Protein AF-A0A7U6LXH3-F1 (afdb_monomer_lite)

pLDDT: mean 88.22, std 18.59, range [21.09, 98.88]

Organism: Pseudomonas putida (NCBI:txid303)

Secondary structure (DSSP, 8-state):
-EEEEEEESS-SS--HHHHHHHHTTSEEEEEEE-HHHHHTHHHHHHHH--GGG-SEEEEES-HHHHGGGHHHHTT-SSEEEEESSGGGGSSSSTTTTHHHHHHTT-TTSEEEES-HHHHHHHHHTT-EEEE----B-TTT---------EEEEEES----GGGHHHHHHHHHHHHHS-EEEE---TTHHHHHHHHHEEEEEE--TT-SS--HHHHHHHHTT-EEEEE---HHHHHHHT--BTTTBEEESSHHHHHHHHHHHHH-HHHHHHHHHHHHHHHHHH-BHHHHHHHHHHHHSSPPPPPPPGGG-PPP--------B-----------PPP---PPPP-B-TT--EEEEEEESS-HHHHHHHHHHHHHH--S-B--EEEEE-S--GGGGGTS-GGGGGGEEEEE-SS---HHHHHHHHHTT--SSEEEEEETT----SS-HHHHHHHHHHH-TT--------S-------

Structure (mmCIF, N/CA/C/O backbone):
data_AF-A0A7U6LXH3-F1
#
_entry.id   AF-A0A7U6LXH3-F1
#
loop_
_atom_site.group_PDB
_atom_site.id
_atom_site.type_symbol
_atom_site.label_atom_id
_atom_site.label_alt_id
_atom_site.label_comp_id
_atom_site.label_asym_id
_atom_site.label_entity_id
_atom_site.label_seq_id
_atom_site.pdbx_PDB_ins_code
_atom_site.Cartn_x
_atom_site.Cartn_y
_atom_site.Cartn_z
_atom_site.occupancy
_atom_site.B_iso_or_equiv
_atom_site.auth_seq_id
_atom_site.auth_comp_id
_atom_site.auth_asym_id
_atom_site.auth_atom_id
_atom_site.pdbx_PDB_model_num
ATOM 1 N N . MET A 1 1 ? -8.106 -15.837 -16.890 1.00 95.50 1 MET A N 1
ATOM 2 C CA . MET A 1 1 ? -7.017 -14.873 -16.661 1.00 95.50 1 MET A CA 1
ATOM 3 C C . MET A 1 1 ? -5.991 -15.556 -15.788 1.00 95.50 1 MET A C 1
ATOM 5 O O . MET A 1 1 ? -6.320 -15.888 -14.651 1.00 95.50 1 MET A O 1
ATOM 9 N N . LYS A 1 2 ? -4.810 -15.808 -16.342 1.00 98.19 2 LYS A N 1
ATOM 10 C CA . LYS A 1 2 ? -3.683 -16.446 -15.677 1.00 98.19 2 LYS A CA 1
ATOM 11 C C . LYS A 1 2 ? -2.791 -15.397 -15.031 1.00 98.19 2 LYS A C 1
ATOM 13 O O . LYS A 1 2 ? -2.335 -14.470 -15.699 1.00 98.19 2 LYS A O 1
ATOM 18 N N . VAL A 1 3 ? -2.572 -15.524 -13.729 1.00 98.69 3 VAL A N 1
ATOM 19 C CA . VAL A 1 3 ? -1.927 -14.508 -12.897 1.00 98.69 3 VAL A CA 1
ATOM 20 C C . VAL A 1 3 ? -0.705 -15.104 -12.218 1.00 98.69 3 VAL A C 1
ATOM 22 O O . VAL A 1 3 ? -0.826 -16.100 -11.516 1.00 98.69 3 VAL A O 1
ATOM 25 N N . LEU A 1 4 ? 0.458 -14.476 -12.387 1.00 98.81 4 LEU A N 1
ATOM 26 C CA . LEU A 1 4 ? 1.605 -14.711 -11.512 1.00 98.81 4 LEU A CA 1
ATOM 27 C C . LEU A 1 4 ? 1.492 -13.765 -10.323 1.00 98.81 4 LEU A C 1
ATOM 29 O O . LEU A 1 4 ? 1.625 -12.556 -10.507 1.00 98.81 4 LEU A O 1
ATOM 33 N N . PHE A 1 5 ? 1.265 -14.289 -9.121 1.00 98.69 5 PHE A N 1
ATOM 34 C CA . PHE A 1 5 ? 1.126 -13.471 -7.921 1.00 98.69 5 PHE A CA 1
ATOM 35 C C . PHE A 1 5 ? 2.343 -13.632 -7.012 1.00 98.69 5 PHE A C 1
ATOM 37 O O . PHE A 1 5 ? 2.523 -14.662 -6.366 1.00 98.69 5 PHE A O 1
ATOM 44 N N . LEU A 1 6 ? 3.202 -12.611 -6.976 1.00 98.44 6 LEU A N 1
ATOM 45 C CA . LEU A 1 6 ? 4.420 -12.614 -6.172 1.00 98.44 6 LEU A CA 1
ATOM 46 C C . LEU A 1 6 ? 4.174 -11.917 -4.834 1.00 98.44 6 LEU A C 1
ATOM 48 O O . LEU A 1 6 ? 3.950 -10.706 -4.791 1.00 98.44 6 LEU A O 1
ATOM 52 N N . VAL A 1 7 ? 4.273 -12.679 -3.747 1.00 97.44 7 VAL A N 1
ATOM 53 C CA . VAL A 1 7 ? 4.057 -12.204 -2.374 1.00 97.44 7 VAL A CA 1
ATOM 54 C C . VAL A 1 7 ? 5.309 -12.376 -1.518 1.00 97.44 7 VAL A C 1
ATOM 56 O O . VAL A 1 7 ? 6.230 -13.129 -1.843 1.00 97.44 7 VAL A O 1
ATOM 59 N N . GLN A 1 8 ? 5.366 -11.669 -0.394 1.00 94.44 8 GLN A N 1
ATOM 60 C CA . GLN A 1 8 ? 6.501 -11.728 0.528 1.00 94.44 8 GLN A CA 1
ATOM 61 C C . GLN A 1 8 ? 6.459 -13.002 1.380 1.00 94.44 8 GLN A C 1
ATOM 63 O O . GLN A 1 8 ? 5.484 -13.228 2.091 1.00 94.44 8 GLN A O 1
ATOM 68 N N . LYS A 1 9 ? 7.551 -13.780 1.395 1.00 91.62 9 LYS A N 1
ATOM 69 C CA . LYS A 1 9 ? 7.714 -14.910 2.327 1.00 91.62 9 LYS A CA 1
ATOM 70 C C . LYS A 1 9 ? 7.742 -14.457 3.782 1.00 91.62 9 LYS A C 1
ATOM 72 O O . LYS A 1 9 ? 7.055 -15.027 4.621 1.00 91.62 9 LYS A O 1
ATOM 77 N N . GLU A 1 10 ? 8.512 -13.416 4.090 1.00 86.00 10 GLU A N 1
ATOM 78 C CA . GLU A 1 10 ? 8.553 -12.851 5.437 1.00 86.00 10 GLU A CA 1
ATOM 79 C C . GLU A 1 10 ? 7.512 -11.732 5.576 1.00 86.00 10 GLU A C 1
ATOM 81 O O . GLU A 1 10 ? 7.781 -10.560 5.273 1.00 86.00 10 GLU A O 1
ATOM 86 N N . GLN A 1 11 ? 6.320 -12.100 6.038 1.00 77.06 11 GLN A N 1
ATOM 87 C CA . GLN A 1 11 ? 5.203 -11.180 6.219 1.00 77.06 11 GLN A CA 1
ATOM 88 C C . GLN A 1 11 ? 5.280 -10.388 7.535 1.00 77.06 11 GLN A C 1
ATOM 90 O O . GLN A 1 11 ? 5.844 -10.839 8.531 1.00 77.06 11 GLN A O 1
ATOM 95 N N . ARG A 1 12 ? 4.688 -9.186 7.540 1.00 70.38 12 ARG A N 1
ATOM 96 C CA . ARG A 1 12 ? 4.473 -8.373 8.757 1.00 70.38 12 ARG A CA 1
ATOM 97 C C . ARG A 1 12 ? 3.062 -8.507 9.332 1.00 70.38 12 ARG A C 1
ATOM 99 O O . ARG A 1 12 ? 2.887 -8.303 10.528 1.00 70.38 12 ARG A O 1
ATOM 106 N N . ALA A 1 13 ? 2.090 -8.803 8.479 1.00 76.50 13 ALA A N 1
ATOM 107 C CA . ALA A 1 13 ? 0.700 -9.085 8.808 1.00 76.50 13 ALA A CA 1
ATOM 108 C C . ALA A 1 13 ? 0.309 -10.364 8.067 1.00 76.50 13 ALA A C 1
ATOM 110 O O . ALA A 1 13 ? 0.808 -10.568 6.963 1.00 76.50 13 ALA A O 1
ATOM 111 N N . ILE A 1 14 ? -0.538 -11.193 8.676 1.00 82.69 14 ILE A N 1
ATOM 112 C CA . ILE A 1 14 ? -0.994 -12.454 8.083 1.00 82.69 14 ILE A CA 1
ATOM 113 C C . ILE A 1 14 ? -2.014 -12.110 6.998 1.00 82.69 14 ILE A C 1
ATOM 115 O O . ILE A 1 14 ? -3.086 -11.598 7.309 1.00 82.69 14 ILE A O 1
ATOM 119 N N . LEU A 1 15 ? -1.654 -12.337 5.736 1.00 91.56 15 LEU A N 1
ATOM 120 C CA . LEU A 1 15 ? -2.490 -12.006 4.571 1.00 91.56 15 LEU A CA 1
ATOM 121 C C . LEU A 1 15 ? -2.789 -13.229 3.695 1.00 91.56 15 LEU A C 1
ATOM 123 O O . LEU A 1 15 ? -3.322 -13.096 2.600 1.00 91.56 15 LEU A O 1
ATOM 127 N N . ASP A 1 16 ? -2.473 -14.427 4.176 1.00 91.56 16 ASP A N 1
ATOM 128 C CA . ASP A 1 16 ? -2.590 -15.686 3.437 1.00 91.56 16 ASP A CA 1
ATOM 129 C C . ASP A 1 16 ? -4.006 -15.881 2.880 1.00 91.56 16 ASP A C 1
ATOM 131 O O . ASP A 1 16 ? -4.179 -16.195 1.705 1.00 91.56 16 ASP A O 1
ATOM 135 N N . ARG A 1 17 ? -5.029 -15.570 3.682 1.00 93.75 17 ARG A N 1
ATOM 136 C CA . ARG A 1 17 ? -6.436 -15.652 3.266 1.00 93.75 17 ARG A CA 1
ATOM 137 C C . ARG A 1 17 ? -6.845 -14.601 2.239 1.00 93.75 17 ARG A C 1
ATOM 139 O O . ARG A 1 17 ? -7.713 -14.872 1.413 1.00 93.75 17 ARG A O 1
ATOM 146 N N . LEU A 1 18 ? -6.191 -13.439 2.215 1.00 96.62 18 LEU A N 1
ATOM 147 C CA . LEU A 1 18 ? -6.354 -12.493 1.109 1.00 96.62 18 LEU A CA 1
ATOM 148 C C . LEU A 1 18 ? -5.816 -13.098 -0.191 1.00 96.62 18 LEU A C 1
ATOM 150 O O . LEU A 1 18 ? -6.438 -12.949 -1.243 1.00 96.62 18 LEU A O 1
ATOM 154 N N . TYR A 1 19 ? -4.689 -13.809 -0.127 1.00 97.00 19 TYR A N 1
ATOM 155 C CA . TYR A 1 19 ? -4.117 -14.468 -1.301 1.00 97.00 19 TYR A CA 1
ATOM 156 C C . TYR A 1 19 ? -4.992 -15.620 -1.783 1.00 97.00 19 TYR A C 1
ATOM 158 O O . TYR A 1 19 ? -5.195 -15.742 -2.989 1.00 97.00 19 TYR A O 1
ATOM 166 N N . ASP A 1 20 ? -5.573 -16.393 -0.862 1.00 96.31 20 ASP A N 1
ATOM 167 C CA . ASP A 1 20 ? -6.586 -17.404 -1.182 1.00 96.31 20 ASP A CA 1
ATOM 168 C C . ASP A 1 20 ? -7.801 -16.765 -1.869 1.00 96.31 20 ASP A C 1
ATOM 170 O O . ASP A 1 20 ? -8.277 -17.271 -2.884 1.00 96.31 20 ASP A O 1
ATOM 174 N N . GLY A 1 21 ? -8.269 -15.613 -1.372 1.00 97.19 21 GLY A N 1
ATOM 175 C CA . GLY A 1 21 ? -9.354 -14.847 -1.986 1.00 97.19 21 GLY A CA 1
ATOM 176 C C . GLY A 1 21 ? -9.042 -14.417 -3.423 1.00 97.19 21 GLY A C 1
ATOM 177 O O . GLY A 1 21 ? -9.900 -14.521 -4.300 1.00 97.19 21 GLY A O 1
ATOM 178 N N . VAL A 1 22 ? -7.808 -13.984 -3.701 1.00 98.19 22 VAL A N 1
ATOM 179 C CA . VAL A 1 22 ? -7.352 -13.698 -5.074 1.00 98.19 22 VAL A CA 1
ATOM 180 C C . VAL A 1 22 ? -7.309 -14.986 -5.904 1.00 98.19 22 VAL A C 1
ATOM 182 O O . VAL A 1 22 ? -7.873 -15.030 -6.998 1.00 98.19 22 VAL A O 1
ATOM 185 N N . ALA A 1 23 ? -6.695 -16.049 -5.378 1.00 97.88 23 ALA A N 1
ATOM 186 C CA . ALA A 1 23 ? -6.521 -17.323 -6.072 1.00 97.88 23 ALA A CA 1
ATOM 187 C C . ALA A 1 23 ? -7.846 -18.031 -6.394 1.00 97.88 23 ALA A C 1
ATOM 189 O O . ALA A 1 23 ? -7.949 -18.697 -7.417 1.00 97.88 23 ALA A O 1
ATOM 190 N N . ALA A 1 24 ? -8.883 -17.838 -5.580 1.00 97.81 24 ALA A N 1
ATOM 191 C CA . ALA A 1 24 ? -10.216 -18.377 -5.831 1.00 97.81 24 ALA A CA 1
ATOM 192 C C . ALA A 1 24 ? -10.926 -17.727 -7.036 1.00 97.81 24 ALA A C 1
ATOM 194 O O . ALA A 1 24 ? -11.912 -18.268 -7.532 1.00 97.81 24 ALA A O 1
ATOM 195 N N . ASN A 1 25 ? -10.450 -16.570 -7.513 1.00 98.31 25 ASN A N 1
ATOM 196 C CA . ASN A 1 25 ? -11.124 -15.772 -8.541 1.00 98.31 25 ASN A CA 1
ATOM 197 C C . ASN A 1 25 ? -10.349 -15.686 -9.875 1.00 98.31 25 ASN A C 1
ATOM 199 O O . ASN A 1 25 ? -10.849 -15.097 -10.841 1.00 98.31 25 ASN A O 1
ATOM 203 N N . CYS A 1 26 ? -9.157 -16.286 -9.972 1.00 98.19 26 CYS A N 1
ATOM 204 C CA . CYS A 1 26 ? -8.358 -16.367 -11.200 1.00 98.19 26 CYS A CA 1
ATOM 205 C C . CYS A 1 26 ? -7.508 -17.652 -11.258 1.00 98.19 26 CYS A C 1
ATOM 207 O O . CYS A 1 26 ? -7.387 -18.372 -10.276 1.00 98.19 26 CYS A O 1
ATOM 209 N N . GLU A 1 27 ? -6.894 -17.954 -12.408 1.00 98.25 27 GLU A N 1
ATOM 210 C CA . GLU A 1 27 ? -5.882 -19.020 -12.469 1.00 98.25 27 GLU A CA 1
ATOM 211 C C . GLU A 1 27 ? -4.574 -18.462 -11.889 1.00 98.25 27 GLU A C 1
ATOM 213 O O . GLU A 1 27 ? -3.819 -17.783 -12.587 1.00 98.25 27 GLU A O 1
ATOM 218 N N . CYS A 1 28 ? -4.351 -18.680 -10.594 1.00 98.44 28 CYS A N 1
ATOM 219 C CA . CYS A 1 28 ? -3.289 -18.028 -9.833 1.00 98.44 28 CYS A CA 1
ATOM 220 C C . CYS A 1 28 ? -2.077 -18.944 -9.614 1.00 98.44 28 CYS A C 1
ATOM 222 O O . CYS A 1 28 ? -2.168 -19.969 -8.940 1.00 98.44 28 CYS A O 1
ATOM 224 N N . ASP A 1 29 ? -0.923 -18.537 -10.138 1.00 98.38 29 ASP A N 1
ATOM 225 C CA . ASP A 1 29 ? 0.392 -19.038 -9.743 1.00 98.38 29 ASP A CA 1
ATOM 226 C C . ASP A 1 29 ? 0.917 -18.157 -8.596 1.00 98.38 29 ASP A C 1
ATOM 228 O O . ASP A 1 29 ? 1.566 -17.129 -8.817 1.00 98.38 29 ASP A O 1
ATOM 232 N N . LEU A 1 30 ? 0.555 -18.521 -7.362 1.00 98.25 30 LEU A N 1
ATOM 233 C CA . LEU A 1 30 ? 0.976 -17.825 -6.146 1.00 98.25 30 LEU A CA 1
ATOM 234 C C . LEU A 1 30 ? 2.389 -18.257 -5.744 1.00 98.25 30 LEU A C 1
ATOM 236 O O . LEU A 1 30 ? 2.633 -19.426 -5.439 1.00 98.25 30 LEU A O 1
ATOM 240 N N . ARG A 1 31 ? 3.314 -17.297 -5.657 1.00 97.88 31 ARG A N 1
ATOM 241 C CA . ARG A 1 31 ? 4.711 -17.558 -5.298 1.00 97.88 31 ARG A CA 1
ATOM 242 C C . ARG A 1 31 ? 5.197 -16.664 -4.174 1.00 97.88 31 ARG A C 1
ATOM 244 O O . ARG A 1 31 ? 5.072 -15.443 -4.203 1.00 97.88 31 ARG A O 1
ATOM 251 N N . TRP A 1 32 ? 5.846 -17.304 -3.213 1.00 97.19 32 TRP A N 1
ATOM 252 C CA . TRP A 1 32 ? 6.369 -16.675 -2.011 1.00 97.19 32 TRP A CA 1
ATOM 253 C C . TRP A 1 32 ? 7.854 -16.377 -2.172 1.00 97.19 32 TRP A C 1
ATOM 255 O O . TRP A 1 32 ? 8.685 -17.286 -2.184 1.00 97.19 32 TRP A O 1
ATOM 265 N N . LEU A 1 33 ? 8.202 -15.099 -2.285 1.00 97.12 33 LEU A N 1
ATOM 266 C CA . LEU A 1 33 ? 9.579 -14.670 -2.494 1.00 97.12 33 LEU A CA 1
ATOM 267 C C . LEU A 1 33 ? 10.261 -14.379 -1.162 1.00 97.12 33 LEU A C 1
ATOM 269 O O . LEU A 1 33 ? 9.824 -13.515 -0.390 1.00 97.12 33 LEU A O 1
ATOM 273 N N . SER A 1 34 ? 11.383 -15.061 -0.939 1.00 96.00 34 SER A N 1
ATOM 274 C CA . SER A 1 34 ? 12.299 -14.746 0.154 1.00 96.00 34 SER A CA 1
ATOM 275 C C . SER A 1 34 ? 12.836 -13.319 0.030 1.00 96.00 34 SER A C 1
ATOM 277 O O . SER A 1 34 ? 12.862 -12.727 -1.055 1.00 96.00 34 SER A O 1
ATOM 279 N N . SER A 1 35 ? 13.348 -12.772 1.130 1.00 93.38 35 SER A N 1
AT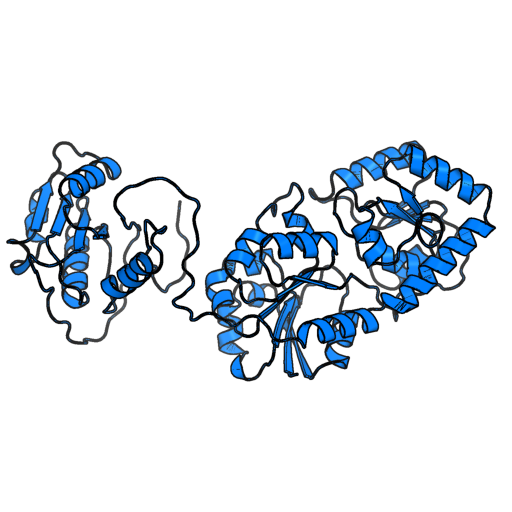OM 280 C CA . SER A 1 35 ? 14.086 -11.503 1.097 1.00 93.38 35 SER A CA 1
ATOM 281 C C . SER A 1 35 ? 15.230 -11.513 0.067 1.00 93.38 35 SER A C 1
ATOM 283 O O . SER A 1 35 ? 15.589 -10.459 -0.459 1.00 93.38 35 SER A O 1
ATOM 285 N N . ASP A 1 36 ? 15.823 -12.673 -0.219 1.00 93.94 36 ASP A N 1
ATOM 286 C CA . ASP A 1 36 ? 16.934 -12.832 -1.163 1.00 93.94 36 ASP A CA 1
ATOM 287 C C . ASP A 1 36 ? 16.460 -12.782 -2.614 1.00 93.94 36 ASP A C 1
ATOM 289 O O . ASP A 1 36 ? 17.054 -12.066 -3.421 1.00 93.94 36 ASP A O 1
ATOM 293 N N . ASP A 1 37 ? 15.357 -13.463 -2.929 1.00 96.44 37 ASP A N 1
ATOM 294 C CA . ASP A 1 37 ? 14.738 -13.385 -4.254 1.00 96.44 37 ASP A CA 1
ATOM 295 C C . ASP A 1 37 ? 14.217 -11.966 -4.529 1.00 96.44 37 ASP A C 1
ATOM 297 O O . ASP A 1 37 ? 14.439 -11.428 -5.612 1.00 96.44 37 ASP A O 1
ATOM 301 N N . GLN A 1 38 ? 13.626 -11.301 -3.528 1.00 96.31 38 GLN A N 1
ATOM 302 C CA . GLN A 1 38 ? 13.177 -9.910 -3.664 1.00 96.31 38 GLN A CA 1
ATOM 303 C C . GLN A 1 38 ? 14.330 -8.930 -3.905 1.00 96.31 38 GLN A C 1
ATOM 305 O O . GLN A 1 38 ? 14.129 -7.928 -4.584 1.00 96.31 38 GLN A O 1
ATOM 310 N N . ARG A 1 39 ? 15.535 -9.180 -3.367 1.00 94.44 39 ARG A N 1
ATOM 311 C CA . ARG A 1 39 ? 16.714 -8.320 -3.605 1.00 94.44 39 ARG A CA 1
ATOM 312 C C . ARG A 1 39 ? 17.248 -8.412 -5.034 1.00 94.44 39 ARG A C 1
ATOM 314 O O . ARG A 1 39 ? 18.018 -7.540 -5.429 1.00 94.44 39 ARG A O 1
ATOM 321 N N . ASN A 1 40 ? 16.888 -9.458 -5.778 1.00 95.31 40 ASN A N 1
ATOM 322 C CA . ASN A 1 40 ? 17.316 -9.646 -7.158 1.00 95.31 40 ASN A CA 1
ATOM 323 C C . ASN A 1 40 ? 16.211 -10.313 -7.991 1.00 95.31 40 ASN A C 1
ATOM 325 O O . ASN A 1 40 ? 16.313 -11.478 -8.391 1.00 95.31 40 ASN A O 1
ATOM 329 N N . LEU A 1 41 ? 15.167 -9.536 -8.282 1.00 96.31 41 LEU A N 1
ATOM 330 C CA . LEU A 1 41 ? 14.030 -9.958 -9.092 1.00 96.31 41 LEU A CA 1
ATOM 331 C C . LEU A 1 41 ? 14.470 -10.384 -10.491 1.00 96.31 41 LEU A C 1
ATOM 333 O O . LEU A 1 41 ? 13.973 -11.383 -10.993 1.00 96.31 41 LEU A O 1
ATOM 337 N N . ARG A 1 42 ? 15.471 -9.723 -11.090 1.00 94.75 42 ARG A N 1
ATOM 338 C CA . ARG A 1 42 ? 16.020 -10.139 -12.392 1.00 94.75 42 ARG A CA 1
ATOM 339 C C . ARG A 1 42 ? 16.516 -11.586 -12.356 1.00 94.75 42 ARG A C 1
ATOM 341 O O . ARG A 1 42 ? 16.205 -12.363 -13.257 1.00 94.75 42 ARG A O 1
ATOM 348 N N . ARG A 1 43 ? 17.287 -11.959 -11.326 1.00 95.06 43 ARG A N 1
ATOM 349 C CA . ARG A 1 43 ? 17.785 -13.333 -11.153 1.00 95.06 43 ARG A CA 1
ATOM 350 C C . ARG A 1 43 ? 16.635 -14.311 -10.941 1.00 95.06 43 ARG A C 1
ATOM 352 O O . ARG A 1 43 ? 16.656 -15.382 -11.539 1.00 95.06 43 ARG A O 1
ATOM 359 N N . TYR A 1 44 ? 15.661 -13.946 -10.108 1.00 97.19 44 TYR A N 1
ATOM 360 C CA . TYR A 1 44 ? 14.482 -14.773 -9.860 1.00 97.19 44 TYR A CA 1
ATOM 361 C C . TYR A 1 44 ? 13.695 -15.023 -11.153 1.00 97.19 44 TYR A C 1
ATOM 363 O O . TYR A 1 44 ? 13.456 -16.171 -11.511 1.00 97.19 44 TYR A O 1
ATOM 371 N N . PHE A 1 45 ? 13.380 -13.967 -11.904 1.00 97.50 45 PHE A N 1
ATOM 372 C CA . PHE A 1 45 ? 12.630 -14.060 -13.154 1.00 97.50 45 PHE A CA 1
ATOM 373 C C . PHE A 1 45 ? 13.356 -14.896 -14.202 1.00 97.50 45 PHE A C 1
ATOM 375 O O . PHE A 1 45 ? 12.750 -15.788 -14.781 1.00 97.50 45 PHE A O 1
ATOM 382 N N . LYS A 1 46 ? 14.667 -14.688 -14.383 1.00 94.56 46 LYS A N 1
ATOM 383 C CA . LYS A 1 46 ? 15.474 -15.489 -15.318 1.00 94.56 46 LYS A CA 1
ATOM 384 C C . LYS A 1 46 ? 15.425 -16.991 -15.006 1.00 94.56 46 LYS A C 1
ATOM 386 O O . LYS A 1 46 ? 15.516 -17.801 -15.921 1.00 94.56 46 LYS A O 1
ATOM 391 N N . ARG A 1 47 ? 15.349 -17.356 -13.724 1.00 95.94 47 ARG A N 1
ATOM 392 C CA . ARG A 1 47 ? 15.362 -18.751 -13.266 1.00 95.94 47 ARG A CA 1
ATOM 393 C C . ARG A 1 47 ? 13.971 -19.385 -13.295 1.00 95.94 47 ARG A C 1
ATOM 395 O O . ARG A 1 47 ? 13.852 -20.537 -13.684 1.00 95.94 47 ARG A O 1
ATOM 402 N N . GLU A 1 48 ? 12.951 -18.642 -12.874 1.00 97.12 48 GLU A N 1
ATOM 403 C CA . GLU A 1 48 ? 11.660 -19.216 -12.477 1.00 97.12 48 GLU A CA 1
ATOM 404 C C . GLU A 1 48 ? 10.474 -18.771 -13.343 1.00 97.12 48 GLU A C 1
ATOM 406 O O . GLU A 1 48 ? 9.397 -19.366 -13.251 1.00 97.12 48 GLU A O 1
ATOM 411 N N . VAL A 1 49 ? 10.602 -17.699 -14.134 1.00 96.38 49 VAL A N 1
ATOM 412 C CA . VAL A 1 49 ? 9.447 -17.020 -14.743 1.00 96.38 49 VAL A CA 1
ATOM 413 C C . VAL A 1 49 ? 9.570 -16.953 -16.263 1.00 96.38 49 VAL A C 1
ATOM 415 O O . VAL A 1 49 ? 10.494 -16.354 -16.801 1.00 96.38 49 VAL A O 1
ATOM 418 N N . GLN A 1 50 ? 8.572 -17.507 -16.953 1.00 95.25 50 GLN A N 1
ATOM 419 C CA . GLN A 1 50 ? 8.315 -17.262 -18.377 1.00 95.25 50 GLN A CA 1
ATOM 420 C C . GLN A 1 50 ? 7.160 -16.264 -18.474 1.00 95.25 50 GLN A C 1
ATOM 422 O O . GLN A 1 50 ? 6.012 -16.626 -18.208 1.00 95.25 50 GLN A O 1
ATOM 427 N N . VAL A 1 51 ? 7.474 -14.996 -18.747 1.00 94.38 51 VAL A N 1
ATOM 428 C CA . VAL A 1 51 ? 6.531 -13.871 -18.611 1.00 94.38 51 VAL A CA 1
ATOM 429 C C . VAL A 1 51 ? 5.357 -13.962 -19.586 1.00 94.38 51 VAL A C 1
ATOM 431 O O . VAL A 1 51 ? 4.250 -13.556 -19.251 1.00 94.38 51 VAL A O 1
ATOM 434 N N . GLU A 1 52 ? 5.573 -14.573 -20.749 1.00 94.25 52 GLU A N 1
ATOM 435 C CA . GLU A 1 52 ? 4.609 -14.716 -21.844 1.00 94.25 52 GLU A CA 1
ATOM 436 C C . GLU A 1 52 ? 3.428 -15.626 -21.478 1.00 94.25 52 GLU A C 1
ATOM 438 O O . GLU A 1 52 ? 2.405 -15.623 -22.157 1.00 94.25 52 GLU A O 1
ATOM 443 N N . ARG A 1 53 ? 3.552 -16.413 -20.401 1.00 96.62 53 ARG A N 1
ATOM 444 C CA . ARG A 1 53 ? 2.493 -17.313 -19.924 1.00 96.62 53 ARG A CA 1
ATOM 445 C C . ARG A 1 53 ? 1.423 -16.612 -19.094 1.00 96.62 53 ARG A C 1
ATOM 447 O O . ARG A 1 53 ? 0.431 -17.257 -18.765 1.00 96.62 53 ARG A O 1
ATOM 454 N N . TYR A 1 54 ? 1.634 -15.361 -18.690 1.00 98.12 54 TYR A N 1
ATOM 455 C CA . TYR A 1 54 ? 0.762 -14.685 -17.734 1.00 98.12 54 TYR A CA 1
ATOM 456 C C . TYR A 1 54 ? 0.046 -13.496 -18.363 1.00 98.12 54 TYR A C 1
ATOM 458 O O . TYR A 1 54 ? 0.665 -12.581 -18.910 1.00 98.12 54 TYR A O 1
ATOM 466 N N . ASP A 1 55 ? -1.274 -13.469 -18.186 1.00 97.94 55 ASP A N 1
ATOM 467 C CA . ASP A 1 55 ? -2.098 -12.315 -18.535 1.00 97.94 55 ASP A CA 1
ATOM 468 C C . ASP A 1 55 ? -1.803 -11.134 -17.606 1.00 97.94 55 ASP A C 1
ATOM 470 O O . ASP A 1 55 ? -1.947 -9.983 -18.012 1.00 97.94 55 ASP A O 1
ATOM 474 N N . ARG A 1 56 ? -1.430 -11.409 -16.347 1.00 98.44 56 ARG A N 1
ATOM 475 C CA . ARG A 1 56 ? -1.047 -10.414 -15.335 1.00 98.44 56 ARG A CA 1
ATOM 476 C C . ARG A 1 56 ? 0.115 -10.916 -14.488 1.00 98.44 56 ARG A C 1
ATOM 478 O O . ARG A 1 56 ? 0.135 -12.077 -14.079 1.00 98.44 56 ARG A O 1
ATOM 485 N N . ILE A 1 57 ? 1.036 -10.016 -14.168 1.00 98.69 57 ILE A N 1
ATOM 486 C CA . ILE A 1 57 ? 2.099 -10.239 -13.186 1.00 98.69 57 ILE A CA 1
ATOM 487 C C . ILE A 1 57 ? 1.860 -9.261 -12.041 1.00 98.69 57 ILE A C 1
ATOM 489 O O . ILE A 1 57 ? 1.887 -8.052 -12.250 1.00 98.69 57 ILE A O 1
ATOM 493 N N . VAL A 1 58 ? 1.589 -9.784 -10.848 1.00 98.75 58 VAL A N 1
ATOM 494 C CA . VAL A 1 58 ? 1.195 -8.997 -9.678 1.00 98.75 58 VAL A CA 1
ATOM 495 C C . VAL A 1 58 ? 2.334 -8.968 -8.678 1.00 98.75 58 VAL A C 1
ATOM 497 O O . VAL A 1 58 ? 2.766 -10.014 -8.187 1.00 98.75 58 VAL A O 1
ATOM 500 N N . PHE A 1 59 ? 2.806 -7.768 -8.357 1.00 98.62 59 PHE A N 1
ATOM 501 C CA . PHE A 1 59 ? 3.751 -7.548 -7.270 1.00 98.62 59 PHE A CA 1
ATOM 502 C C . PHE A 1 59 ? 2.992 -7.123 -6.028 1.00 98.62 59 PHE A C 1
ATOM 504 O O . PHE A 1 59 ? 2.334 -6.088 -6.023 1.00 98.62 59 PHE A O 1
ATOM 511 N N . PHE A 1 60 ? 3.130 -7.914 -4.970 1.00 97.56 60 PHE A N 1
ATOM 512 C CA . PHE A 1 60 ? 2.862 -7.475 -3.611 1.00 97.56 60 PHE A CA 1
ATOM 513 C C . PHE A 1 60 ? 4.112 -7.711 -2.766 1.00 97.56 60 PHE A C 1
ATOM 515 O O . PHE A 1 60 ? 4.182 -8.581 -1.891 1.00 97.56 60 PHE A O 1
ATOM 522 N N . LEU A 1 61 ? 5.163 -6.978 -3.123 1.00 96.06 61 LEU A N 1
ATOM 523 C CA . LEU A 1 61 ? 6.508 -7.146 -2.597 1.00 96.06 61 LEU A CA 1
ATOM 524 C C . LEU A 1 61 ? 6.878 -5.952 -1.708 1.00 96.06 61 LEU A C 1
ATOM 526 O O . LEU A 1 61 ? 6.049 -5.126 -1.335 1.00 96.06 61 LEU A O 1
ATOM 530 N N . ARG A 1 62 ? 8.124 -5.922 -1.229 1.00 94.25 62 ARG A N 1
ATOM 531 C CA . ARG A 1 62 ? 8.598 -4.802 -0.417 1.00 94.25 62 ARG A CA 1
ATOM 532 C C . ARG A 1 62 ? 9.015 -3.663 -1.329 1.00 94.25 62 ARG A C 1
ATOM 534 O O . ARG A 1 62 ? 10.096 -3.743 -1.918 1.00 94.25 62 ARG A O 1
ATOM 541 N N . PHE A 1 63 ? 8.317 -2.533 -1.239 1.00 95.44 63 PHE A N 1
ATOM 542 C CA . PHE A 1 63 ? 8.673 -1.317 -1.972 1.00 95.44 63 PHE A CA 1
ATOM 543 C C . PHE A 1 63 ? 10.163 -0.930 -1.860 1.00 95.44 63 PHE A C 1
ATOM 545 O O . PHE A 1 63 ? 10.809 -0.564 -2.838 1.00 95.44 63 PHE A O 1
ATOM 552 N N . LYS A 1 64 ? 10.783 -1.097 -0.677 1.00 94.19 64 LYS A N 1
ATOM 553 C CA . LYS A 1 64 ? 12.225 -0.818 -0.476 1.00 94.19 64 LYS A CA 1
ATOM 554 C C . LYS A 1 64 ? 13.171 -1.657 -1.350 1.00 94.19 64 LYS A C 1
ATOM 556 O O . LYS A 1 64 ? 14.317 -1.251 -1.532 1.00 94.19 64 LYS A O 1
ATOM 561 N N . GLN A 1 65 ? 12.736 -2.838 -1.787 1.00 94.44 65 GLN A N 1
ATOM 562 C CA . GLN A 1 65 ? 13.483 -3.708 -2.695 1.00 94.44 65 GLN A CA 1
ATOM 563 C C . GLN A 1 65 ? 13.119 -3.407 -4.147 1.00 94.44 65 GLN A C 1
ATOM 565 O O . GLN A 1 65 ? 14.012 -3.344 -4.990 1.00 94.44 65 GLN A O 1
ATOM 570 N N . GLU A 1 66 ? 11.837 -3.173 -4.427 1.00 93.00 66 GLU A N 1
ATOM 571 C CA . GLU A 1 66 ? 11.338 -2.853 -5.768 1.00 93.00 66 GLU A CA 1
ATOM 572 C C . GLU A 1 66 ? 11.939 -1.557 -6.315 1.00 93.00 66 GLU A C 1
ATOM 574 O O . GLU A 1 66 ? 12.490 -1.546 -7.416 1.00 93.00 66 GLU A O 1
ATOM 579 N N . ILE A 1 67 ? 11.954 -0.488 -5.509 1.00 94.06 67 ILE A N 1
ATOM 580 C CA . ILE A 1 67 ? 12.432 0.837 -5.931 1.00 94.06 67 ILE A CA 1
ATOM 581 C C . ILE A 1 67 ? 13.886 0.823 -6.434 1.00 94.06 67 ILE A C 1
ATOM 583 O O . ILE A 1 67 ? 14.269 1.638 -7.267 1.00 94.06 67 ILE A O 1
ATOM 587 N N . ARG A 1 68 ? 14.702 -0.132 -5.967 1.00 92.69 68 ARG A N 1
ATOM 588 C CA . ARG A 1 68 ? 16.121 -0.288 -6.340 1.00 92.69 68 ARG A CA 1
ATOM 589 C C . ARG A 1 68 ? 16.329 -1.033 -7.657 1.00 92.69 68 ARG A C 1
ATOM 591 O O . ARG A 1 68 ? 17.454 -1.136 -8.128 1.00 92.69 68 ARG A O 1
ATOM 598 N N . GLN A 1 69 ? 15.268 -1.605 -8.215 1.00 95.25 69 GLN A N 1
ATOM 599 C CA . GLN A 1 69 ? 15.326 -2.534 -9.341 1.00 95.25 69 GLN A CA 1
ATOM 600 C C . GLN A 1 69 ? 14.458 -2.072 -10.512 1.00 95.25 69 GLN A C 1
ATOM 602 O O . GLN A 1 69 ? 14.154 -2.868 -11.399 1.00 95.25 69 GLN A O 1
ATOM 607 N N . VAL A 1 70 ? 14.095 -0.785 -10.553 1.00 93.50 70 VAL A N 1
ATOM 608 C CA . VAL A 1 70 ? 13.216 -0.212 -11.583 1.00 93.50 70 VAL A CA 1
ATOM 609 C C . VAL A 1 70 ? 13.700 -0.504 -13.006 1.00 93.50 70 VAL A C 1
ATOM 611 O O . VAL A 1 70 ? 12.888 -0.821 -13.864 1.00 93.50 70 VAL A O 1
ATOM 614 N N . ALA A 1 71 ? 15.015 -0.530 -13.251 1.00 87.31 71 ALA A N 1
ATOM 615 C CA . ALA A 1 71 ? 15.580 -0.879 -14.556 1.00 87.31 71 ALA A CA 1
ATOM 616 C C . ALA A 1 71 ? 15.187 -2.291 -15.034 1.00 87.31 71 ALA A C 1
ATOM 618 O O . ALA A 1 71 ? 14.992 -2.508 -16.225 1.00 87.31 71 ALA A O 1
ATOM 619 N N . PHE A 1 72 ? 15.059 -3.253 -14.115 1.00 94.12 72 PHE A N 1
ATOM 620 C CA . PHE A 1 72 ? 14.532 -4.578 -14.431 1.00 94.12 72 PHE A CA 1
ATOM 621 C C . PHE A 1 72 ? 13.003 -4.587 -14.455 1.00 94.12 72 PHE A C 1
ATOM 623 O O . PHE A 1 72 ? 12.425 -5.125 -15.387 1.00 94.12 72 PHE A O 1
ATOM 630 N N . ILE A 1 73 ? 12.343 -3.980 -13.465 1.00 96.06 73 ILE A N 1
ATOM 631 C CA . ILE A 1 73 ? 10.872 -3.975 -13.382 1.00 96.06 73 ILE A CA 1
ATOM 632 C C . ILE A 1 73 ? 10.264 -3.358 -14.646 1.00 96.06 73 ILE A C 1
ATOM 634 O O . ILE A 1 73 ? 9.230 -3.811 -15.129 1.00 96.06 73 ILE A O 1
ATOM 638 N N . ARG A 1 74 ? 10.968 -2.403 -15.261 1.00 93.81 74 ARG A N 1
ATOM 639 C CA . ARG A 1 74 ? 10.571 -1.812 -16.532 1.00 93.81 74 ARG A CA 1
ATOM 640 C C . ARG A 1 74 ? 10.444 -2.802 -17.690 1.00 93.81 74 ARG A C 1
ATOM 642 O O . ARG A 1 74 ? 9.738 -2.516 -18.647 1.00 93.81 74 ARG A O 1
ATOM 649 N N . THR A 1 75 ? 11.093 -3.960 -17.613 1.00 92.56 75 THR A N 1
ATOM 650 C CA . THR A 1 75 ? 10.994 -5.021 -18.622 1.00 92.56 75 THR A CA 1
ATOM 651 C C . THR A 1 75 ? 9.864 -6.006 -18.358 1.00 92.56 75 THR A C 1
ATOM 653 O O . THR A 1 75 ? 9.721 -6.959 -19.115 1.00 92.56 75 THR A O 1
ATOM 656 N N . VAL A 1 76 ? 9.093 -5.829 -17.283 1.00 95.50 76 VAL A N 1
ATOM 657 C CA . VAL A 1 76 ? 8.008 -6.738 -16.912 1.00 95.50 76 VAL A CA 1
ATOM 658 C C . VAL A 1 76 ? 6.710 -6.276 -17.594 1.00 95.50 76 VAL A C 1
ATOM 660 O O . VAL A 1 76 ? 6.199 -5.198 -17.264 1.00 95.50 76 VAL A O 1
ATOM 663 N N . PRO A 1 77 ? 6.163 -7.055 -18.548 1.00 94.00 77 PRO A N 1
ATOM 664 C CA . PRO A 1 77 ? 4.890 -6.737 -19.183 1.00 94.00 77 PRO A CA 1
ATOM 665 C C . PRO A 1 77 ? 3.727 -7.028 -18.230 1.00 94.00 77 PRO A C 1
ATOM 667 O O . PRO A 1 77 ? 3.887 -7.717 -17.223 1.00 94.00 77 PRO A O 1
ATOM 670 N N . ASN A 1 78 ? 2.534 -6.540 -18.574 1.00 95.75 78 ASN A N 1
ATOM 671 C CA . ASN A 1 78 ? 1.291 -6.888 -17.881 1.00 95.75 78 ASN A CA 1
ATOM 672 C C . ASN A 1 78 ? 1.319 -6.661 -16.350 1.00 95.75 78 ASN A C 1
ATOM 674 O O . ASN A 1 78 ? 0.706 -7.415 -15.587 1.00 95.75 78 ASN A O 1
ATOM 678 N N . LEU A 1 79 ? 2.071 -5.649 -15.906 1.00 98.50 79 LEU A N 1
ATOM 679 C CA . LEU A 1 79 ? 2.406 -5.434 -14.502 1.00 98.50 79 LEU A CA 1
ATOM 680 C C . LEU A 1 79 ? 1.258 -4.775 -13.727 1.00 98.50 79 LEU A C 1
ATOM 682 O O . LEU A 1 79 ? 0.755 -3.714 -14.103 1.00 98.50 79 LEU A O 1
ATOM 686 N N . VAL A 1 80 ? 0.915 -5.383 -12.597 1.00 98.81 80 VAL A N 1
ATOM 687 C CA . VAL A 1 80 ? 0.038 -4.829 -11.566 1.00 98.81 80 VAL A CA 1
ATOM 688 C C . VAL A 1 80 ? 0.821 -4.763 -10.256 1.00 98.81 80 VAL A C 1
ATOM 690 O O . VAL A 1 80 ? 1.475 -5.730 -9.871 1.00 98.81 80 VAL A O 1
ATOM 693 N N . ILE A 1 81 ? 0.759 -3.635 -9.561 1.00 98.62 81 ILE A N 1
ATOM 694 C CA . ILE A 1 81 ? 1.396 -3.430 -8.258 1.00 98.62 81 ILE A CA 1
ATOM 695 C C . ILE A 1 81 ? 0.283 -3.282 -7.227 1.00 98.62 81 ILE A C 1
ATOM 697 O O . ILE A 1 81 ? -0.478 -2.320 -7.278 1.00 98.62 81 ILE A O 1
ATOM 701 N N . LEU A 1 82 ? 0.171 -4.239 -6.311 1.00 98.38 82 LEU A N 1
ATOM 702 C CA . LEU A 1 82 ? -0.708 -4.140 -5.150 1.00 98.38 82 LEU A CA 1
ATOM 703 C C . LEU A 1 82 ? 0.077 -3.474 -4.019 1.00 98.38 82 LEU A C 1
ATOM 705 O O . LEU A 1 82 ? 1.066 -4.033 -3.553 1.00 98.38 82 LEU A O 1
ATOM 709 N N . GLU A 1 83 ? -0.348 -2.287 -3.585 1.00 96.31 83 GLU A N 1
ATOM 710 C CA . GLU A 1 83 ? 0.409 -1.478 -2.631 1.00 96.31 83 GLU A CA 1
ATOM 711 C C . GLU A 1 83 ? -0.470 -0.925 -1.500 1.00 96.31 83 GLU A C 1
ATOM 713 O O . GLU A 1 83 ? -1.345 -0.079 -1.699 1.00 96.31 83 GLU A O 1
ATOM 718 N N . HIS A 1 84 ? -0.185 -1.387 -0.282 1.00 95.31 84 HIS A N 1
ATOM 719 C CA . HIS A 1 84 ? -0.883 -1.002 0.948 1.00 95.31 84 HIS A CA 1
ATOM 720 C C . HIS A 1 84 ? -0.202 0.147 1.707 1.00 95.31 84 HIS A C 1
ATOM 722 O O . HIS A 1 84 ? -0.784 0.669 2.652 1.00 95.31 84 HIS A O 1
ATOM 728 N N . ASP A 1 85 ? 1.023 0.520 1.326 1.00 93.69 85 ASP A N 1
ATOM 729 C CA . ASP A 1 85 ? 1.840 1.554 1.966 1.00 93.69 85 ASP A CA 1
ATOM 730 C C . ASP A 1 85 ? 1.986 2.825 1.095 1.00 93.69 85 ASP A C 1
ATOM 732 O O . ASP A 1 85 ? 2.713 3.748 1.469 1.00 93.69 85 ASP A O 1
ATOM 736 N N . ALA A 1 86 ? 1.289 2.920 -0.048 1.00 95.69 86 ALA A N 1
ATOM 737 C CA . ALA A 1 86 ? 1.418 4.039 -0.997 1.00 95.69 86 ALA A CA 1
ATOM 738 C C . ALA A 1 86 ? 1.056 5.404 -0.387 1.00 95.69 86 ALA A C 1
ATOM 740 O O . ALA A 1 86 ? 1.568 6.429 -0.836 1.00 95.69 86 ALA A O 1
ATOM 741 N N . TYR A 1 87 ? 0.239 5.438 0.671 1.00 94.69 87 TYR A N 1
ATOM 742 C CA . TYR A 1 87 ? -0.076 6.664 1.411 1.00 94.69 87 TYR A CA 1
ATOM 743 C C . TYR A 1 87 ? 1.183 7.372 1.948 1.00 94.69 87 TYR A C 1
ATOM 745 O O . TYR A 1 87 ? 1.229 8.601 2.023 1.00 94.69 87 TYR A O 1
ATOM 753 N N . GLN A 1 88 ? 2.253 6.613 2.234 1.00 94.38 88 GLN A N 1
ATOM 754 C CA . GLN A 1 88 ? 3.547 7.132 2.694 1.00 94.38 88 GLN A CA 1
ATOM 755 C C . GLN A 1 88 ? 4.193 8.091 1.683 1.00 94.38 88 GLN A C 1
ATOM 757 O O . GLN A 1 88 ? 5.059 8.886 2.050 1.00 94.38 88 GLN A O 1
ATOM 762 N N . ASN A 1 89 ? 3.756 8.057 0.422 1.00 96.25 89 ASN A N 1
ATOM 763 C CA . ASN A 1 89 ? 4.142 9.021 -0.599 1.00 96.25 89 ASN A CA 1
ATOM 764 C C . ASN A 1 89 ? 3.749 10.460 -0.246 1.00 96.25 89 ASN A C 1
ATOM 766 O O . ASN A 1 89 ? 4.485 11.389 -0.575 1.00 96.25 89 ASN A O 1
ATOM 770 N N . TYR A 1 90 ? 2.607 10.632 0.422 1.00 94.25 90 TYR A N 1
ATOM 771 C CA . TYR A 1 90 ? 1.952 11.924 0.622 1.00 94.25 90 TYR A CA 1
ATOM 772 C C . TYR A 1 90 ? 2.071 12.476 2.041 1.00 94.25 90 TYR A C 1
ATOM 774 O O . TYR A 1 90 ? 1.536 13.546 2.324 1.00 94.25 90 TYR A O 1
ATOM 782 N N . ILE A 1 91 ? 2.769 11.767 2.925 1.00 90.19 91 ILE A N 1
ATOM 783 C CA . ILE A 1 91 ? 3.018 12.208 4.297 1.00 90.19 91 ILE A CA 1
ATOM 784 C C . ILE A 1 91 ? 4.519 12.416 4.528 1.00 90.19 91 ILE A C 1
ATOM 786 O O . ILE A 1 91 ? 5.333 11.786 3.841 1.00 90.19 91 ILE A O 1
ATOM 790 N N . PRO A 1 92 ? 4.927 13.261 5.493 1.00 88.44 92 PRO A N 1
ATOM 791 C CA . PRO A 1 92 ? 6.334 13.431 5.851 1.00 88.44 92 PRO A CA 1
ATOM 792 C C . PRO A 1 92 ? 6.939 12.137 6.419 1.00 88.44 92 PRO A C 1
ATOM 794 O O . PRO A 1 92 ? 6.666 11.737 7.550 1.00 88.44 92 PRO A O 1
ATOM 797 N N . CYS A 1 93 ? 7.768 11.453 5.633 1.00 87.81 93 CYS A N 1
ATOM 798 C CA . CYS A 1 93 ? 8.487 10.252 6.041 1.00 87.81 93 CYS A CA 1
ATOM 799 C C . CYS A 1 93 ? 9.644 9.946 5.071 1.00 87.81 93 CYS A C 1
ATOM 801 O O . CYS A 1 93 ? 9.921 10.666 4.117 1.00 87.81 93 CYS A O 1
ATOM 803 N N . LYS A 1 94 ? 10.328 8.814 5.259 1.00 90.81 94 LYS A N 1
ATOM 804 C CA . LYS A 1 94 ? 11.426 8.397 4.367 1.00 90.81 94 LYS A CA 1
ATOM 805 C C . LYS A 1 94 ? 11.002 8.039 2.930 1.00 90.81 94 LYS A C 1
ATOM 807 O O . LYS A 1 94 ? 11.890 7.801 2.107 1.00 90.81 94 LYS A O 1
ATOM 812 N N . TYR A 1 95 ? 9.701 7.924 2.649 1.00 94.62 95 TYR A N 1
ATOM 813 C CA . TYR A 1 95 ? 9.141 7.608 1.328 1.00 94.62 95 TYR A CA 1
ATOM 814 C C . TYR A 1 95 ? 8.336 8.748 0.701 1.00 94.62 95 TYR A C 1
ATOM 816 O O . TYR A 1 95 ? 7.757 8.537 -0.363 1.00 94.62 95 TYR A O 1
ATOM 824 N N . THR A 1 96 ? 8.351 9.946 1.292 1.00 94.56 96 THR A N 1
ATOM 825 C CA . THR A 1 96 ? 7.718 11.132 0.702 1.00 94.56 96 THR A CA 1
ATOM 826 C C . THR A 1 96 ? 8.149 11.301 -0.760 1.00 94.56 96 THR A C 1
ATOM 828 O O . THR A 1 96 ? 9.346 11.318 -1.057 1.00 94.56 96 THR A O 1
ATOM 831 N N . GLY A 1 97 ? 7.177 11.336 -1.678 1.00 97.06 97 GLY A N 1
ATOM 832 C CA . GLY A 1 97 ? 7.370 11.448 -3.131 1.00 97.06 97 GLY A CA 1
ATOM 833 C C . GLY A 1 97 ? 8.022 10.246 -3.838 1.00 97.06 97 GLY A C 1
ATOM 834 O O . GLY A 1 97 ? 8.160 10.261 -5.066 1.00 97.06 97 GLY A O 1
ATOM 835 N N . LYS A 1 98 ? 8.451 9.203 -3.111 1.00 97.94 98 LYS A N 1
ATOM 836 C CA . LYS A 1 98 ? 9.219 8.086 -3.688 1.00 97.94 98 LYS A CA 1
ATOM 837 C C . LYS A 1 98 ? 8.361 7.111 -4.484 1.00 97.94 98 LYS A C 1
ATOM 839 O O . LYS A 1 98 ? 8.862 6.570 -5.467 1.00 97.94 98 LYS A O 1
ATOM 844 N N . PHE A 1 99 ? 7.105 6.894 -4.094 1.00 98.00 99 PHE A N 1
ATOM 845 C CA . PHE A 1 99 ? 6.189 6.045 -4.863 1.00 98.00 99 PHE A CA 1
ATOM 846 C C . PHE A 1 99 ? 5.869 6.696 -6.203 1.00 98.00 99 PHE A C 1
ATOM 848 O O . PHE A 1 99 ? 6.080 6.071 -7.236 1.00 98.00 99 PHE A O 1
ATOM 855 N N . SER A 1 100 ? 5.504 7.981 -6.210 1.00 98.00 100 SER A N 1
ATOM 856 C CA . SER A 1 100 ? 5.285 8.731 -7.450 1.00 98.00 100 SER A CA 1
ATOM 857 C C . SER A 1 100 ? 6.513 8.712 -8.361 1.00 98.00 100 SER A C 1
ATOM 859 O O . SER A 1 100 ? 6.401 8.449 -9.556 1.00 98.00 100 SER A O 1
ATOM 861 N N . ALA A 1 101 ? 7.713 8.936 -7.813 1.00 96.94 101 ALA A N 1
ATOM 862 C CA . ALA A 1 101 ? 8.954 8.872 -8.590 1.00 96.94 101 ALA A CA 1
ATOM 863 C C . ALA A 1 101 ? 9.232 7.478 -9.181 1.00 96.94 101 ALA A C 1
ATOM 865 O O . ALA A 1 101 ? 9.804 7.369 -10.269 1.00 96.94 101 ALA A O 1
ATOM 866 N N . HIS A 1 102 ? 8.828 6.416 -8.484 1.00 97.00 102 HIS A N 1
ATOM 867 C CA . HIS A 1 102 ? 8.923 5.050 -8.984 1.00 97.00 102 HIS A CA 1
ATOM 868 C C . HIS A 1 102 ? 7.896 4.785 -10.095 1.00 97.00 102 HIS A C 1
ATOM 870 O O . HIS A 1 102 ? 8.267 4.333 -11.175 1.00 97.00 102 HIS A O 1
ATOM 876 N N . TYR A 1 103 ? 6.628 5.137 -9.877 1.00 97.38 103 TYR A N 1
ATOM 877 C CA . TYR A 1 103 ? 5.543 4.885 -10.827 1.00 97.38 103 TYR A CA 1
ATOM 878 C C . TYR A 1 103 ? 5.647 5.713 -12.112 1.00 97.38 103 TYR A C 1
ATOM 880 O O . TYR A 1 103 ? 5.272 5.222 -13.173 1.00 97.38 103 TYR A O 1
ATOM 888 N N . ARG A 1 104 ? 6.267 6.903 -12.083 1.00 95.75 104 ARG A N 1
ATOM 889 C CA . ARG A 1 104 ? 6.611 7.659 -13.311 1.00 95.75 104 ARG A CA 1
ATOM 890 C C . ARG A 1 104 ? 7.495 6.876 -14.274 1.00 95.75 104 ARG A C 1
ATOM 892 O O . ARG A 1 104 ? 7.456 7.119 -15.473 1.00 95.75 104 ARG A O 1
ATOM 899 N N . GLN A 1 105 ? 8.292 5.944 -13.761 1.00 94.31 105 GLN A N 1
ATOM 900 C CA . GLN A 1 105 ? 9.145 5.081 -14.575 1.00 94.31 105 GLN A CA 1
ATOM 901 C C . GLN A 1 105 ? 8.422 3.806 -15.029 1.00 94.31 105 GLN A C 1
ATOM 903 O O . GLN A 1 105 ? 8.987 3.043 -15.807 1.00 94.31 105 GLN A O 1
ATOM 908 N N . LEU A 1 106 ? 7.190 3.585 -14.555 1.00 95.88 106 LEU A N 1
ATOM 909 C CA . LEU A 1 106 ? 6.326 2.442 -14.843 1.00 95.88 106 LEU A CA 1
ATOM 910 C C . LEU A 1 106 ? 4.923 2.885 -15.334 1.00 95.88 106 LEU A C 1
ATOM 912 O O . LEU A 1 106 ? 3.926 2.364 -14.843 1.00 95.88 106 LEU A O 1
ATOM 916 N N . PRO A 1 107 ? 4.783 3.831 -16.288 1.00 91.88 107 PRO A N 1
ATOM 917 C CA . PRO A 1 107 ? 3.499 4.462 -16.635 1.00 91.88 107 PRO A CA 1
ATOM 918 C C . PRO A 1 107 ? 2.429 3.519 -17.212 1.00 91.88 107 PRO A C 1
ATOM 920 O O . PRO A 1 107 ? 1.269 3.925 -17.337 1.00 91.88 107 PRO A O 1
ATOM 923 N N . TRP A 1 108 ? 2.801 2.287 -17.579 1.00 94.81 108 TRP A N 1
ATOM 924 C CA . TRP A 1 108 ? 1.876 1.245 -18.035 1.00 94.81 108 TRP A CA 1
ATOM 925 C C . TRP A 1 108 ? 1.323 0.384 -16.899 1.00 94.81 108 TRP A C 1
ATOM 927 O O . TRP A 1 108 ? 0.318 -0.301 -17.087 1.00 94.81 108 TRP A O 1
ATOM 937 N N . ALA A 1 109 ? 2.010 0.358 -15.754 1.00 97.88 109 ALA A N 1
ATOM 938 C CA . ALA A 1 109 ? 1.648 -0.501 -14.644 1.00 97.88 109 ALA A CA 1
ATOM 939 C C . ALA A 1 109 ? 0.374 0.021 -13.979 1.00 97.88 109 ALA A C 1
ATOM 941 O O . ALA A 1 109 ? 0.230 1.227 -13.762 1.00 97.88 109 ALA A O 1
ATOM 942 N N . ARG A 1 110 ? -0.525 -0.898 -13.617 1.00 98.75 110 ARG A N 1
ATOM 943 C CA . ARG A 1 110 ? -1.672 -0.565 -12.770 1.00 98.75 110 ARG A CA 1
ATOM 944 C C . ARG A 1 110 ? -1.280 -0.669 -11.305 1.00 98.75 110 ARG A C 1
ATOM 946 O O . ARG A 1 110 ? -0.780 -1.705 -10.879 1.00 98.75 110 ARG A O 1
ATOM 953 N N . VAL A 1 111 ? -1.558 0.368 -10.529 1.00 98.69 111 VAL A N 1
ATOM 954 C CA . VAL A 1 111 ? -1.372 0.394 -9.077 1.00 98.69 111 VAL A CA 1
ATOM 955 C C . VAL A 1 111 ? -2.722 0.160 -8.408 1.00 98.69 111 VAL A C 1
ATOM 957 O O . VAL A 1 111 ? -3.635 0.966 -8.545 1.00 98.69 111 VAL A O 1
ATOM 960 N N . ILE A 1 112 ? -2.864 -0.940 -7.677 1.00 98.69 112 ILE A N 1
ATOM 961 C CA . ILE A 1 112 ? -4.007 -1.185 -6.796 1.00 98.69 112 ILE A CA 1
ATOM 962 C C . ILE A 1 112 ? -3.619 -0.669 -5.413 1.00 98.69 112 ILE A C 1
ATOM 964 O O . ILE A 1 112 ? -2.739 -1.243 -4.773 1.00 98.69 112 ILE A O 1
ATOM 968 N N . SER A 1 113 ? -4.242 0.422 -4.967 1.00 97.94 113 SER A N 1
ATOM 969 C CA . SER A 1 113 ? -3.952 1.046 -3.675 1.00 97.94 113 SER A CA 1
ATOM 970 C C . SER A 1 113 ? -5.122 0.932 -2.704 1.00 97.94 113 SER A C 1
ATOM 972 O O . SER A 1 113 ? -6.288 0.898 -3.099 1.00 97.94 113 SER A O 1
ATOM 974 N N . SER A 1 114 ? -4.792 0.879 -1.415 1.00 96.88 114 SER A N 1
ATOM 975 C CA . SER A 1 114 ? -5.749 0.677 -0.331 1.00 96.88 114 SER A CA 1
ATOM 976 C C . SER A 1 114 ? -6.476 1.912 0.179 1.00 96.88 114 SER A C 1
ATOM 978 O O . SER A 1 114 ? -7.423 1.744 0.943 1.00 96.88 114 SER A O 1
ATOM 980 N N . GLY A 1 115 ? -6.037 3.108 -0.209 1.00 97.00 115 GLY A N 1
ATOM 981 C CA . GLY A 1 115 ? -6.680 4.372 0.141 1.00 97.00 115 GLY A CA 1
ATOM 982 C C . GLY A 1 115 ? -7.397 4.945 -1.071 1.00 97.00 115 GLY A C 1
ATOM 983 O O . GLY A 1 115 ? -6.818 4.988 -2.166 1.00 97.00 115 GLY A O 1
ATOM 984 N N . TYR A 1 116 ? -8.640 5.390 -0.905 1.00 98.12 116 TYR A N 1
ATOM 985 C CA . TYR A 1 116 ? -9.397 5.984 -2.006 1.00 98.12 116 TYR A CA 1
ATOM 986 C C . TYR A 1 116 ? -8.746 7.301 -2.432 1.00 98.12 116 TYR A C 1
ATOM 988 O O . TYR A 1 116 ? -8.354 7.443 -3.589 1.00 98.12 116 TYR A O 1
ATOM 996 N N . MET A 1 117 ? -8.484 8.204 -1.487 1.00 97.19 117 MET A N 1
ATOM 997 C CA . MET A 1 117 ? -7.827 9.485 -1.753 1.00 97.19 117 MET A CA 1
ATOM 998 C C . MET A 1 117 ? -6.384 9.325 -2.227 1.00 97.19 117 MET A C 1
ATOM 1000 O O . MET A 1 117 ? -5.905 10.113 -3.043 1.00 97.19 117 MET A O 1
ATOM 1004 N N . VAL A 1 118 ? -5.687 8.283 -1.770 1.00 96.94 118 VAL A N 1
ATOM 1005 C CA . VAL A 1 118 ? -4.360 7.918 -2.291 1.00 96.94 118 VAL A CA 1
ATOM 1006 C C . VAL A 1 118 ? -4.466 7.541 -3.771 1.00 96.94 118 VAL A C 1
ATOM 1008 O O . VAL A 1 118 ? -3.680 8.019 -4.587 1.00 96.94 118 VAL A O 1
ATOM 1011 N N . SER A 1 119 ? -5.471 6.742 -4.134 1.00 98.25 119 SER A N 1
ATOM 1012 C CA . SER A 1 119 ? -5.737 6.353 -5.522 1.00 98.25 119 SER A CA 1
ATOM 1013 C C . SER A 1 119 ? -6.144 7.547 -6.393 1.00 98.25 119 SER A C 1
ATOM 1015 O O . SER A 1 119 ? -5.675 7.647 -7.526 1.00 98.25 119 SER A O 1
ATOM 1017 N N . GLU A 1 120 ? -6.966 8.470 -5.876 1.00 98.12 120 GLU A N 1
ATOM 1018 C CA . GLU A 1 120 ? -7.321 9.721 -6.565 1.00 98.12 120 GLU A CA 1
ATOM 1019 C C . GLU A 1 120 ? -6.077 10.560 -6.870 1.00 98.12 120 GLU A C 1
ATOM 1021 O O . GLU A 1 120 ? -5.874 10.969 -8.012 1.00 98.12 120 GLU A O 1
ATOM 1026 N N . ARG A 1 121 ? -5.200 10.770 -5.880 1.00 97.44 121 ARG A N 1
ATOM 1027 C CA . ARG A 1 121 ? -3.960 11.542 -6.066 1.00 97.44 121 ARG A CA 1
ATOM 1028 C C . ARG A 1 121 ? -3.037 10.893 -7.091 1.00 97.44 121 ARG A C 1
ATOM 1030 O O . ARG A 1 121 ? -2.531 11.577 -7.975 1.00 97.44 121 ARG A O 1
ATOM 1037 N N . LEU A 1 122 ? -2.880 9.570 -7.042 1.00 98.12 122 LEU A N 1
ATOM 1038 C CA . LEU A 1 122 ? -2.103 8.840 -8.046 1.00 98.12 122 LEU A CA 1
ATOM 1039 C C . LEU A 1 122 ? -2.694 9.005 -9.459 1.00 98.12 122 LEU A C 1
ATOM 1041 O O . LEU A 1 122 ? -1.943 9.163 -10.422 1.00 98.12 122 LEU A O 1
ATOM 1045 N N . ARG A 1 123 ? -4.027 9.019 -9.600 1.00 98.25 123 ARG A N 1
ATOM 1046 C CA . ARG A 1 123 ? -4.690 9.291 -10.887 1.00 98.25 123 ARG A CA 1
ATOM 1047 C C . ARG A 1 123 ? -4.499 10.731 -11.354 1.00 98.25 123 ARG A C 1
ATOM 1049 O O . ARG A 1 123 ? -4.239 10.936 -12.537 1.00 98.25 123 ARG A O 1
ATOM 1056 N N . GLN A 1 124 ? -4.562 11.708 -10.450 1.00 98.00 124 GLN A N 1
ATOM 1057 C CA . GLN A 1 124 ? -4.276 13.119 -10.749 1.00 98.00 124 GLN A CA 1
ATOM 1058 C C . GLN A 1 124 ? -2.826 13.326 -11.210 1.00 98.00 124 GLN A C 1
ATOM 1060 O O . GLN A 1 124 ? -2.567 14.158 -12.074 1.00 98.00 124 GLN A O 1
ATOM 1065 N N . GLU A 1 125 ? -1.888 12.527 -10.698 1.00 97.69 125 GLU A N 1
ATOM 1066 C CA . GLU A 1 125 ? -0.496 12.483 -11.166 1.00 97.69 125 GLU A CA 1
ATOM 1067 C C . GLU A 1 125 ? -0.309 11.729 -12.498 1.00 97.69 125 GLU A C 1
ATOM 1069 O O . GLU A 1 125 ? 0.798 11.683 -13.037 1.00 97.69 125 GLU A O 1
ATOM 1074 N N . GLY A 1 126 ? -1.377 11.145 -13.049 1.00 97.25 126 GLY A N 1
ATOM 1075 C CA . GLY A 1 126 ? -1.389 10.486 -14.354 1.00 97.25 126 GLY A CA 1
ATOM 1076 C C . GLY A 1 126 ? -1.165 8.972 -14.328 1.00 97.25 126 GLY A C 1
ATOM 1077 O O . GLY A 1 126 ? -1.088 8.357 -15.397 1.00 97.25 126 GLY A O 1
ATOM 1078 N N . PHE A 1 127 ? -1.085 8.326 -13.163 1.00 97.69 127 PHE A N 1
ATOM 1079 C CA . PHE A 1 127 ? -0.897 6.871 -13.067 1.00 97.69 127 PHE A CA 1
ATOM 1080 C C . PHE A 1 127 ? -2.205 6.095 -13.313 1.00 97.69 127 PHE A C 1
ATOM 1082 O O . PHE A 1 127 ? -3.301 6.609 -13.088 1.00 97.69 127 PHE A O 1
ATOM 1089 N N . ASP A 1 128 ? -2.110 4.844 -13.780 1.00 98.25 128 ASP A N 1
ATOM 1090 C CA . ASP A 1 128 ? -3.248 3.909 -13.775 1.00 98.25 128 ASP A CA 1
ATOM 1091 C C . ASP A 1 128 ? -3.410 3.381 -12.346 1.00 98.25 128 ASP A C 1
ATOM 1093 O O . ASP A 1 128 ? -2.790 2.388 -11.978 1.00 98.25 128 ASP A O 1
ATOM 1097 N N . ALA A 1 129 ? -4.158 4.096 -11.505 1.00 98.44 129 ALA A N 1
ATOM 1098 C CA . ALA A 1 129 ? -4.375 3.709 -10.116 1.00 98.44 129 ALA A CA 1
ATOM 1099 C C . ALA A 1 129 ? -5.844 3.379 -9.841 1.00 98.44 129 ALA A C 1
ATOM 1101 O O . ALA A 1 129 ? -6.750 4.104 -10.251 1.00 98.44 129 ALA A O 1
ATOM 1102 N N . VAL A 1 130 ? -6.084 2.297 -9.109 1.00 98.44 130 VAL A N 1
ATOM 1103 C CA . VAL A 1 130 ? -7.419 1.827 -8.725 1.00 98.44 130 VAL A CA 1
ATOM 1104 C C . VAL A 1 130 ? -7.479 1.590 -7.223 1.00 98.44 130 VAL A C 1
ATOM 1106 O O . VAL A 1 130 ? -6.497 1.174 -6.610 1.00 98.44 130 VAL A O 1
ATOM 1109 N N . PHE A 1 131 ? -8.644 1.855 -6.642 1.00 98.56 131 PHE A N 1
ATOM 1110 C CA . PHE A 1 131 ? -8.877 1.703 -5.213 1.00 98.56 131 PHE A CA 1
ATOM 1111 C C . PHE A 1 131 ? -9.442 0.318 -4.904 1.00 98.56 131 PHE A C 1
ATOM 1113 O O . PHE A 1 131 ? -10.493 -0.055 -5.427 1.00 98.56 131 PHE A O 1
ATOM 1120 N N . VAL A 1 132 ? -8.776 -0.417 -4.015 1.00 98.56 132 VAL A N 1
ATOM 1121 C CA . VAL A 1 132 ? -9.328 -1.613 -3.373 1.00 98.56 132 VAL A CA 1
ATOM 1122 C C . VAL A 1 132 ? -8.968 -1.560 -1.890 1.00 98.56 132 VAL A C 1
ATOM 1124 O O . VAL A 1 132 ? -7.781 -1.598 -1.574 1.00 98.56 132 VAL A O 1
ATOM 1127 N N . PRO A 1 133 ? -9.946 -1.469 -0.974 1.00 97.75 133 PRO A N 1
ATOM 1128 C CA . PRO A 1 133 ? -9.668 -1.249 0.439 1.00 97.75 133 PRO A CA 1
ATOM 1129 C C . PRO A 1 133 ? -8.955 -2.440 1.080 1.00 97.75 133 PRO A C 1
ATOM 1131 O O . PRO A 1 133 ? -9.008 -3.568 0.584 1.00 97.75 133 PRO A O 1
ATOM 1134 N N . LYS A 1 134 ? -8.341 -2.200 2.243 1.00 97.31 134 LYS A N 1
ATOM 1135 C CA . LYS A 1 134 ? -7.922 -3.298 3.123 1.00 97.31 134 LYS A CA 1
ATOM 1136 C C . LYS A 1 134 ? -9.163 -4.060 3.613 1.00 97.31 134 LYS A C 1
ATOM 1138 O O . LYS A 1 134 ? -10.279 -3.545 3.593 1.00 97.31 134 LYS A O 1
ATOM 1143 N N . GLY A 1 135 ? -8.948 -5.294 4.050 1.00 96.69 135 GLY A N 1
ATOM 1144 C CA . GLY A 1 135 ? -9.994 -6.155 4.595 1.00 96.69 135 GLY A CA 1
ATOM 1145 C C . GLY A 1 135 ? -9.600 -6.767 5.928 1.00 96.69 135 GLY A C 1
ATOM 1146 O O . GLY A 1 135 ? -8.657 -6.306 6.560 1.00 96.69 135 GLY A O 1
ATOM 1147 N N . TYR A 1 136 ? -10.286 -7.824 6.329 1.00 97.00 136 TYR A N 1
ATOM 1148 C CA . TYR A 1 136 ? -9.952 -8.623 7.502 1.00 97.00 136 TYR A CA 1
ATOM 1149 C C . TYR A 1 136 ? -10.082 -10.118 7.185 1.00 97.00 136 TYR A C 1
ATOM 1151 O O . TYR A 1 136 ? -10.776 -10.493 6.241 1.00 97.00 136 TYR A O 1
ATOM 1159 N N . ASP A 1 137 ? -9.427 -10.962 7.984 1.00 96.62 137 ASP A N 1
ATOM 1160 C CA . ASP A 1 137 ? -9.538 -12.419 7.873 1.00 96.62 137 ASP A CA 1
ATOM 1161 C C . ASP A 1 137 ? -10.827 -12.911 8.542 1.00 96.62 137 ASP A C 1
ATOM 1163 O O . ASP A 1 137 ? -10.903 -13.037 9.765 1.00 96.62 137 ASP A O 1
ATOM 1167 N N . GLU A 1 138 ? -11.842 -13.203 7.733 1.00 95.62 138 GLU A N 1
ATOM 1168 C CA . GLU A 1 138 ? -13.157 -13.651 8.184 1.00 95.62 138 GLU A CA 1
ATOM 1169 C C . GLU A 1 138 ? -13.183 -15.047 8.812 1.00 95.62 138 GLU A C 1
ATOM 1171 O O . GLU A 1 138 ? -14.158 -15.389 9.479 1.00 95.62 138 GLU A O 1
ATOM 1176 N N . GLN A 1 139 ? -12.140 -15.859 8.619 1.00 93.31 139 GLN A N 1
ATOM 1177 C CA . GLN A 1 139 ? -12.046 -17.178 9.250 1.00 93.31 139 GLN A CA 1
ATOM 1178 C C . GLN A 1 139 ? -11.442 -17.087 10.651 1.00 93.31 139 GLN A C 1
ATOM 1180 O O . GLN A 1 139 ? -11.736 -17.920 11.508 1.00 93.31 139 GLN A O 1
ATOM 1185 N N . LEU A 1 140 ? -10.587 -16.089 10.879 1.00 93.75 140 LEU A N 1
ATOM 1186 C CA . LEU A 1 140 ? -9.885 -15.894 12.143 1.00 93.75 140 LEU A CA 1
ATOM 1187 C C . LEU A 1 140 ? -10.600 -14.910 13.076 1.00 93.75 140 LEU A C 1
ATOM 1189 O O . LEU A 1 140 ? -10.573 -15.078 14.298 1.00 93.75 140 LEU A O 1
ATOM 1193 N N . LEU A 1 141 ? -11.194 -13.859 12.512 1.00 96.00 141 LEU A N 1
ATOM 1194 C CA . LEU A 1 141 ? -11.726 -12.722 13.251 1.00 96.00 141 LEU A CA 1
ATOM 1195 C C . LEU A 1 141 ? -13.238 -12.644 13.073 1.00 96.00 141 LEU A C 1
ATOM 1197 O O . LEU A 1 141 ? -13.753 -12.354 11.996 1.00 96.00 141 LEU A O 1
ATOM 1201 N N . ALA A 1 142 ? -13.949 -12.877 14.167 1.00 96.25 142 ALA A N 1
ATOM 1202 C CA . ALA A 1 142 ? -15.391 -12.739 14.239 1.00 96.25 142 ALA A CA 1
ATOM 1203 C C . ALA A 1 142 ? -15.794 -12.262 15.633 1.00 96.25 142 ALA A C 1
ATOM 1205 O O . ALA A 1 142 ? -15.055 -12.445 16.607 1.00 96.25 142 ALA A O 1
ATOM 1206 N N . ASP A 1 143 ? -16.969 -11.649 15.715 1.00 97.44 143 ASP A N 1
ATOM 1207 C CA . ASP A 1 143 ? -17.642 -11.393 16.982 1.00 97.44 143 ASP A CA 1
ATOM 1208 C C . ASP A 1 143 ? -18.076 -12.722 17.615 1.00 97.44 143 ASP A C 1
ATOM 1210 O O . ASP A 1 143 ? -18.763 -13.536 16.996 1.00 97.44 143 ASP A O 1
ATOM 1214 N N . GLN A 1 144 ? -17.644 -12.940 18.850 1.00 97.00 144 GLN A N 1
ATOM 1215 C CA . GLN A 1 144 ? -17.886 -14.147 19.633 1.00 97.00 144 GLN A CA 1
ATOM 1216 C C . GLN A 1 144 ? -19.002 -13.947 20.668 1.00 97.00 144 GLN A C 1
ATOM 1218 O O . GLN A 1 144 ? -19.244 -14.850 21.468 1.00 97.00 144 GLN A O 1
ATOM 1223 N N . GLY A 1 145 ? -19.653 -12.774 20.696 1.00 94.38 145 GLY A N 1
ATOM 1224 C CA . GLY A 1 145 ? -20.734 -12.472 21.640 1.00 94.38 145 GLY A CA 1
ATOM 1225 C C . GLY A 1 145 ? -20.292 -12.503 23.106 1.00 94.38 145 GLY A C 1
ATOM 1226 O O . GLY A 1 145 ? -21.093 -12.799 23.990 1.00 94.38 145 GLY A O 1
ATOM 1227 N N . ARG A 1 146 ? -19.001 -12.262 23.362 1.00 92.38 146 ARG A N 1
ATOM 1228 C CA . ARG A 1 146 ? -18.410 -12.274 24.705 1.00 92.38 146 ARG A CA 1
ATOM 1229 C C . ARG A 1 146 ? -18.678 -10.964 25.440 1.00 92.38 146 ARG A C 1
ATOM 1231 O O . ARG A 1 146 ? -18.979 -9.936 24.835 1.00 92.38 146 ARG A O 1
ATOM 1238 N N . GLU A 1 147 ? -18.524 -11.007 26.759 1.00 94.94 147 GLU A N 1
ATOM 1239 C CA . GLU A 1 147 ? -18.471 -9.795 27.570 1.00 94.94 147 GLU A CA 1
ATOM 1240 C C . GLU A 1 147 ? -17.296 -8.908 27.128 1.00 94.94 147 GLU A C 1
ATOM 1242 O O . GLU A 1 147 ? -16.178 -9.386 26.922 1.00 94.94 147 GLU A O 1
ATOM 1247 N N . ARG A 1 148 ? -17.566 -7.606 26.988 1.00 97.62 148 ARG A N 1
ATOM 1248 C CA . ARG A 1 148 ? -16.577 -6.589 26.614 1.00 97.62 148 ARG A CA 1
ATOM 1249 C C . ARG A 1 148 ? -16.111 -5.840 27.860 1.00 97.62 148 ARG A C 1
ATOM 1251 O O . ARG A 1 148 ? -16.625 -4.767 28.169 1.00 97.62 148 ARG A O 1
ATOM 1258 N N . ASP A 1 149 ? -15.168 -6.438 28.581 1.00 97.69 149 ASP A N 1
ATOM 1259 C CA . ASP A 1 149 ? -14.639 -5.949 29.860 1.00 97.69 149 ASP A CA 1
ATOM 1260 C C . ASP A 1 149 ? -13.560 -4.857 29.719 1.00 97.69 149 ASP A C 1
ATOM 1262 O O . ASP A 1 149 ? -13.188 -4.212 30.700 1.00 97.69 149 ASP A O 1
ATOM 1266 N N . ILE A 1 150 ? -13.070 -4.603 28.503 1.00 98.38 150 ILE A N 1
ATOM 1267 C CA . ILE A 1 150 ? -12.148 -3.508 28.195 1.00 98.38 150 ILE A CA 1
ATOM 1268 C C . ILE A 1 150 ? -12.948 -2.368 27.563 1.00 98.38 150 ILE A C 1
ATOM 1270 O O . ILE A 1 150 ? -13.375 -2.460 26.413 1.00 98.38 150 ILE A O 1
ATOM 1274 N N . GLU A 1 151 ? -13.138 -1.266 28.292 1.00 98.25 151 GLU A N 1
ATOM 1275 C CA . GLU A 1 151 ? -13.947 -0.147 27.796 1.00 98.25 151 GLU A CA 1
ATOM 1276 C C . GLU A 1 151 ? -13.327 0.508 26.550 1.00 98.25 151 GLU A C 1
ATOM 1278 O O . GLU A 1 151 ? -13.974 0.565 25.508 1.00 98.25 151 GLU A O 1
ATOM 1283 N N . LEU A 1 152 ? -12.090 0.999 26.648 1.00 98.69 152 LEU A N 1
ATOM 1284 C CA . LEU A 1 152 ? -11.443 1.811 25.618 1.00 98.69 152 LEU A CA 1
ATOM 1285 C C . LEU A 1 152 ? -10.029 1.293 25.360 1.00 98.69 152 LEU A C 1
ATOM 1287 O O . LEU A 1 152 ? -9.217 1.224 26.284 1.00 98.69 152 LEU A O 1
ATOM 1291 N N . ALA A 1 153 ? -9.709 0.936 24.114 1.00 98.44 153 ALA A N 1
ATOM 1292 C CA . ALA A 1 153 ? -8.395 0.379 23.807 1.00 98.44 153 ALA A CA 1
ATOM 1293 C C . ALA A 1 153 ? -7.873 0.686 22.405 1.00 98.44 153 ALA A C 1
ATOM 1295 O O . ALA A 1 153 ? -8.621 0.755 21.433 1.00 98.44 153 ALA A O 1
ATOM 1296 N N . PHE A 1 154 ? -6.547 0.752 22.306 1.00 97.06 154 PHE A N 1
ATOM 1297 C CA . PHE A 1 154 ? -5.787 0.662 21.066 1.00 97.06 154 PHE A CA 1
ATOM 1298 C C . PHE A 1 154 ? -4.909 -0.593 21.107 1.00 97.06 154 PHE A C 1
ATOM 1300 O O . PHE A 1 154 ? -4.138 -0.801 22.048 1.00 97.06 154 PHE A O 1
ATOM 1307 N N . VAL A 1 155 ? -4.959 -1.405 20.047 1.00 95.19 155 VAL A N 1
ATOM 1308 C CA . VAL A 1 155 ? -4.095 -2.587 19.917 1.00 95.19 155 VAL A CA 1
ATOM 1309 C C . VAL A 1 155 ? -3.077 -2.383 18.797 1.00 95.19 155 VAL A C 1
ATOM 1311 O O . VAL A 1 155 ? -3.407 -2.379 17.607 1.00 95.19 155 VAL A O 1
ATOM 1314 N N . GLY A 1 156 ? -1.795 -2.242 19.146 1.00 89.00 156 GLY A N 1
ATOM 1315 C CA . GLY A 1 156 ? -0.711 -2.241 18.170 1.00 89.00 156 GLY A CA 1
ATOM 1316 C C . GLY A 1 156 ? 0.589 -1.539 18.532 1.00 89.00 156 GLY A C 1
ATOM 1317 O O . GLY A 1 156 ? 0.872 -1.180 19.669 1.00 89.00 156 GLY A O 1
ATOM 1318 N N . SER A 1 157 ? 1.427 -1.360 17.507 1.00 82.31 157 SER A N 1
ATOM 1319 C CA . SER A 1 157 ? 2.724 -0.698 17.645 1.00 82.31 157 SER A CA 1
ATOM 1320 C C . SER A 1 157 ? 2.619 0.826 17.576 1.00 82.31 157 SER A C 1
ATOM 1322 O O . SER A 1 157 ? 1.935 1.376 16.711 1.00 82.31 157 SER A O 1
ATOM 1324 N N . VAL A 1 158 ? 3.395 1.473 18.448 1.00 77.50 158 VAL A N 1
ATOM 1325 C CA . VAL A 1 158 ? 3.607 2.928 18.530 1.00 77.50 158 VAL A CA 1
ATOM 1326 C C . VAL A 1 158 ? 5.040 3.337 18.131 1.00 77.50 158 VAL A C 1
ATOM 1328 O O . VAL A 1 158 ? 5.374 4.514 18.127 1.00 77.50 158 VAL A O 1
ATOM 1331 N N . ASN A 1 159 ? 5.901 2.378 17.754 1.00 59.78 159 ASN A N 1
ATOM 1332 C CA . ASN A 1 159 ? 7.359 2.571 17.639 1.00 59.78 159 ASN A CA 1
ATOM 1333 C C . ASN A 1 159 ? 7.863 2.892 16.212 1.00 59.78 159 ASN A C 1
ATOM 1335 O O . ASN A 1 159 ? 8.930 2.415 15.828 1.00 59.78 159 ASN A O 1
ATOM 1339 N N . SER A 1 160 ? 7.136 3.643 15.378 1.00 62.06 160 SER A N 1
ATOM 1340 C CA . SER A 1 160 ? 7.666 4.038 14.054 1.00 62.06 160 SER A CA 1
ATOM 1341 C C . SER A 1 160 ? 7.499 5.526 13.764 1.00 62.06 160 SER A C 1
ATOM 1343 O O . SER A 1 160 ? 6.509 6.132 14.149 1.00 62.06 160 SER A O 1
ATOM 1345 N N . VAL A 1 161 ? 8.478 6.099 13.058 1.00 52.59 161 VAL A N 1
ATOM 1346 C CA . VAL A 1 161 ? 8.567 7.535 12.730 1.00 52.59 161 VAL A CA 1
ATOM 1347 C C . VAL A 1 161 ? 7.374 8.019 11.897 1.00 52.59 161 VAL A C 1
ATOM 1349 O O . VAL A 1 161 ? 6.924 9.141 12.084 1.00 52.59 161 VAL A O 1
ATOM 1352 N N . ALA A 1 162 ? 6.793 7.157 11.053 1.00 55.47 162 ALA A N 1
ATOM 1353 C CA . ALA A 1 162 ? 5.561 7.458 10.312 1.00 55.47 162 ALA A CA 1
ATOM 1354 C C . ALA A 1 162 ? 4.304 7.560 11.212 1.00 55.47 162 ALA A C 1
ATOM 1356 O O . ALA A 1 162 ? 3.210 7.786 10.712 1.00 55.47 162 ALA A O 1
ATOM 1357 N N . TYR A 1 163 ? 4.450 7.360 12.528 1.00 61.22 163 TYR A N 1
ATOM 1358 C CA . TYR A 1 163 ? 3.377 7.339 13.525 1.00 61.22 163 TYR A CA 1
ATOM 1359 C C . TYR A 1 163 ? 3.552 8.409 14.612 1.00 61.22 163 TYR A C 1
ATOM 1361 O O . TYR A 1 163 ? 3.023 8.241 15.712 1.00 61.22 163 TYR A O 1
ATOM 1369 N N . SER A 1 164 ? 4.285 9.495 14.350 1.00 68.31 164 SER A N 1
ATOM 1370 C CA . SER A 1 164 ? 4.451 10.576 15.335 1.00 68.31 164 SER A CA 1
ATOM 1371 C C . SER A 1 164 ? 3.098 11.115 15.823 1.00 68.31 164 SER A C 1
ATOM 1373 O O . SER A 1 164 ? 2.891 11.215 17.031 1.00 68.31 164 SER A O 1
ATOM 1375 N N . GLY A 1 165 ? 2.143 11.328 14.908 1.00 81.69 165 GLY A N 1
ATOM 1376 C CA . GLY A 1 165 ? 0.774 11.741 15.241 1.00 81.69 165 GLY A CA 1
ATOM 1377 C C . GLY A 1 165 ? -0.002 10.709 16.068 1.00 81.69 165 GLY A C 1
ATOM 1378 O O . GLY A 1 165 ? -0.689 11.070 17.016 1.00 81.69 165 GLY A O 1
ATOM 1379 N N . ARG A 1 166 ? 0.164 9.411 15.781 1.00 88.56 166 ARG A N 1
ATOM 1380 C CA . ARG A 1 166 ? -0.467 8.321 16.547 1.00 88.56 166 ARG A CA 1
ATOM 1381 C C . ARG A 1 166 ? 0.004 8.300 17.996 1.00 88.56 166 ARG A C 1
ATOM 1383 O O . ARG A 1 166 ? -0.821 8.177 18.890 1.00 88.56 166 ARG A O 1
ATOM 1390 N N . LYS A 1 167 ? 1.321 8.356 18.227 1.00 88.69 167 LYS A N 1
ATOM 1391 C CA . LYS A 1 167 ? 1.864 8.304 19.590 1.00 88.69 167 LYS A CA 1
ATOM 1392 C C . LYS A 1 167 ? 1.391 9.514 20.394 1.00 88.69 167 LYS A C 1
ATOM 1394 O O . LYS A 1 167 ? 0.901 9.323 21.495 1.00 88.69 167 LYS A O 1
ATOM 1399 N N . ALA A 1 168 ? 1.483 10.713 19.817 1.00 89.38 168 ALA A N 1
ATOM 1400 C CA . ALA A 1 168 ? 1.011 11.935 20.465 1.00 89.38 168 ALA A CA 1
ATOM 1401 C C . ALA A 1 168 ? -0.475 11.840 20.847 1.00 89.38 168 ALA A C 1
ATOM 1403 O O . ALA A 1 168 ? -0.816 12.056 22.003 1.00 89.38 168 ALA A O 1
ATOM 1404 N N . LEU A 1 169 ? -1.329 11.416 19.909 1.00 92.31 169 LEU A N 1
ATOM 1405 C CA . LEU A 1 169 ? -2.758 11.234 20.155 1.00 92.31 169 LEU A CA 1
ATOM 1406 C C . LEU A 1 169 ? -3.036 10.218 21.276 1.00 92.31 169 LEU A C 1
ATOM 1408 O O . LEU A 1 169 ? -3.868 10.477 22.137 1.00 92.31 169 LEU A O 1
ATOM 1412 N N . LEU A 1 170 ? -2.381 9.052 21.257 1.00 94.06 170 LEU A N 1
ATOM 1413 C CA . LEU A 1 170 ? -2.605 8.008 22.264 1.00 94.06 170 LEU A CA 1
ATOM 1414 C C . LEU A 1 170 ? -2.084 8.421 23.647 1.00 94.06 170 LEU A C 1
ATOM 1416 O O . LEU A 1 170 ? -2.730 8.107 24.643 1.00 94.06 170 LEU A O 1
ATOM 1420 N N . ASP A 1 171 ? -0.949 9.123 23.707 1.00 93.31 171 ASP A N 1
ATOM 1421 C CA . ASP A 1 171 ? -0.390 9.645 24.956 1.00 93.31 171 ASP A CA 1
ATOM 1422 C C . ASP A 1 171 ? -1.323 10.704 25.567 1.00 93.31 171 ASP A C 1
ATOM 1424 O O . ASP A 1 171 ? -1.612 10.646 26.758 1.00 93.31 171 ASP A O 1
ATOM 1428 N N . GLU A 1 172 ? -1.825 11.645 24.761 1.00 94.50 172 GLU A N 1
ATOM 1429 C CA . GLU A 1 172 ? -2.742 12.699 25.214 1.00 94.50 172 GLU A CA 1
ATOM 1430 C C . GLU A 1 172 ? -4.106 12.118 25.616 1.00 94.50 172 GLU A C 1
ATOM 1432 O O . GLU A 1 172 ? -4.614 12.421 26.694 1.00 94.50 172 GLU A O 1
ATOM 1437 N N . LEU A 1 173 ? -4.668 11.202 24.818 1.00 96.19 173 LEU A N 1
ATOM 1438 C CA . LEU A 1 173 ? -5.920 10.523 25.158 1.00 96.19 173 LEU A CA 1
ATOM 1439 C C . LEU A 1 173 ? -5.784 9.701 26.448 1.00 96.19 173 LEU A C 1
ATOM 1441 O O . LEU A 1 173 ? -6.691 9.713 27.274 1.00 96.19 173 LEU A O 1
ATOM 1445 N N . GLY A 1 174 ? -4.646 9.033 26.656 1.00 96.25 174 GLY A N 1
ATOM 1446 C CA . GLY A 1 174 ? -4.367 8.271 27.876 1.00 96.25 174 GLY A CA 1
ATOM 1447 C C . GLY A 1 174 ? -4.200 9.121 29.142 1.00 96.25 174 GLY A C 1
ATOM 1448 O O . GLY A 1 174 ? -4.245 8.574 30.240 1.00 96.25 174 GLY A O 1
ATOM 1449 N N . GLN A 1 175 ? -4.024 10.443 29.022 1.00 96.75 175 GLN A N 1
ATOM 1450 C CA . GLN A 1 175 ? -4.017 11.358 30.173 1.00 96.75 175 GLN A CA 1
ATOM 1451 C C . GLN A 1 175 ? -5.426 11.734 30.638 1.00 96.75 175 GLN A C 1
ATOM 1453 O O . GLN A 1 175 ? -5.602 12.109 31.797 1.00 96.75 175 GLN A O 1
ATOM 1458 N N . VAL A 1 176 ? -6.415 11.663 29.744 1.00 97.06 176 VAL A N 1
ATOM 1459 C CA . VAL A 1 176 ? -7.782 12.147 29.999 1.00 97.06 176 VAL A CA 1
ATOM 1460 C C . VAL A 1 176 ? -8.839 11.041 29.982 1.00 97.06 176 VAL A C 1
ATOM 1462 O O . VAL A 1 176 ? -9.949 11.255 30.459 1.00 97.06 176 VAL A O 1
ATOM 1465 N N . GLU A 1 177 ? -8.503 9.855 29.477 1.00 97.56 177 GLU A N 1
ATOM 1466 C CA . GLU A 1 177 ? -9.353 8.666 29.450 1.00 97.56 177 GLU A CA 1
ATOM 1467 C C . GLU A 1 177 ? -8.568 7.430 29.909 1.00 97.56 177 GLU A C 1
ATOM 1469 O O . GLU A 1 177 ? -7.358 7.329 29.708 1.00 97.56 177 GLU A O 1
ATOM 1474 N N . ASN A 1 178 ? -9.266 6.440 30.474 1.00 96.38 178 ASN A N 1
ATOM 1475 C CA . ASN A 1 178 ? -8.674 5.154 30.858 1.00 96.38 178 ASN A CA 1
ATOM 1476 C C . ASN A 1 178 ? -8.429 4.260 29.623 1.00 96.38 178 ASN A C 1
ATOM 1478 O O . ASN A 1 178 ? -9.115 3.261 29.403 1.00 96.38 178 ASN A O 1
ATOM 1482 N N . LEU A 1 179 ? -7.482 4.668 28.777 1.00 98.00 179 LEU A N 1
ATOM 1483 C CA . LEU A 1 179 ? -7.138 4.009 27.522 1.00 98.00 179 LEU A CA 1
ATOM 1484 C C . LEU A 1 179 ? -6.149 2.857 27.744 1.00 98.00 179 LEU A C 1
ATOM 1486 O O . LEU A 1 179 ? -5.003 3.069 28.141 1.00 98.00 179 LEU A O 1
ATOM 1490 N N . LEU A 1 180 ? -6.534 1.640 27.354 1.00 97.62 180 LEU A N 1
ATOM 1491 C CA . LEU A 1 180 ? -5.595 0.526 27.250 1.00 97.62 180 LEU A CA 1
ATOM 1492 C C . LEU A 1 180 ? -4.824 0.587 25.923 1.00 97.62 180 LEU A C 1
ATOM 1494 O O . LEU A 1 180 ? -5.374 0.309 24.859 1.00 97.62 180 LEU A O 1
ATOM 1498 N N . VAL A 1 181 ? -3.522 0.864 25.978 1.00 96.06 181 VAL A N 1
ATOM 1499 C CA . VAL A 1 181 ? -2.612 0.733 24.827 1.00 96.06 181 VAL A CA 1
ATOM 1500 C C . VAL A 1 181 ? -1.824 -0.567 24.966 1.00 96.06 181 VAL A C 1
ATOM 1502 O O . VAL A 1 181 ? -0.976 -0.692 25.847 1.00 96.06 181 VAL A O 1
ATOM 1505 N N . THR A 1 182 ? -2.082 -1.549 24.100 1.00 94.50 182 THR A N 1
ATOM 1506 C CA . THR A 1 182 ? -1.470 -2.884 24.221 1.00 94.50 182 THR A CA 1
ATOM 1507 C C . THR A 1 182 ? -1.001 -3.470 22.888 1.00 94.50 182 THR A C 1
ATOM 1509 O O . THR A 1 182 ? -1.239 -2.923 21.810 1.00 94.50 182 THR A O 1
ATOM 1512 N N . ARG A 1 183 ? -0.297 -4.603 22.954 1.00 92.00 183 ARG A N 1
ATOM 1513 C CA . ARG A 1 183 ? 0.100 -5.439 21.816 1.00 92.00 183 ARG A CA 1
ATOM 1514 C C . ARG A 1 183 ? -0.272 -6.882 22.111 1.00 92.00 183 ARG A C 1
ATOM 1516 O O . ARG A 1 183 ? -0.145 -7.337 23.241 1.00 92.00 183 ARG A O 1
ATOM 1523 N N . THR A 1 184 ? -0.649 -7.610 21.073 1.00 90.44 184 THR A N 1
ATOM 1524 C CA . THR A 1 184 ? -0.972 -9.035 21.155 1.00 90.44 184 THR A CA 1
ATOM 1525 C C . THR A 1 184 ? -0.112 -9.806 20.164 1.00 90.44 184 THR A C 1
ATOM 1527 O O . THR A 1 184 ? 0.462 -9.228 19.233 1.00 90.44 184 THR A O 1
ATOM 1530 N N . LYS A 1 185 ? -0.039 -11.126 20.339 1.00 87.50 185 LYS A N 1
ATOM 1531 C CA . LYS A 1 185 ? 0.353 -12.003 19.236 1.00 87.50 185 LYS A CA 1
ATOM 1532 C C . LYS A 1 185 ? -0.775 -12.016 18.203 1.00 87.50 185 LYS A C 1
ATOM 1534 O O . LYS A 1 185 ? -1.938 -11.823 18.556 1.00 87.50 185 LYS A O 1
ATOM 1539 N N . SER A 1 186 ? -0.427 -12.213 16.935 1.00 85.50 186 SER A N 1
ATOM 1540 C CA . SER A 1 186 ? -1.410 -12.444 15.872 1.00 85.50 186 SER A CA 1
ATOM 1541 C C . SER A 1 186 ? -2.165 -13.756 16.110 1.00 85.50 186 SER A C 1
ATOM 1543 O O . SER A 1 186 ? -1.691 -14.616 16.852 1.00 85.50 186 SER A O 1
ATOM 1545 N N . GLY A 1 187 ? -3.306 -13.938 15.444 1.00 87.88 187 GLY A N 1
ATOM 1546 C CA . GLY A 1 187 ? -4.109 -15.149 15.596 1.00 87.88 187 GLY A CA 1
ATOM 1547 C C . GLY A 1 187 ? -5.135 -15.026 16.721 1.00 87.88 187 GLY A C 1
ATOM 1548 O O . GLY A 1 187 ? -5.779 -13.988 16.885 1.00 87.88 187 GLY A O 1
ATOM 1549 N N . GLU A 1 188 ? -5.267 -16.095 17.501 1.00 91.19 188 GLU A N 1
ATOM 1550 C CA . GLU A 1 188 ? -6.287 -16.236 18.540 1.00 91.19 188 GLU A CA 1
ATOM 1551 C C . GLU A 1 188 ? -6.171 -15.176 19.648 1.00 91.19 188 GLU A C 1
ATOM 1553 O O . GLU A 1 188 ? -7.177 -14.575 20.018 1.00 91.19 188 GLU A O 1
ATOM 1558 N N . ASP A 1 189 ? -4.957 -14.862 20.119 1.00 92.75 189 ASP A N 1
ATOM 1559 C CA . ASP A 1 189 ? -4.726 -13.826 21.142 1.00 92.75 189 ASP A CA 1
ATOM 1560 C C . ASP A 1 189 ? -5.267 -12.455 20.706 1.00 92.75 189 ASP A C 1
ATOM 1562 O O . ASP A 1 189 ? -5.853 -11.713 21.503 1.00 92.75 189 ASP A O 1
ATOM 1566 N N . TYR A 1 190 ? -5.082 -12.115 19.427 1.00 95.19 190 TYR A N 1
ATOM 1567 C CA . TYR A 1 190 ? -5.577 -10.867 18.860 1.00 95.19 190 TYR A CA 1
ATOM 1568 C C . TYR A 1 190 ? -7.103 -10.866 18.762 1.00 95.19 190 TYR A C 1
ATOM 1570 O O . TYR A 1 190 ? -7.738 -9.928 19.243 1.00 95.19 190 TYR A O 1
ATOM 1578 N N . CYS A 1 191 ? -7.689 -11.945 18.232 1.00 95.94 191 CYS A N 1
ATOM 1579 C CA . CYS A 1 191 ? -9.139 -12.128 18.146 1.00 95.94 191 CYS A CA 1
ATOM 1580 C C . CYS A 1 191 ? -9.808 -12.033 19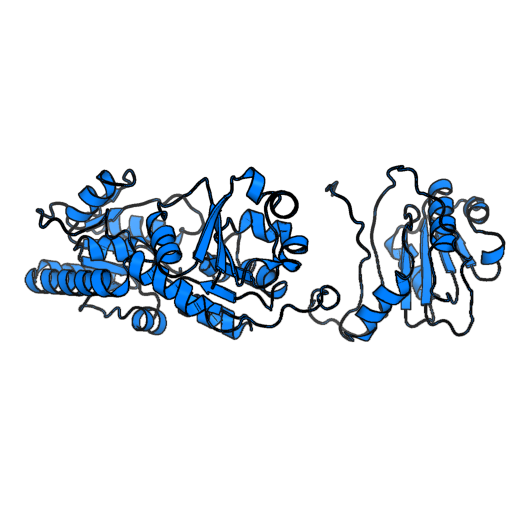.527 1.00 95.94 191 CYS A C 1
ATOM 1582 O O . CYS A 1 191 ? -10.770 -11.286 19.713 1.00 95.94 191 CYS A O 1
ATOM 1584 N N . ASN A 1 192 ? -9.249 -12.727 20.523 1.00 96.50 192 ASN A N 1
ATOM 1585 C CA . ASN A 1 192 ? -9.721 -12.708 21.905 1.00 96.50 192 ASN A CA 1
ATOM 1586 C C . ASN A 1 192 ? -9.655 -11.301 22.509 1.00 96.50 192 ASN A C 1
ATOM 1588 O O . ASN A 1 192 ? -10.579 -10.886 23.203 1.00 96.50 192 ASN A O 1
ATOM 1592 N N . THR A 1 193 ? -8.582 -10.555 22.234 1.00 97.62 193 THR A N 1
ATOM 1593 C CA . THR A 1 193 ? -8.433 -9.181 22.727 1.00 97.62 193 THR A CA 1
ATOM 1594 C C . THR A 1 193 ? -9.453 -8.245 22.086 1.00 97.62 193 THR A C 1
ATOM 1596 O O . THR A 1 193 ? -10.095 -7.486 22.803 1.00 97.62 193 THR A O 1
ATOM 1599 N N . LEU A 1 194 ? -9.662 -8.317 20.766 1.00 98.19 194 LEU A N 1
ATOM 1600 C CA . LEU A 1 194 ? -10.684 -7.509 20.089 1.00 98.19 194 LEU A CA 1
ATOM 1601 C C . LEU A 1 194 ? -12.093 -7.799 20.626 1.00 98.19 194 LEU A C 1
ATOM 1603 O O . LEU A 1 194 ? -12.854 -6.870 20.877 1.00 98.19 194 LEU A O 1
ATOM 1607 N N . ASN A 1 195 ? -12.415 -9.066 20.889 1.00 98.44 195 ASN A N 1
ATOM 1608 C CA . ASN A 1 195 ? -13.711 -9.469 21.445 1.00 98.44 195 ASN A CA 1
ATOM 1609 C C . ASN A 1 195 ? -13.968 -8.984 22.883 1.00 98.44 195 ASN A C 1
ATOM 1611 O O . ASN A 1 195 ? -15.111 -8.997 23.326 1.00 98.44 195 ASN A O 1
ATOM 1615 N N . ARG A 1 196 ? -12.932 -8.535 23.601 1.00 98.38 196 ARG A N 1
ATOM 1616 C CA . ARG A 1 196 ? -13.044 -7.932 24.938 1.00 98.38 196 ARG A CA 1
ATOM 1617 C C . ARG A 1 196 ? -13.207 -6.412 24.908 1.00 98.38 196 ARG A C 1
ATOM 1619 O O . ARG A 1 196 ? -13.556 -5.818 25.922 1.00 98.38 196 ARG A O 1
ATOM 1626 N N . ILE A 1 197 ? -12.943 -5.768 23.772 1.00 98.75 197 ILE A N 1
ATOM 1627 C CA . ILE A 1 197 ? -12.926 -4.306 23.649 1.00 98.75 197 ILE A CA 1
ATOM 1628 C C . ILE A 1 197 ? -14.317 -3.786 23.283 1.00 98.75 197 ILE A C 1
ATOM 1630 O O . ILE A 1 197 ? -14.926 -4.254 22.323 1.00 98.75 197 ILE A O 1
ATOM 1634 N N . ARG A 1 198 ? -14.812 -2.778 24.007 1.00 98.62 198 ARG A N 1
ATOM 1635 C CA . ARG A 1 198 ? -16.057 -2.067 23.678 1.00 98.62 198 ARG A CA 1
ATOM 1636 C C . ARG A 1 198 ? -15.824 -0.972 22.640 1.00 98.62 198 ARG A C 1
ATOM 1638 O O . ARG A 1 198 ? -16.436 -1.010 21.575 1.00 98.62 198 ARG A O 1
ATOM 1645 N N . PHE A 1 199 ? -14.929 -0.034 22.931 1.00 98.81 199 PHE A N 1
ATOM 1646 C CA . PHE A 1 199 ? -14.556 1.072 22.053 1.00 98.81 199 PHE A CA 1
ATOM 1647 C C . PHE A 1 199 ? -13.113 0.884 21.577 1.00 98.81 199 PHE A C 1
ATOM 1649 O O . PHE A 1 199 ? -12.158 1.015 22.348 1.00 98.81 199 PHE A O 1
ATOM 1656 N N . PHE A 1 200 ? -12.943 0.562 20.296 1.00 98.75 200 PHE A N 1
ATOM 1657 C CA . PHE A 1 200 ? -11.621 0.450 19.688 1.00 98.75 200 PHE A CA 1
ATOM 1658 C C . PHE A 1 200 ? -11.207 1.807 19.124 1.00 98.75 200 PHE A C 1
ATOM 1660 O O . PHE A 1 200 ? -11.881 2.341 18.245 1.00 98.75 200 PHE A O 1
ATOM 1667 N N . VAL A 1 201 ? -10.091 2.350 19.603 1.00 98.44 201 VAL A N 1
ATOM 1668 C CA . VAL A 1 201 ? -9.527 3.608 19.108 1.00 98.44 201 VAL A CA 1
ATOM 1669 C C . VAL A 1 201 ? -8.610 3.317 17.933 1.00 98.44 201 VAL A C 1
ATOM 1671 O O . VAL A 1 201 ? -7.628 2.587 18.060 1.00 98.44 201 VAL A O 1
ATOM 1674 N N . SER A 1 202 ? -8.894 3.930 16.793 1.00 95.44 202 SER A N 1
ATOM 1675 C CA . SER A 1 202 ? -8.031 3.934 15.624 1.00 95.44 202 SER A CA 1
ATOM 1676 C C . SER A 1 202 ? -7.290 5.255 15.499 1.00 95.44 202 SER A C 1
ATOM 1678 O O . SER A 1 202 ? -7.838 6.291 15.133 1.00 95.44 202 SER A O 1
ATOM 1680 N N . ALA A 1 203 ? -5.994 5.188 15.783 1.00 93.12 203 ALA A N 1
ATOM 1681 C CA . ALA A 1 203 ? -5.085 6.322 15.769 1.00 93.12 203 ALA A CA 1
ATOM 1682 C C . ALA A 1 203 ? -4.299 6.400 14.446 1.00 93.12 203 ALA A C 1
ATOM 1684 O O . ALA A 1 203 ? -3.064 6.412 14.435 1.00 93.12 203 ALA A O 1
ATOM 1685 N N . ASP A 1 204 ? -5.014 6.420 13.322 1.00 91.12 204 ASP A N 1
ATOM 1686 C CA . ASP A 1 204 ? -4.462 6.521 11.961 1.00 91.12 204 ASP A CA 1
ATOM 1687 C C . ASP A 1 204 ? -4.281 7.992 11.527 1.00 91.12 20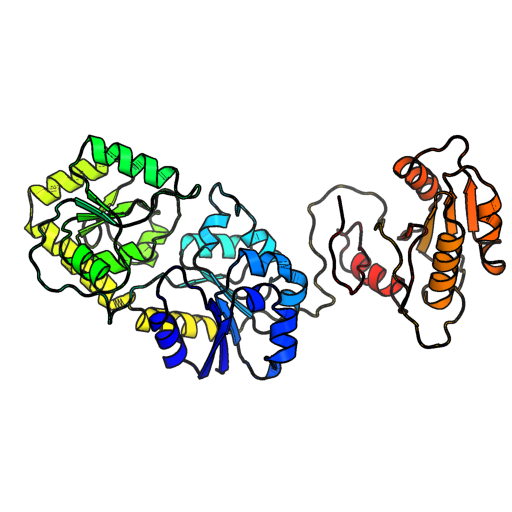4 ASP A C 1
ATOM 1689 O O . ASP A 1 204 ? -4.639 8.402 10.426 1.00 91.12 204 ASP A O 1
ATOM 1693 N N . VAL A 1 205 ? -3.732 8.816 12.426 1.00 89.12 205 VAL A N 1
ATOM 1694 C CA . VAL A 1 205 ? -3.650 10.278 12.265 1.00 89.12 205 VAL A CA 1
ATOM 1695 C C . VAL A 1 205 ? -2.851 10.660 11.019 1.00 89.12 205 VAL A C 1
ATOM 1697 O O . VAL A 1 205 ? -1.671 10.321 10.904 1.00 89.12 205 VAL A O 1
ATOM 1700 N N . GLY A 1 206 ? -3.494 11.406 10.118 1.00 82.00 206 GLY A N 1
ATOM 1701 C CA . GLY A 1 206 ? -2.859 11.990 8.936 1.00 82.00 206 GLY A CA 1
ATOM 1702 C C . GLY A 1 206 ? -2.446 10.984 7.861 1.00 82.00 206 GLY A C 1
ATOM 1703 O O . GLY A 1 206 ? -1.605 11.323 7.035 1.00 82.00 206 GLY A O 1
ATOM 1704 N N . MET A 1 207 ? -2.985 9.759 7.867 1.00 87.31 207 MET A N 1
ATOM 1705 C CA . MET A 1 207 ? -2.621 8.732 6.880 1.00 87.31 207 MET A CA 1
ATOM 1706 C C . MET A 1 207 ? -3.369 8.882 5.553 1.00 87.31 207 MET A C 1
ATOM 1708 O O . MET A 1 207 ? -2.834 8.488 4.522 1.00 87.31 207 MET A O 1
ATOM 1712 N N . GLY A 1 208 ? -4.562 9.480 5.553 1.00 88.31 208 GLY A N 1
ATOM 1713 C CA . GLY A 1 208 ? -5.406 9.612 4.362 1.00 88.31 208 GLY A CA 1
ATOM 1714 C C . GLY A 1 208 ? -6.007 8.287 3.886 1.00 88.31 208 GLY A C 1
ATOM 1715 O O . GLY A 1 208 ? -6.404 8.189 2.731 1.00 88.31 208 GLY A O 1
ATOM 1716 N N . GLU A 1 209 ? -6.015 7.265 4.746 1.00 93.69 209 GLU A N 1
ATOM 1717 C CA . GLU A 1 209 ? -6.644 5.963 4.524 1.00 93.69 209 GLU A CA 1
ATOM 1718 C C . GLU A 1 209 ? -6.878 5.243 5.862 1.00 93.69 209 GLU A C 1
ATOM 1720 O O . GLU A 1 209 ? -6.293 5.601 6.889 1.00 93.69 209 GLU A O 1
ATOM 1725 N N . TYR A 1 210 ? -7.694 4.188 5.841 1.00 95.75 210 TYR A N 1
ATOM 1726 C CA . TYR A 1 210 ? -7.952 3.341 7.006 1.00 95.75 210 TYR A CA 1
ATOM 1727 C C . TYR A 1 210 ? -7.078 2.083 7.004 1.00 95.75 210 TYR A C 1
ATOM 1729 O O . TYR A 1 210 ? -6.981 1.345 6.018 1.00 95.75 210 TYR A O 1
ATOM 1737 N N . MET A 1 211 ? -6.448 1.796 8.145 1.00 93.88 211 MET A N 1
ATOM 1738 C CA . MET A 1 211 ? -5.630 0.597 8.321 1.00 93.88 211 MET A CA 1
ATOM 1739 C C . MET A 1 211 ? -6.470 -0.658 8.579 1.00 93.88 211 MET A C 1
ATOM 1741 O O . MET A 1 211 ? -7.611 -0.582 9.028 1.00 93.88 211 MET A O 1
ATOM 1745 N N . ILE A 1 212 ? -5.857 -1.825 8.352 1.00 94.81 212 ILE A N 1
ATOM 1746 C CA . ILE A 1 212 ? -6.473 -3.160 8.476 1.00 94.81 212 ILE A CA 1
ATOM 1747 C C . ILE A 1 212 ? -7.284 -3.340 9.776 1.00 94.81 212 ILE A C 1
ATOM 1749 O O . ILE A 1 212 ? -8.409 -3.829 9.758 1.00 94.81 212 ILE A O 1
ATOM 1753 N N . LYS A 1 213 ? -6.765 -2.800 10.883 1.00 95.12 213 LYS A N 1
ATOM 1754 C CA . LYS A 1 213 ? -7.335 -2.915 12.232 1.00 95.12 213 LYS A CA 1
ATOM 1755 C C . LYS A 1 213 ? -8.715 -2.315 12.399 1.00 95.12 213 LYS A C 1
ATOM 1757 O O . LYS A 1 213 ? -9.449 -2.743 13.280 1.00 95.12 213 LYS A O 1
ATOM 1762 N N . ASN A 1 214 ? -9.055 -1.321 11.583 1.00 97.88 214 ASN A N 1
ATOM 1763 C CA . ASN A 1 214 ? -10.388 -0.734 11.588 1.00 97.88 214 ASN A CA 1
ATOM 1764 C C . ASN A 1 214 ? -11.422 -1.804 11.223 1.00 97.88 214 ASN A C 1
ATOM 1766 O O . ASN A 1 214 ? -12.385 -2.019 11.953 1.00 97.88 214 ASN A O 1
ATOM 1770 N N . PHE A 1 215 ? -11.158 -2.537 10.141 1.00 98.19 215 PHE A N 1
ATOM 1771 C CA . PHE A 1 215 ? -12.023 -3.601 9.642 1.00 98.19 215 PHE A CA 1
ATOM 1772 C C . PHE A 1 215 ? -12.036 -4.806 10.585 1.00 98.19 215 PHE A C 1
ATOM 1774 O O . PHE A 1 215 ? -13.102 -5.348 10.860 1.00 98.19 215 PHE A O 1
ATOM 1781 N N . GLU A 1 216 ? -10.877 -5.170 11.142 1.00 98.00 216 GLU A N 1
ATOM 1782 C CA . GLU A 1 216 ? -10.743 -6.240 12.141 1.00 98.00 216 GLU A CA 1
ATOM 1783 C C . GLU A 1 216 ? -11.564 -5.937 13.408 1.00 98.00 216 GLU A C 1
ATOM 1785 O O . GLU A 1 216 ? -12.341 -6.775 13.864 1.00 98.00 216 GLU A O 1
ATOM 1790 N N . ALA A 1 217 ? -11.455 -4.719 13.952 1.00 98.50 217 ALA A N 1
ATOM 1791 C CA . ALA A 1 217 ? -12.204 -4.299 15.135 1.00 98.50 217 ALA A CA 1
ATOM 1792 C C . ALA A 1 217 ? -13.718 -4.252 14.876 1.00 98.50 217 ALA A C 1
ATOM 1794 O O . ALA A 1 217 ? -14.493 -4.742 15.697 1.00 98.50 217 ALA A O 1
ATOM 1795 N N . MET A 1 218 ? -14.142 -3.712 13.728 1.00 98.75 218 MET A N 1
ATOM 1796 C CA . MET A 1 218 ? -15.553 -3.705 13.327 1.00 98.75 218 MET A CA 1
ATOM 1797 C C . MET A 1 218 ? -16.099 -5.131 13.180 1.00 98.75 218 MET A C 1
ATOM 1799 O O . MET A 1 218 ? -17.164 -5.436 13.711 1.00 98.75 218 MET A O 1
ATOM 1803 N N . ALA A 1 219 ? -15.367 -6.031 12.515 1.00 98.50 219 ALA A N 1
ATOM 1804 C CA . ALA A 1 219 ? -15.775 -7.424 12.329 1.00 98.50 219 ALA A CA 1
ATOM 1805 C C . ALA A 1 219 ? -15.890 -8.200 13.654 1.00 98.50 219 ALA A C 1
ATOM 1807 O O . ALA A 1 219 ? -16.801 -9.013 13.818 1.00 98.50 219 ALA A O 1
ATOM 1808 N N . CYS A 1 220 ? -15.014 -7.902 14.617 1.00 98.56 220 CYS A N 1
ATOM 1809 C CA . CYS A 1 220 ? -15.079 -8.419 15.984 1.00 98.56 220 CYS A CA 1
ATOM 1810 C C . CYS A 1 220 ? -16.110 -7.702 16.874 1.00 98.56 220 CYS A C 1
ATOM 1812 O O . CYS A 1 220 ? -16.162 -7.985 18.068 1.00 98.56 220 CYS A O 1
ATOM 1814 N N . GLY A 1 221 ? -16.924 -6.787 16.333 1.00 98.38 221 GLY A N 1
ATOM 1815 C CA . GLY A 1 221 ? -18.050 -6.151 17.025 1.00 98.38 221 GLY A CA 1
ATOM 1816 C C . GLY A 1 221 ? -17.685 -4.991 17.958 1.00 98.38 221 GLY A C 1
ATOM 1817 O O . GLY A 1 221 ? -18.493 -4.617 18.807 1.00 98.38 221 GLY A O 1
ATOM 1818 N N . CYS A 1 222 ? -16.490 -4.412 17.837 1.00 98.81 222 CYS A N 1
ATOM 1819 C CA . CYS A 1 222 ? -16.158 -3.178 18.548 1.00 98.81 222 CYS A CA 1
ATOM 1820 C C . CYS A 1 222 ? -16.941 -1.993 17.966 1.00 98.81 222 CYS A C 1
ATOM 1822 O O . CYS A 1 222 ? -17.136 -1.896 16.752 1.00 98.81 222 CYS A O 1
ATOM 1824 N N . VAL A 1 223 ? -17.270 -1.008 18.803 1.00 98.88 223 VAL A N 1
ATOM 1825 C CA . VAL A 1 223 ? -17.531 0.345 18.302 1.00 98.88 223 VAL A CA 1
ATOM 1826 C C . VAL A 1 223 ? -16.191 0.936 17.880 1.00 98.88 223 VAL A C 1
ATOM 1828 O O . VAL A 1 223 ? -15.302 1.140 18.711 1.00 98.88 223 VAL A O 1
ATOM 1831 N N . LEU A 1 224 ? -16.032 1.200 16.588 1.00 98.88 224 LEU A N 1
ATOM 1832 C CA . LEU A 1 224 ? -14.824 1.818 16.063 1.00 98.88 224 LEU A CA 1
ATOM 1833 C C . LEU A 1 224 ? -14.877 3.339 16.273 1.00 98.88 224 LEU A C 1
ATOM 1835 O O . LEU A 1 224 ? -15.708 4.018 15.670 1.00 98.88 224 LEU A O 1
ATOM 1839 N N . LEU A 1 225 ? -13.971 3.867 17.096 1.00 98.81 225 LEU A N 1
ATOM 1840 C CA . LEU A 1 225 ? -13.666 5.295 17.172 1.00 98.81 225 LEU A CA 1
ATOM 1841 C C . LEU A 1 225 ? -12.486 5.557 16.235 1.00 98.81 225 LEU A C 1
ATOM 1843 O O . LEU A 1 225 ? -11.376 5.124 16.536 1.00 98.81 225 LEU A O 1
ATOM 1847 N N . ALA A 1 226 ? -12.690 6.231 15.106 1.00 98.12 226 ALA A N 1
ATOM 1848 C CA . ALA A 1 226 ? -11.645 6.403 14.099 1.00 98.12 226 ALA A CA 1
ATOM 1849 C C . ALA A 1 226 ? -11.313 7.862 13.814 1.00 98.12 226 ALA A C 1
ATOM 1851 O O . ALA A 1 226 ? -12.208 8.698 13.703 1.00 98.12 226 ALA A O 1
ATOM 1852 N N . TYR A 1 227 ? -10.019 8.144 13.641 1.00 97.06 227 TYR A N 1
ATOM 1853 C CA . TYR A 1 227 ? -9.587 9.433 13.118 1.00 97.06 227 TYR A CA 1
ATOM 1854 C C . TYR A 1 227 ? -10.208 9.669 11.731 1.00 97.06 227 TYR A C 1
ATOM 1856 O O . TYR A 1 227 ? -10.152 8.782 10.871 1.00 97.06 227 TYR A O 1
ATOM 1864 N N . ASP A 1 228 ? -10.824 10.831 11.526 1.00 97.19 228 ASP A N 1
ATOM 1865 C CA . ASP A 1 228 ? -11.485 11.182 10.268 1.00 97.19 228 ASP A CA 1
ATOM 1866 C C . ASP A 1 228 ? -10.451 11.365 9.141 1.00 97.19 228 ASP A C 1
ATOM 1868 O O . ASP A 1 228 ? -9.503 12.141 9.275 1.00 97.19 228 ASP A O 1
ATOM 1872 N N . GLN A 1 229 ? -10.619 10.636 8.033 1.00 95.50 229 GLN A N 1
ATOM 1873 C CA . GLN A 1 229 ? -9.741 10.718 6.858 1.00 95.50 229 GLN A CA 1
ATOM 1874 C C . GLN A 1 229 ? -10.306 11.624 5.750 1.00 95.50 229 GLN A C 1
ATOM 1876 O O . GLN A 1 229 ? -9.673 11.785 4.705 1.00 95.50 229 GLN A O 1
ATOM 1881 N N . GLY A 1 230 ? -11.469 12.237 5.978 1.00 96.25 230 GLY A N 1
ATOM 1882 C CA . GLY A 1 230 ? -12.153 13.114 5.036 1.00 96.25 230 GLY A CA 1
ATOM 1883 C C . GLY A 1 230 ? -13.336 12.445 4.336 1.00 96.25 230 GLY A C 1
ATOM 1884 O O . GLY A 1 230 ? -13.398 11.230 4.149 1.00 96.25 230 GLY A O 1
ATOM 1885 N N . GLU A 1 231 ? -14.294 13.273 3.916 1.00 97.06 231 GLU A N 1
ATOM 1886 C CA . GLU A 1 231 ? -15.606 12.827 3.437 1.00 97.06 231 GLU A CA 1
ATOM 1887 C C . GLU A 1 231 ? -15.537 11.827 2.271 1.00 97.06 231 GLU A C 1
ATOM 1889 O O . GLU A 1 231 ? -16.288 10.851 2.247 1.00 97.06 231 GLU A O 1
ATOM 1894 N N . GLU A 1 232 ? -14.642 12.050 1.309 1.00 97.62 232 GLU A N 1
ATOM 1895 C CA . GLU A 1 232 ? -14.520 11.205 0.118 1.00 97.62 232 GLU A CA 1
ATOM 1896 C C . GLU A 1 232 ? -14.001 9.797 0.449 1.00 97.62 232 GLU A C 1
ATOM 1898 O O . GLU A 1 232 ? -14.586 8.810 -0.006 1.00 97.62 232 GLU A O 1
ATOM 1903 N N . GLU A 1 233 ? -12.976 9.691 1.305 1.00 97.94 233 GLU A N 1
ATOM 1904 C CA . GLU A 1 233 ? -12.452 8.407 1.801 1.00 97.94 233 GLU A CA 1
ATOM 1905 C C . GLU A 1 233 ? -13.547 7.639 2.556 1.00 97.94 233 GLU A C 1
ATOM 1907 O O . GLU A 1 233 ? -13.819 6.464 2.288 1.00 97.94 233 GLU A O 1
ATOM 1912 N N . ASN A 1 234 ? -14.243 8.337 3.457 1.00 98.31 234 ASN A N 1
ATOM 1913 C CA . ASN A 1 234 ? -15.307 7.770 4.283 1.00 98.31 234 ASN A CA 1
ATOM 1914 C C . ASN A 1 234 ? -16.447 7.233 3.413 1.00 98.31 234 ASN A C 1
ATOM 1916 O O . ASN A 1 234 ? -16.913 6.102 3.591 1.00 98.31 234 ASN A O 1
ATOM 1920 N N . ARG A 1 235 ? -16.871 8.025 2.422 1.00 98.50 235 ARG A N 1
ATOM 1921 C CA . ARG A 1 235 ? -17.946 7.672 1.495 1.00 98.50 235 ARG A CA 1
ATOM 1922 C C . ARG A 1 235 ? -17.582 6.463 0.637 1.00 98.50 235 ARG A C 1
ATOM 1924 O O . ARG A 1 235 ? -18.429 5.583 0.478 1.00 98.50 235 ARG A O 1
ATOM 1931 N N . ALA A 1 236 ? -16.348 6.375 0.135 1.00 98.25 236 ALA A N 1
ATOM 1932 C CA . ALA A 1 236 ? -15.883 5.238 -0.668 1.00 98.25 236 ALA A CA 1
ATOM 1933 C C . ALA A 1 236 ? -15.981 3.903 0.101 1.00 98.25 236 ALA A C 1
ATOM 1935 O O . ALA A 1 236 ? -16.388 2.866 -0.442 1.00 98.25 236 ALA A O 1
ATOM 1936 N N . LEU A 1 237 ? -15.703 3.944 1.404 1.00 98.44 237 LEU A N 1
ATOM 1937 C CA . LEU A 1 237 ? -15.823 2.801 2.310 1.00 98.44 237 LEU A CA 1
ATOM 1938 C C . LEU A 1 237 ? -17.251 2.589 2.841 1.00 98.44 237 LEU A C 1
ATOM 1940 O O . LEU A 1 237 ? -17.561 1.538 3.395 1.00 98.44 237 LEU A O 1
ATOM 1944 N N . GLY A 1 238 ? -18.170 3.533 2.630 1.00 98.44 238 GLY A N 1
ATOM 1945 C CA . GLY A 1 238 ? -19.520 3.486 3.202 1.00 98.44 238 GLY A CA 1
ATOM 1946 C C . GLY A 1 238 ? -19.551 3.734 4.714 1.00 98.44 238 GLY A C 1
ATOM 1947 O O . GLY A 1 238 ? -20.516 3.356 5.382 1.00 98.44 238 GLY A O 1
ATOM 1948 N N . LEU A 1 239 ? -18.504 4.358 5.247 1.00 98.69 239 LEU A N 1
ATOM 1949 C CA . LEU A 1 239 ? -18.407 4.753 6.641 1.00 98.69 239 LEU A CA 1
ATOM 1950 C C . LEU A 1 239 ? -19.244 6.012 6.889 1.00 98.69 239 LEU A C 1
ATOM 1952 O O . LEU A 1 239 ? -19.225 6.959 6.102 1.00 98.69 239 LEU A O 1
ATOM 1956 N N . ARG A 1 240 ? -20.018 6.004 7.973 1.00 98.75 240 ARG A N 1
ATOM 1957 C CA . ARG A 1 240 ? -20.942 7.075 8.351 1.00 98.75 240 ARG A CA 1
ATOM 1958 C C . ARG A 1 240 ? -20.835 7.329 9.848 1.00 98.75 240 ARG A C 1
ATOM 1960 O O . ARG A 1 240 ? -21.106 6.428 10.650 1.00 98.75 240 ARG A O 1
ATOM 1967 N N . ASP A 1 241 ? -20.466 8.561 10.184 1.00 98.81 241 ASP A N 1
ATOM 1968 C CA . ASP A 1 241 ? -20.311 9.018 11.563 1.00 98.81 241 ASP A CA 1
ATOM 1969 C C . ASP A 1 241 ? -21.572 8.761 12.392 1.00 98.81 241 ASP A C 1
ATOM 1971 O O . ASP A 1 241 ? -22.692 8.957 11.916 1.00 98.81 241 ASP A O 1
ATOM 1975 N N . MET A 1 242 ? -21.381 8.312 13.631 1.00 98.62 242 MET A N 1
ATOM 1976 C CA . MET A 1 242 ? -22.431 7.963 14.592 1.00 98.62 242 MET A CA 1
ATOM 1977 C C . MET A 1 242 ? -23.471 6.948 14.074 1.00 98.62 242 MET A C 1
ATOM 1979 O O . MET A 1 242 ? -24.532 6.803 14.678 1.00 98.62 242 MET A O 1
ATOM 1983 N N . HIS A 1 243 ? -23.180 6.227 12.984 1.00 98.81 243 HIS A N 1
ATOM 1984 C CA . HIS A 1 243 ? -24.053 5.191 12.427 1.00 98.81 243 HIS A CA 1
ATOM 1985 C C . HIS A 1 243 ? -23.379 3.821 12.380 1.00 98.81 243 HIS A C 1
ATOM 1987 O O . HIS A 1 243 ? -23.965 2.861 12.866 1.00 98.81 243 HIS A O 1
ATOM 1993 N N . ASN A 1 244 ? -22.182 3.716 11.798 1.00 98.81 244 ASN A N 1
ATOM 1994 C CA . ASN A 1 244 ? -21.408 2.464 11.720 1.00 98.81 244 ASN A CA 1
ATOM 1995 C C . ASN A 1 244 ? -19.938 2.630 12.153 1.00 98.81 244 ASN A C 1
ATOM 1997 O O . ASN A 1 244 ? -19.200 1.654 12.259 1.00 98.81 244 ASN A O 1
ATOM 2001 N N . VAL A 1 245 ? -19.536 3.868 12.428 1.00 98.88 245 VAL A N 1
ATOM 2002 C CA . VAL A 1 245 ? -18.241 4.287 12.961 1.00 98.88 245 VAL A CA 1
ATOM 2003 C C . VAL A 1 245 ? -18.448 5.602 13.708 1.00 98.88 245 VAL A C 1
ATOM 2005 O O . VAL A 1 245 ? -19.437 6.300 13.483 1.00 98.88 245 VAL A O 1
ATOM 2008 N N . VAL A 1 246 ? -17.527 5.957 14.592 1.00 98.88 246 VAL A N 1
ATOM 2009 C CA . VAL A 1 246 ? -17.527 7.230 15.313 1.00 98.88 246 VAL A CA 1
ATOM 2010 C C . VAL A 1 246 ? -16.274 7.992 14.911 1.00 98.88 246 VAL A C 1
ATOM 2012 O O . VAL A 1 246 ? -15.168 7.617 15.297 1.00 98.88 246 VAL A O 1
ATOM 2015 N N . PHE A 1 247 ? -16.432 9.046 14.119 1.00 98.62 247 PHE A N 1
ATOM 2016 C CA . PHE A 1 247 ? -15.303 9.852 13.676 1.00 98.62 247 PHE A CA 1
ATOM 2017 C C . PHE A 1 247 ? -14.883 10.874 14.722 1.00 98.62 247 PHE A C 1
ATOM 2019 O O . PHE A 1 247 ? -15.710 11.436 15.441 1.00 98.62 247 PHE A O 1
ATOM 2026 N N . TYR A 1 248 ? -13.590 11.153 14.778 1.00 98.06 248 TYR A N 1
ATOM 2027 C CA . TYR A 1 248 ? -13.043 12.274 15.526 1.00 98.06 248 TYR A CA 1
ATOM 2028 C C . TYR A 1 248 ? -11.831 12.844 14.790 1.00 98.06 248 TYR A C 1
ATOM 2030 O O . TYR A 1 248 ? -11.141 12.145 14.056 1.00 98.06 248 TYR A O 1
ATOM 2038 N N . ASP A 1 249 ? -11.552 14.115 15.012 1.00 95.25 249 ASP A N 1
ATOM 2039 C CA . ASP A 1 249 ? -10.408 14.849 14.463 1.00 95.25 249 ASP A CA 1
ATOM 2040 C C . ASP A 1 249 ? -9.498 15.400 15.577 1.00 95.25 249 ASP A C 1
ATOM 2042 O O . ASP A 1 249 ? -8.327 15.710 15.350 1.00 95.25 249 ASP A O 1
ATOM 2046 N N . ASN A 1 250 ? -10.025 15.477 16.802 1.00 95.25 250 ASN A N 1
ATOM 2047 C CA . ASN A 1 250 ? -9.350 15.900 18.021 1.00 95.25 250 ASN A CA 1
ATOM 2048 C C . ASN A 1 250 ? -9.935 15.193 19.262 1.00 95.25 250 ASN A C 1
ATOM 2050 O O . ASN A 1 250 ? -11.010 14.586 19.220 1.00 95.25 250 ASN A O 1
ATOM 2054 N N . ILE A 1 251 ? -9.212 15.267 20.382 1.00 96.12 251 ILE A N 1
ATOM 2055 C CA . ILE A 1 251 ? -9.595 14.617 21.645 1.00 96.12 251 ILE A CA 1
ATOM 2056 C C . ILE A 1 251 ? -10.897 15.168 22.241 1.00 96.12 251 ILE A C 1
ATOM 2058 O O . ILE A 1 251 ? -11.727 14.346 22.629 1.00 96.12 251 ILE A O 1
ATOM 2062 N N . PRO A 1 252 ? -11.161 16.490 22.269 1.00 97.69 252 PRO A N 1
ATOM 2063 C CA . PRO A 1 252 ? -12.440 17.007 22.760 1.00 97.69 252 PRO A CA 1
ATOM 2064 C C . PRO A 1 252 ? -13.658 16.408 22.042 1.00 97.69 252 PRO A C 1
ATOM 2066 O O . PRO A 1 252 ? -14.625 16.008 22.693 1.00 97.69 252 PRO A O 1
ATOM 2069 N N . THR A 1 253 ? -13.589 16.270 20.715 1.00 98.00 253 THR A N 1
ATOM 2070 C CA . THR A 1 253 ? -14.648 15.642 19.909 1.00 98.00 253 THR A CA 1
ATOM 2071 C C . THR A 1 253 ? -14.802 14.160 20.243 1.00 98.00 253 THR A C 1
ATOM 2073 O O . THR A 1 253 ? -15.927 13.678 20.402 1.00 98.00 253 THR A O 1
ATOM 2076 N N . LEU A 1 254 ? -13.686 13.439 20.406 1.00 98.19 254 LEU A N 1
ATOM 2077 C CA . LEU A 1 254 ? -13.701 12.044 20.848 1.00 98.19 254 LEU A CA 1
ATOM 2078 C C . LEU A 1 254 ? -14.377 11.910 22.220 1.00 98.19 254 LEU A C 1
ATOM 2080 O O . LEU A 1 254 ? -15.272 11.083 22.363 1.00 98.19 254 LEU A O 1
ATOM 2084 N N . GLN A 1 255 ? -14.006 12.730 23.208 1.00 98.06 255 GLN A N 1
ATOM 2085 C CA . GLN A 1 255 ? -14.566 12.669 24.564 1.00 98.06 255 GLN A CA 1
ATOM 2086 C C . GLN A 1 255 ? -16.054 13.017 24.608 1.00 98.06 255 GLN A C 1
ATOM 2088 O O . GLN A 1 255 ? -16.808 12.379 25.341 1.00 98.06 255 GLN A O 1
ATOM 2093 N N . GLU A 1 256 ? -16.498 14.007 23.831 1.00 98.50 256 GLU A N 1
ATOM 2094 C CA . GLU A 1 256 ? -17.920 14.345 23.714 1.00 98.50 256 GLU A CA 1
ATOM 2095 C C . GLU A 1 256 ? -18.723 13.149 23.187 1.00 98.50 256 GLU A C 1
ATOM 2097 O O . GLU A 1 256 ? -19.701 12.720 23.807 1.00 98.50 256 GLU A O 1
ATOM 2102 N N . LYS A 1 257 ? -18.264 12.540 22.088 1.00 98.69 257 LYS A N 1
ATOM 2103 C CA . LYS A 1 257 ? -18.923 11.365 21.509 1.00 98.69 257 LYS A CA 1
ATOM 2104 C C . LYS A 1 257 ? -18.842 10.154 22.439 1.00 98.69 257 LYS A C 1
ATOM 2106 O O . LYS A 1 257 ? -19.840 9.460 22.612 1.00 98.69 257 LYS A O 1
ATOM 2111 N N . LEU A 1 258 ? -17.712 9.929 23.107 1.00 98.56 258 LEU A N 1
ATOM 2112 C CA . LEU A 1 258 ? -17.554 8.850 24.082 1.00 98.56 258 LEU A CA 1
ATOM 2113 C C . LEU A 1 258 ? -18.487 9.029 25.289 1.00 98.56 258 LEU A C 1
ATOM 2115 O O . LEU A 1 258 ? -19.135 8.067 25.696 1.00 98.56 258 LEU A O 1
ATOM 2119 N N . ARG A 1 259 ? -18.638 10.252 25.822 1.00 98.56 259 ARG A N 1
ATOM 2120 C CA . ARG A 1 259 ? -19.619 10.561 26.881 1.00 98.56 259 ARG A CA 1
ATOM 2121 C C . ARG A 1 259 ? -21.042 10.233 26.439 1.00 98.56 259 ARG A C 1
ATOM 2123 O O . ARG A 1 259 ? -21.773 9.597 27.195 1.00 98.56 259 ARG A O 1
ATOM 2130 N N . ARG A 1 260 ? -21.415 10.593 25.208 1.00 98.56 260 ARG A N 1
ATOM 2131 C CA . ARG A 1 260 ? -22.721 10.233 24.638 1.00 98.56 260 ARG A CA 1
ATOM 2132 C C . ARG A 1 260 ? -22.918 8.715 24.563 1.00 98.56 260 ARG A C 1
ATOM 2134 O O . ARG A 1 260 ? -23.971 8.230 24.955 1.00 98.56 260 ARG A O 1
ATOM 2141 N N . LEU A 1 261 ? -21.912 7.963 24.119 1.00 98.69 261 LEU A N 1
ATOM 2142 C CA . LEU A 1 261 ? -21.978 6.497 23.999 1.00 98.69 261 LEU A CA 1
ATOM 2143 C C . LEU A 1 261 ? -21.969 5.770 25.353 1.00 98.69 261 LEU A C 1
ATOM 2145 O O . LEU A 1 261 ? -22.514 4.673 25.478 1.00 98.69 261 LEU A O 1
ATOM 2149 N N . ARG A 1 262 ? -21.355 6.369 26.378 1.00 98.31 262 ARG A N 1
ATOM 2150 C CA . ARG A 1 262 ? -21.441 5.903 27.770 1.00 98.31 262 ARG A CA 1
ATOM 2151 C C . ARG A 1 262 ? -22.846 6.114 28.339 1.00 98.31 262 ARG A C 1
ATOM 2153 O O . ARG A 1 262 ? -23.349 5.229 29.025 1.00 98.31 262 ARG A O 1
ATOM 2160 N N . ALA A 1 263 ? -23.468 7.255 28.034 1.00 98.50 263 ALA A N 1
ATOM 2161 C CA . ALA A 1 263 ? -24.824 7.591 28.469 1.00 98.50 263 ALA A CA 1
ATOM 2162 C C . ALA A 1 263 ? -25.920 6.816 27.714 1.00 98.50 263 ALA A C 1
ATOM 2164 O O . ALA A 1 263 ? -26.992 6.593 28.270 1.00 98.50 263 ALA A O 1
ATOM 2165 N N . ASP A 1 264 ? -25.647 6.388 26.478 1.00 98.44 264 ASP A N 1
ATOM 2166 C CA . ASP A 1 264 ? -26.572 5.631 25.628 1.00 98.44 264 ASP A CA 1
ATOM 2167 C C . ASP A 1 264 ? -25.932 4.316 25.129 1.00 98.44 264 ASP A C 1
ATOM 2169 O O . ASP A 1 264 ? -25.362 4.252 24.030 1.00 98.44 264 ASP A O 1
ATOM 2173 N N . PRO A 1 265 ? -25.994 3.238 25.938 1.00 97.38 265 PRO A N 1
ATOM 2174 C CA . PRO A 1 265 ? -25.453 1.935 25.559 1.00 97.38 265 PRO A CA 1
ATOM 2175 C C . PRO A 1 265 ? -26.128 1.314 24.333 1.00 97.38 265 PRO A C 1
ATOM 2177 O O . PRO A 1 265 ? -25.489 0.543 23.617 1.00 97.38 265 PRO A O 1
ATOM 2180 N N . GLU A 1 266 ? -27.394 1.648 24.083 1.00 98.44 266 GLU A N 1
ATOM 2181 C CA . GLU A 1 266 ? -28.153 1.128 22.948 1.00 98.44 266 GLU A CA 1
ATOM 2182 C C . GLU A 1 266 ? -27.660 1.748 21.637 1.00 98.44 266 GLU A C 1
ATOM 2184 O O . GLU A 1 266 ? -27.418 1.027 20.669 1.00 98.44 266 GLU A O 1
ATOM 2189 N N . LEU A 1 267 ? -27.376 3.054 21.625 1.00 98.75 267 LEU A N 1
ATOM 2190 C CA . LEU A 1 267 ? -26.694 3.701 20.502 1.00 98.75 267 LEU A CA 1
ATOM 2191 C C . LEU A 1 267 ? -25.325 3.065 20.225 1.00 98.75 267 LEU A C 1
ATOM 2193 O O . LEU A 1 267 ? -24.990 2.793 19.071 1.00 98.75 267 LEU A O 1
ATOM 2197 N N . ALA A 1 268 ? -24.536 2.790 21.269 1.00 98.69 268 ALA A N 1
ATOM 2198 C CA . ALA A 1 268 ? -23.249 2.113 21.108 1.00 98.69 268 ALA A CA 1
ATOM 2199 C C . ALA A 1 268 ? -23.415 0.713 20.483 1.00 98.69 268 ALA A C 1
ATOM 2201 O O . ALA A 1 268 ? -22.680 0.369 19.557 1.00 98.69 268 ALA A O 1
ATOM 2202 N N . ARG A 1 269 ? -24.409 -0.066 20.934 1.00 98.44 269 ARG A N 1
ATOM 2203 C CA . ARG A 1 269 ? -24.740 -1.383 20.366 1.00 98.44 269 ARG A CA 1
ATOM 2204 C C . ARG A 1 269 ? -25.111 -1.280 18.885 1.00 98.44 269 ARG A C 1
ATOM 2206 O O . ARG A 1 269 ? -24.557 -2.013 18.071 1.00 98.44 269 ARG A O 1
ATOM 2213 N N . GLN A 1 270 ? -25.984 -0.340 18.524 1.00 98.81 270 GLN A N 1
ATOM 2214 C CA . GLN A 1 270 ? -26.411 -0.126 17.138 1.00 98.81 270 GLN A CA 1
ATOM 2215 C C . GLN A 1 270 ? -25.240 0.248 16.223 1.00 98.81 270 GLN A C 1
ATOM 2217 O O . GLN A 1 270 ? -25.120 -0.292 15.124 1.00 98.81 270 GLN A O 1
ATOM 2222 N N . ILE A 1 271 ? -24.343 1.131 16.677 1.00 98.88 271 ILE A N 1
ATOM 2223 C CA . ILE A 1 271 ? -23.164 1.520 15.893 1.00 98.88 271 ILE A CA 1
ATOM 2224 C C . ILE A 1 271 ? -22.230 0.325 15.677 1.00 98.88 271 ILE A C 1
ATOM 2226 O O . ILE A 1 271 ? -21.785 0.105 14.549 1.00 98.88 271 ILE A O 1
ATOM 2230 N N . ALA A 1 272 ? -21.963 -0.464 16.723 1.00 98.81 272 ALA A N 1
ATOM 2231 C CA . ALA A 1 272 ? -21.155 -1.679 16.613 1.00 98.81 272 ALA A CA 1
ATOM 2232 C C . ALA A 1 272 ? -21.769 -2.691 15.634 1.00 98.81 272 ALA A C 1
ATOM 2234 O O . ALA A 1 272 ? -21.064 -3.241 14.790 1.00 98.81 272 ALA A O 1
ATOM 2235 N N . GLU A 1 273 ? -23.083 -2.912 15.697 1.00 98.75 273 GLU A N 1
ATOM 2236 C CA . GLU A 1 273 ? -23.787 -3.836 14.802 1.00 98.75 273 GLU A CA 1
ATOM 2237 C C . GLU A 1 273 ? -23.752 -3.387 13.345 1.00 98.75 273 GLU A C 1
ATOM 2239 O O . GLU A 1 273 ? -23.442 -4.192 12.464 1.00 98.75 273 GLU A O 1
ATOM 2244 N N . ASN A 1 274 ? -24.003 -2.104 13.082 1.00 98.88 274 ASN A N 1
ATOM 2245 C CA . ASN A 1 274 ? -23.922 -1.545 11.736 1.00 98.88 274 ASN A CA 1
ATOM 2246 C C . ASN A 1 274 ? -22.486 -1.596 11.196 1.00 98.88 274 ASN A C 1
ATOM 2248 O O . ASN A 1 274 ? -22.276 -1.910 10.021 1.00 98.88 274 ASN A O 1
ATOM 2252 N N . GLY A 1 275 ? -21.494 -1.318 12.049 1.00 98.81 275 GLY A N 1
ATOM 2253 C CA . GLY A 1 275 ? -20.076 -1.434 11.720 1.00 98.81 275 GLY A CA 1
ATOM 2254 C C . GLY A 1 275 ? -19.689 -2.867 11.363 1.00 98.81 275 GLY A C 1
ATOM 2255 O O . GLY A 1 275 ? -19.128 -3.116 10.295 1.00 98.81 275 GLY A O 1
ATOM 2256 N N . ARG A 1 276 ? -20.074 -3.832 12.200 1.00 98.75 276 ARG A N 1
ATOM 2257 C CA . ARG A 1 276 ? -19.862 -5.261 11.949 1.00 98.75 276 ARG A CA 1
ATOM 2258 C C . ARG A 1 276 ? -20.544 -5.720 10.667 1.00 98.75 276 ARG A C 1
ATOM 2260 O O . ARG A 1 276 ? -19.920 -6.397 9.857 1.00 98.75 276 ARG A O 1
ATOM 2267 N N . HIS A 1 277 ? -21.798 -5.330 10.450 1.00 98.69 277 HIS A N 1
ATOM 2268 C CA . HIS A 1 277 ? -22.536 -5.665 9.235 1.00 98.69 277 HIS A CA 1
ATOM 2269 C C . HIS A 1 277 ? -21.838 -5.119 7.979 1.00 98.69 277 HIS A C 1
ATOM 2271 O O . HIS A 1 277 ? -21.687 -5.839 6.989 1.00 98.69 277 HIS A O 1
ATOM 2277 N N . LEU A 1 278 ? -21.359 -3.871 8.014 1.00 98.69 278 LEU A N 1
ATOM 2278 C CA . LEU A 1 278 ? -20.577 -3.295 6.919 1.00 98.69 278 LEU A CA 1
ATOM 2279 C C . LEU A 1 278 ? -19.284 -4.091 6.673 1.00 98.69 278 LEU A C 1
ATOM 2281 O O . LEU A 1 278 ? -18.996 -4.438 5.529 1.00 98.69 278 LEU A O 1
ATOM 2285 N N . ALA A 1 279 ? -18.538 -4.416 7.734 1.00 98.44 279 ALA A N 1
ATOM 2286 C CA . ALA A 1 279 ? -17.300 -5.182 7.630 1.00 98.44 279 ALA A CA 1
ATOM 2287 C C . ALA A 1 279 ? -17.525 -6.563 7.013 1.00 98.44 279 ALA A C 1
ATOM 2289 O O . ALA A 1 279 ? -16.920 -6.879 5.989 1.00 98.44 279 ALA A O 1
ATOM 2290 N N . VAL A 1 280 ? -18.461 -7.338 7.560 1.00 97.88 280 VAL A N 1
ATOM 2291 C CA . VAL A 1 280 ? -18.783 -8.691 7.087 1.00 97.88 280 VAL A CA 1
ATOM 2292 C C . VAL A 1 280 ? -19.286 -8.691 5.642 1.00 97.88 280 VAL A C 1
ATOM 2294 O O . VAL A 1 280 ? -18.947 -9.585 4.872 1.00 97.88 280 VAL A O 1
ATOM 2297 N N . SER A 1 281 ? -20.073 -7.687 5.247 1.00 97.06 281 SER A N 1
ATOM 2298 C CA . SER A 1 281 ? -20.658 -7.637 3.901 1.00 97.06 281 SER A CA 1
ATOM 2299 C C . SER A 1 281 ? -19.692 -7.175 2.806 1.00 97.06 281 SER A C 1
ATOM 2301 O O . SER A 1 281 ? -19.921 -7.494 1.639 1.00 97.06 281 SER A O 1
ATOM 2303 N N . ARG A 1 282 ? -18.636 -6.415 3.139 1.00 97.25 282 ARG A N 1
ATOM 2304 C CA . ARG A 1 282 ? -17.777 -5.761 2.128 1.00 97.25 282 ARG A CA 1
ATOM 2305 C C . ARG A 1 282 ? -16.279 -6.001 2.269 1.00 97.25 282 ARG A C 1
ATOM 2307 O O . ARG A 1 282 ? -15.579 -5.904 1.265 1.00 97.25 282 ARG A O 1
ATOM 2314 N N . PHE A 1 283 ? -15.780 -6.258 3.474 1.00 98.25 283 PHE A N 1
ATOM 2315 C CA . PHE A 1 283 ? -14.350 -6.176 3.786 1.00 98.25 283 PHE A CA 1
ATOM 2316 C C . PHE A 1 283 ? -13.732 -7.513 4.204 1.00 98.25 283 PHE A C 1
ATOM 2318 O O . PHE A 1 283 ? -12.599 -7.526 4.675 1.00 98.25 283 PHE A O 1
ATOM 2325 N N . SER A 1 284 ? -14.423 -8.637 4.007 1.00 98.06 284 SER A N 1
ATOM 2326 C CA . SER A 1 284 ? -13.795 -9.956 4.138 1.00 98.06 284 SER A CA 1
ATOM 2327 C C . SER A 1 284 ? -12.666 -10.121 3.118 1.00 98.06 284 SER A C 1
ATOM 2329 O O . SER A 1 284 ? -12.729 -9.580 2.008 1.00 98.06 284 SER A O 1
ATOM 2331 N N . PHE A 1 285 ? -11.627 -10.876 3.455 1.00 98.06 285 PHE A N 1
ATOM 2332 C CA . PHE A 1 285 ? -10.528 -11.141 2.537 1.00 98.06 285 PHE A CA 1
ATOM 2333 C C . PHE A 1 285 ? -10.977 -11.901 1.287 1.00 98.06 285 PHE A C 1
ATOM 2335 O O . PHE A 1 285 ? -10.435 -11.629 0.214 1.00 98.06 285 PHE A O 1
ATOM 2342 N N . ALA A 1 286 ? -12.016 -12.741 1.356 1.00 97.62 286 ALA A N 1
ATOM 2343 C CA . ALA A 1 286 ? -12.638 -13.293 0.153 1.00 97.62 286 ALA A CA 1
ATOM 2344 C C . ALA A 1 286 ? -13.225 -12.200 -0.765 1.00 97.62 286 ALA A C 1
ATOM 2346 O O . ALA A 1 286 ? -12.984 -12.210 -1.976 1.00 97.62 286 ALA A O 1
ATOM 2347 N N . ALA A 1 287 ? -13.972 -11.237 -0.210 1.00 97.94 287 ALA A N 1
ATOM 2348 C CA . ALA A 1 287 ? -14.580 -10.154 -0.986 1.00 97.94 287 ALA A CA 1
ATOM 2349 C C . ALA A 1 287 ? -13.527 -9.190 -1.553 1.00 97.94 287 ALA A C 1
ATOM 2351 O O . ALA A 1 287 ? -13.586 -8.821 -2.730 1.00 97.94 287 ALA A O 1
ATOM 2352 N N . VAL A 1 288 ? -12.529 -8.823 -0.744 1.00 98.44 288 VAL A N 1
ATOM 2353 C CA . VAL A 1 288 ? -11.411 -7.973 -1.170 1.00 98.44 288 VAL A CA 1
ATOM 2354 C C . VAL A 1 288 ? -10.578 -8.680 -2.239 1.00 98.44 288 VAL A C 1
ATOM 2356 O O . VAL A 1 288 ? -10.303 -8.085 -3.277 1.00 98.44 288 VAL A O 1
ATOM 2359 N N . GLY A 1 289 ? -10.245 -9.960 -2.054 1.00 98.25 289 GLY A N 1
ATOM 2360 C CA . GLY A 1 289 ? -9.503 -10.757 -3.034 1.00 98.25 289 GLY A CA 1
ATOM 2361 C C . GLY A 1 289 ? -10.217 -10.846 -4.386 1.00 98.25 289 GLY A C 1
ATOM 2362 O O . GLY A 1 289 ? -9.595 -10.638 -5.430 1.00 98.25 289 GLY A O 1
ATOM 2363 N N . ARG A 1 290 ? -11.544 -11.036 -4.379 1.00 98.38 290 ARG A N 1
ATOM 2364 C CA . ARG A 1 290 ? -12.369 -10.933 -5.591 1.00 98.38 290 ARG A CA 1
ATOM 2365 C C . ARG A 1 290 ? -12.277 -9.542 -6.228 1.00 98.38 290 ARG A C 1
ATOM 2367 O O . ARG A 1 290 ? -12.056 -9.448 -7.433 1.00 98.38 290 ARG A O 1
ATOM 2374 N N . SER A 1 291 ? -12.406 -8.475 -5.437 1.00 98.44 291 SER A N 1
ATOM 2375 C CA . SER A 1 291 ? -12.323 -7.091 -5.927 1.00 98.44 291 SER A CA 1
ATOM 2376 C C . SER A 1 291 ? -10.972 -6.782 -6.584 1.00 98.44 291 SER A C 1
ATOM 2378 O O . SER A 1 291 ? -10.940 -6.156 -7.646 1.00 98.44 291 SER A O 1
ATOM 2380 N N . ILE A 1 292 ? -9.863 -7.273 -6.016 1.00 98.69 292 ILE A N 1
ATOM 2381 C CA . ILE A 1 292 ? -8.525 -7.173 -6.622 1.00 98.69 292 ILE A CA 1
ATOM 2382 C C . ILE A 1 292 ? -8.545 -7.790 -8.026 1.00 98.69 292 ILE A C 1
ATOM 2384 O O . ILE A 1 292 ? -8.122 -7.148 -8.986 1.00 98.69 292 ILE A O 1
ATOM 2388 N N . VAL A 1 293 ? -9.078 -9.008 -8.175 1.00 98.56 293 VAL A N 1
ATOM 2389 C CA . VAL A 1 293 ? -9.165 -9.677 -9.483 1.00 98.56 293 VAL A CA 1
ATOM 2390 C C . VAL A 1 293 ? -10.056 -8.919 -10.457 1.00 98.56 293 VAL A C 1
ATOM 2392 O O . VAL A 1 293 ? -9.663 -8.732 -11.610 1.00 98.56 293 VAL A O 1
ATOM 2395 N N . ASP A 1 294 ? -11.214 -8.442 -10.011 1.00 98.50 294 ASP A N 1
ATOM 2396 C CA . ASP A 1 294 ? -12.136 -7.687 -10.856 1.00 98.50 294 ASP A CA 1
ATOM 2397 C C . ASP A 1 294 ? -11.479 -6.406 -11.400 1.00 98.50 294 ASP A C 1
ATOM 2399 O O . ASP A 1 294 ? -11.627 -6.107 -12.584 1.00 98.50 294 ASP A O 1
ATOM 2403 N N . HIS A 1 295 ? -10.637 -5.728 -10.611 1.00 98.44 295 HIS A N 1
ATOM 2404 C CA . HIS A 1 295 ? -9.864 -4.558 -11.054 1.00 98.44 295 HIS A CA 1
ATOM 2405 C C . HIS A 1 295 ? -8.619 -4.894 -11.895 1.00 98.44 295 HIS A C 1
ATOM 2407 O O . HIS A 1 295 ? -8.072 -4.021 -12.578 1.00 98.44 295 HIS A O 1
ATOM 2413 N N . MET A 1 296 ? -8.181 -6.154 -11.916 1.00 97.31 296 MET A N 1
ATOM 2414 C CA . MET A 1 296 ? -7.141 -6.629 -12.835 1.00 97.31 296 MET A CA 1
ATOM 2415 C C . MET A 1 296 ? -7.686 -6.978 -14.227 1.00 97.31 296 MET A C 1
ATOM 2417 O O . MET A 1 296 ? -6.921 -6.937 -15.195 1.00 97.31 296 MET A O 1
ATOM 2421 N N . ARG A 1 297 ? -8.980 -7.314 -14.352 1.00 96.88 297 ARG A N 1
ATOM 2422 C CA . ARG A 1 297 ? -9.599 -7.750 -15.621 1.00 96.88 297 ARG A CA 1
ATOM 2423 C C . ARG A 1 297 ? -9.561 -6.697 -16.736 1.00 96.88 297 ARG A C 1
ATOM 2425 O O . ARG A 1 297 ? -9.228 -7.089 -17.857 1.00 96.88 297 ARG A O 1
ATOM 2432 N N . PRO A 1 298 ? -9.865 -5.402 -16.497 1.00 97.19 298 PRO A N 1
ATOM 2433 C CA . PRO A 1 298 ? -9.777 -4.390 -17.544 1.00 97.19 298 PRO A CA 1
ATOM 2434 C C . PRO A 1 298 ? -8.375 -4.341 -18.147 1.00 97.19 298 PRO A C 1
ATOM 2436 O O . PRO A 1 298 ? -7.390 -4.603 -17.447 1.00 97.19 298 PRO A O 1
ATOM 2439 N N . ALA A 1 299 ? -8.288 -3.991 -19.431 1.00 95.88 299 ALA A N 1
ATOM 2440 C CA . ALA A 1 299 ? -7.014 -3.855 -20.126 1.00 95.88 299 ALA A CA 1
ATOM 2441 C C . ALA A 1 299 ? -6.061 -2.933 -19.344 1.00 95.88 299 ALA A C 1
ATOM 2443 O O . ALA A 1 299 ? -6.485 -1.925 -18.768 1.00 95.88 299 ALA A O 1
ATOM 2444 N N . LEU A 1 300 ? -4.785 -3.314 -19.293 1.00 96.50 300 LEU A N 1
ATOM 2445 C CA . LEU A 1 300 ? -3.737 -2.427 -18.802 1.00 96.50 300 LEU A CA 1
ATOM 2446 C C . LEU A 1 300 ? -3.339 -1.467 -19.920 1.00 96.50 300 LEU A C 1
ATOM 2448 O O . LEU A 1 300 ? -3.565 -1.737 -21.104 1.00 96.50 300 LEU A O 1
ATOM 2452 N N . ARG A 1 301 ? -2.710 -0.358 -19.543 1.00 94.44 301 ARG A N 1
ATOM 2453 C CA . ARG A 1 301 ? -2.062 0.520 -20.515 1.00 94.44 301 ARG A CA 1
ATOM 2454 C C . ARG A 1 301 ? -0.990 -0.264 -21.295 1.00 94.44 301 ARG A C 1
ATOM 2456 O O . ARG A 1 301 ? -0.350 -1.145 -20.716 1.00 94.44 301 ARG A O 1
ATOM 2463 N N . PRO A 1 302 ? -0.776 0.036 -22.589 1.00 89.12 302 PRO A N 1
ATOM 2464 C CA . PRO A 1 302 ? 0.244 -0.641 -23.382 1.00 89.12 302 PRO A CA 1
ATOM 2465 C C . PRO A 1 302 ? 1.622 -0.529 -22.729 1.00 89.12 302 PRO A C 1
ATOM 2467 O O . PRO A 1 302 ? 2.039 0.564 -22.341 1.00 89.12 302 PRO A O 1
ATOM 2470 N N . HIS A 1 303 ? 2.326 -1.658 -22.620 1.00 87.81 303 HIS A N 1
ATOM 2471 C CA . HIS A 1 303 ? 3.733 -1.660 -22.227 1.00 87.81 303 HIS A CA 1
ATOM 2472 C C . HIS A 1 303 ? 4.533 -0.971 -23.344 1.00 87.81 303 HIS A C 1
ATOM 2474 O O . HIS A 1 303 ? 4.470 -1.416 -24.493 1.00 87.81 303 HIS A O 1
ATOM 2480 N N . PRO A 1 304 ? 5.212 0.148 -23.063 1.00 77.88 304 PRO A N 1
ATOM 2481 C CA . PRO A 1 304 ? 5.919 0.881 -24.095 1.00 77.88 304 PRO A CA 1
ATOM 2482 C C . PRO A 1 304 ? 7.196 0.134 -24.485 1.00 77.88 304 PRO A C 1
ATOM 2484 O O . PRO A 1 304 ? 7.834 -0.489 -23.633 1.00 77.88 304 PRO A O 1
ATOM 2487 N N . PRO A 1 305 ? 7.626 0.232 -25.755 1.00 63.06 305 PRO A N 1
ATOM 2488 C CA . PRO A 1 305 ? 8.878 -0.368 -26.192 1.00 63.06 305 PRO A CA 1
ATOM 2489 C C . PRO A 1 305 ? 10.010 0.048 -25.251 1.00 63.06 305 PRO A C 1
ATOM 2491 O O . PRO A 1 305 ? 10.087 1.210 -24.856 1.00 63.06 305 PRO A O 1
ATOM 2494 N N . LEU A 1 306 ? 10.909 -0.873 -24.898 1.00 55.12 306 LEU A N 1
ATOM 2495 C CA . LEU A 1 306 ? 11.982 -0.612 -23.924 1.00 55.12 306 LEU A CA 1
ATOM 2496 C C . LEU A 1 306 ? 12.870 0.599 -24.282 1.00 55.12 306 LEU A C 1
ATOM 2498 O O . LEU A 1 306 ? 13.475 1.198 -23.394 1.00 55.12 306 LEU A O 1
ATOM 2502 N N . LEU A 1 307 ? 12.881 0.983 -25.562 1.00 43.19 307 LEU A N 1
ATOM 2503 C CA . LEU A 1 307 ? 13.546 2.158 -26.131 1.00 43.19 307 LEU A CA 1
ATOM 2504 C C . LEU A 1 307 ? 12.863 3.506 -25.787 1.00 43.19 307 LEU A C 1
ATOM 2506 O O . LEU A 1 307 ? 13.507 4.544 -25.857 1.00 43.19 307 LEU A O 1
ATOM 2510 N N . CYS A 1 308 ? 11.589 3.517 -25.376 1.00 34.31 308 CYS A N 1
ATOM 2511 C CA . CYS A 1 308 ? 10.751 4.720 -25.211 1.00 34.31 308 CYS A CA 1
ATOM 2512 C C . CYS A 1 308 ? 10.780 5.352 -23.806 1.00 34.31 308 CYS A C 1
ATOM 2514 O O . CYS A 1 308 ? 9.919 6.163 -23.478 1.00 34.31 308 CYS A O 1
ATOM 2516 N N . MET A 1 309 ? 11.708 4.958 -22.930 1.00 42.00 309 MET A N 1
ATOM 2517 C CA . MET A 1 309 ? 11.582 5.231 -21.491 1.00 42.00 309 MET A CA 1
ATOM 2518 C C . MET A 1 309 ? 12.815 5.881 -20.853 1.00 42.00 309 MET A C 1
ATOM 2520 O O . MET A 1 309 ? 13.288 5.468 -19.794 1.00 42.00 309 MET A O 1
ATOM 2524 N N . ALA A 1 310 ? 13.371 6.912 -21.478 1.00 36.16 310 ALA A N 1
ATOM 2525 C CA . ALA A 1 310 ? 14.302 7.799 -20.780 1.00 36.16 310 ALA A CA 1
ATOM 2526 C C . ALA A 1 310 ? 13.522 8.711 -19.809 1.00 36.16 310 ALA A C 1
ATOM 2528 O O . ALA A 1 310 ? 12.415 9.150 -20.109 1.00 36.16 310 ALA A O 1
ATOM 2529 N N . ALA A 1 311 ? 14.060 8.926 -18.607 1.00 35.25 311 ALA A N 1
ATOM 2530 C CA . ALA A 1 311 ? 13.397 9.662 -17.533 1.00 35.25 311 ALA A CA 1
ATOM 2531 C C . ALA A 1 311 ? 13.214 11.153 -17.877 1.00 35.25 311 ALA A C 1
ATOM 2533 O O . ALA A 1 311 ? 14.143 11.801 -18.349 1.00 35.25 311 ALA A O 1
ATOM 2534 N N . VAL A 1 312 ? 12.030 11.699 -17.588 1.00 28.39 312 VAL A N 1
ATOM 2535 C CA . VAL A 1 312 ? 11.727 13.136 -17.678 1.00 28.39 312 VAL A CA 1
ATOM 2536 C C . VAL A 1 312 ? 12.368 13.861 -16.487 1.00 28.39 312 VAL A C 1
ATOM 2538 O O . VAL A 1 312 ? 12.092 13.504 -15.339 1.00 28.39 312 VAL A O 1
ATOM 2541 N N . ALA A 1 313 ? 13.198 14.873 -16.747 1.00 28.45 313 ALA A N 1
ATOM 2542 C CA . ALA A 1 313 ? 13.683 15.836 -15.751 1.00 28.45 313 ALA A CA 1
ATOM 2543 C C . ALA A 1 313 ? 12.990 17.205 -15.956 1.00 28.45 313 ALA A C 1
ATOM 2545 O O . ALA A 1 313 ? 12.539 17.473 -17.072 1.00 28.45 313 ALA A O 1
ATOM 2546 N N . PRO A 1 314 ? 12.858 18.057 -14.917 1.00 28.00 314 PRO A N 1
ATOM 2547 C CA . PRO A 1 314 ? 12.186 19.350 -15.029 1.00 28.00 314 PRO A CA 1
ATOM 2548 C C . PRO A 1 314 ? 13.057 20.399 -15.738 1.00 28.00 314 PRO A C 1
ATOM 2550 O O . PRO A 1 314 ? 14.284 20.332 -15.696 1.00 28.00 314 PRO A O 1
ATOM 2553 N N . GLU A 1 315 ? 12.383 21.352 -16.383 1.00 29.86 315 GLU A N 1
ATOM 2554 C CA . GLU A 1 315 ? 12.926 22.384 -17.274 1.00 29.86 315 GLU A CA 1
ATOM 2555 C C . GLU A 1 315 ? 14.042 23.250 -16.662 1.00 29.86 315 GLU A C 1
ATOM 2557 O O . GLU A 1 315 ? 13.904 23.792 -15.565 1.00 29.86 315 GLU A O 1
ATOM 2562 N N . ALA A 1 316 ? 15.098 23.479 -17.447 1.00 27.41 316 ALA A N 1
ATOM 2563 C CA . ALA A 1 316 ? 15.961 24.653 -17.357 1.00 27.41 316 ALA A CA 1
ATOM 2564 C C . ALA A 1 316 ? 16.438 25.041 -18.771 1.00 27.41 316 ALA A C 1
ATOM 2566 O O . ALA A 1 316 ? 16.660 24.177 -19.617 1.00 27.41 316 ALA A O 1
ATOM 2567 N N . GLY A 1 317 ? 16.508 26.350 -19.026 1.00 29.48 317 GLY A N 1
ATOM 2568 C CA . GLY A 1 317 ? 16.587 26.972 -20.350 1.00 29.48 317 GLY A CA 1
ATOM 2569 C C . GLY A 1 317 ? 17.810 26.643 -21.217 1.00 29.48 317 GLY A C 1
ATOM 2570 O O . GLY A 1 317 ? 18.841 26.175 -20.748 1.00 29.48 317 GLY A O 1
ATOM 2571 N N . HIS A 1 318 ? 17.630 26.942 -22.508 1.00 33.88 318 HIS A N 1
ATOM 2572 C CA . HIS A 1 318 ? 18.551 26.827 -23.645 1.00 33.88 318 HIS A CA 1
ATOM 2573 C C . HIS A 1 318 ? 20.052 26.756 -23.316 1.00 33.88 318 HIS A C 1
ATOM 2575 O O . HIS A 1 318 ? 20.703 27.790 -23.185 1.00 33.88 318 HIS A O 1
ATOM 2581 N N . LEU A 1 319 ? 20.611 25.543 -23.321 1.00 36.09 319 LEU A N 1
ATOM 2582 C CA . LEU A 1 319 ? 22.047 25.264 -23.418 1.00 36.09 319 LEU A CA 1
ATOM 2583 C C . LEU A 1 319 ? 22.267 23.983 -24.251 1.00 36.09 319 LEU A C 1
ATOM 2585 O O . LEU A 1 319 ? 21.371 23.145 -24.349 1.00 36.09 319 LEU A O 1
ATOM 2589 N N . ASN A 1 320 ? 23.432 23.869 -24.898 1.00 34.41 320 ASN A N 1
ATOM 2590 C CA . ASN A 1 320 ? 23.809 22.751 -25.776 1.00 34.41 320 ASN A CA 1
ATOM 2591 C C . ASN A 1 320 ? 23.722 21.389 -25.061 1.00 34.41 320 ASN A C 1
ATOM 2593 O O . ASN A 1 320 ? 24.090 21.274 -23.892 1.00 34.41 320 ASN A O 1
ATOM 2597 N N . LYS A 1 321 ? 23.265 20.357 -25.783 1.00 34.09 321 LYS A N 1
ATOM 2598 C CA . LYS A 1 321 ? 23.064 18.992 -25.270 1.00 34.09 321 LYS A CA 1
ATOM 2599 C C . LYS A 1 321 ? 24.414 18.275 -25.074 1.00 34.09 321 LYS A C 1
ATOM 2601 O O . LYS A 1 321 ? 25.188 18.176 -26.024 1.00 34.09 321 LYS A O 1
ATOM 2606 N N . SER A 1 322 ? 24.711 17.794 -23.864 1.00 34.44 322 SER A N 1
ATOM 2607 C CA . SER A 1 322 ? 25.991 17.156 -23.482 1.00 34.44 322 SER A CA 1
ATOM 2608 C C . SER A 1 322 ? 25.788 15.743 -22.911 1.00 34.44 322 SER A C 1
ATOM 2610 O O . SER A 1 322 ? 24.656 15.337 -22.698 1.00 34.44 322 SER A O 1
ATOM 2612 N N . PHE A 1 323 ? 26.852 14.966 -22.674 1.00 41.41 323 PHE A N 1
ATOM 2613 C CA . PHE A 1 323 ? 26.807 13.656 -21.993 1.00 41.41 323 PHE A CA 1
ATOM 2614 C C . PHE A 1 323 ? 27.957 13.564 -20.964 1.00 41.41 323 PHE A C 1
ATOM 2616 O O . PHE A 1 323 ? 28.977 14.207 -21.163 1.00 41.41 323 PHE A O 1
ATOM 2623 N N . HIS A 1 324 ? 27.838 12.797 -19.873 1.00 29.62 324 HIS A N 1
ATOM 2624 C CA . HIS A 1 324 ? 28.945 12.536 -18.926 1.00 29.62 324 HIS A CA 1
ATOM 2625 C C . HIS A 1 324 ? 28.778 11.173 -18.230 1.00 29.62 324 HIS A C 1
ATOM 2627 O O . HIS A 1 324 ? 27.659 10.828 -17.845 1.00 29.62 324 HIS A O 1
ATOM 2633 N N . ALA A 1 325 ? 29.877 10.432 -18.016 1.00 33.00 325 ALA A N 1
ATOM 2634 C CA . ALA A 1 325 ? 29.976 9.366 -17.006 1.00 33.00 325 ALA A CA 1
ATOM 2635 C C . ALA A 1 325 ? 31.447 9.004 -16.677 1.00 33.00 325 ALA A C 1
ATOM 2637 O O . ALA A 1 325 ? 32.273 8.926 -17.587 1.00 33.00 325 ALA A O 1
ATOM 2638 N N . GLN A 1 326 ? 31.719 8.730 -15.395 1.00 26.75 326 GLN A N 1
ATOM 2639 C CA . GLN A 1 326 ? 32.968 8.180 -14.835 1.00 26.75 326 GLN A CA 1
ATOM 2640 C C . GLN A 1 326 ? 32.899 6.642 -14.748 1.00 26.75 326 GLN A C 1
ATOM 2642 O O . GLN A 1 326 ? 31.866 6.146 -14.299 1.00 26.75 326 GLN A O 1
ATOM 2647 N N . GLU A 1 327 ? 33.970 5.915 -15.125 1.00 33.22 327 GLU A N 1
ATOM 2648 C CA . GLU A 1 327 ? 34.628 4.822 -14.354 1.00 33.22 327 GLU A CA 1
ATOM 2649 C C . GLU A 1 327 ? 35.391 3.733 -15.160 1.00 33.22 327 GLU A C 1
ATOM 2651 O O . GLU A 1 327 ? 35.138 3.464 -16.331 1.00 33.22 327 GLU A O 1
ATOM 2656 N N . ARG A 1 328 ? 36.289 3.062 -14.404 1.00 29.48 328 ARG A N 1
ATOM 2657 C CA . ARG A 1 328 ? 37.421 2.163 -14.717 1.00 29.48 328 ARG A CA 1
ATOM 2658 C C . ARG A 1 328 ? 37.117 0.750 -15.256 1.00 29.48 328 ARG A C 1
ATOM 2660 O O . ARG A 1 328 ? 36.136 0.093 -14.917 1.00 29.48 328 ARG A O 1
ATOM 2667 N N . VAL A 1 329 ? 38.129 0.244 -15.970 1.00 30.45 329 VAL A N 1
ATOM 2668 C CA . VAL A 1 329 ? 38.272 -1.043 -16.683 1.00 30.45 329 VAL A CA 1
ATOM 2669 C C . VAL A 1 329 ? 38.246 -2.309 -15.798 1.00 30.45 329 VAL A C 1
ATOM 2671 O O . VAL A 1 329 ? 38.912 -2.381 -14.765 1.00 30.45 329 VAL A O 1
ATOM 2674 N N . VAL A 1 330 ? 37.574 -3.367 -16.285 1.00 28.06 330 VAL A N 1
ATOM 2675 C CA . VAL A 1 330 ? 37.801 -4.780 -15.906 1.00 28.06 330 VAL A CA 1
ATOM 2676 C C . VAL A 1 330 ? 38.020 -5.605 -17.180 1.00 28.06 330 VAL A C 1
ATOM 2678 O O . VAL A 1 330 ? 37.151 -5.654 -18.049 1.00 28.06 330 VAL A O 1
ATOM 2681 N N . GLU A 1 331 ? 39.177 -6.263 -17.280 1.00 32.56 331 GLU A N 1
ATOM 2682 C CA . GLU A 1 331 ? 39.574 -7.108 -18.412 1.00 32.56 331 GLU A CA 1
ATOM 2683 C C . GLU A 1 331 ? 38.686 -8.357 -18.559 1.00 32.56 331 GLU A C 1
ATOM 2685 O O . GLU A 1 331 ? 38.565 -9.185 -17.654 1.00 32.56 331 GLU A O 1
ATOM 2690 N N . GLY A 1 332 ? 38.116 -8.539 -19.751 1.00 28.77 332 GLY A N 1
ATOM 2691 C CA . GLY A 1 332 ? 37.433 -9.761 -20.164 1.00 28.77 332 GLY A CA 1
ATOM 2692 C C . GLY A 1 332 ? 37.541 -9.943 -21.676 1.00 28.77 332 GLY A C 1
ATOM 2693 O O . GLY A 1 332 ? 37.159 -9.061 -22.437 1.00 28.77 332 GLY A O 1
ATOM 2694 N N . ARG A 1 333 ? 38.096 -11.082 -22.112 1.00 32.78 333 ARG A N 1
ATOM 2695 C CA . ARG A 1 333 ? 38.395 -11.409 -23.520 1.00 32.78 333 ARG A CA 1
ATOM 2696 C C . ARG A 1 333 ? 37.169 -11.235 -24.428 1.00 32.78 333 ARG A C 1
ATOM 2698 O O . ARG A 1 333 ? 36.185 -11.956 -24.274 1.00 32.78 333 ARG A O 1
ATOM 2705 N N . LEU A 1 334 ? 37.281 -10.341 -25.411 1.00 35.25 334 LEU A N 1
ATOM 2706 C CA . LEU A 1 334 ? 36.288 -10.105 -26.461 1.00 35.25 334 LEU A CA 1
ATOM 2707 C C . LEU A 1 334 ? 36.680 -10.818 -27.765 1.00 35.25 334 LEU A C 1
ATOM 2709 O O . LEU A 1 334 ? 37.816 -10.742 -28.231 1.00 35.25 334 LEU A O 1
ATOM 2713 N N . SER A 1 335 ? 35.708 -11.521 -28.342 1.00 32.09 335 SER A N 1
ATOM 2714 C CA . SER A 1 335 ? 35.747 -12.169 -29.654 1.00 32.09 335 SER A CA 1
ATOM 2715 C C . SER A 1 335 ? 35.836 -11.145 -30.791 1.00 32.09 335 SER A C 1
ATOM 2717 O O . SER A 1 335 ? 35.098 -10.162 -30.799 1.00 32.09 335 SER A O 1
ATOM 2719 N N . GLN A 1 336 ? 36.703 -11.401 -31.774 1.00 35.31 336 GLN A N 1
ATOM 2720 C CA . GLN A 1 336 ? 36.925 -10.542 -32.940 1.00 35.31 336 GLN A CA 1
ATOM 2721 C C . GLN A 1 336 ? 35.700 -10.521 -33.874 1.00 35.31 336 GLN A C 1
ATOM 2723 O O . GLN A 1 336 ? 35.438 -11.487 -34.584 1.00 35.31 336 GLN A O 1
ATOM 2728 N N . CYS A 1 337 ? 34.974 -9.403 -33.901 1.00 37.12 337 CYS A N 1
ATOM 2729 C CA . CYS A 1 337 ? 34.108 -9.008 -35.014 1.00 37.12 337 CYS A CA 1
ATOM 2730 C C . CYS A 1 337 ? 34.714 -7.743 -35.641 1.00 37.12 337 CYS A C 1
ATOM 2732 O O . CYS A 1 337 ? 35.026 -6.793 -34.923 1.00 37.12 337 CYS A O 1
ATOM 2734 N N . GLY A 1 338 ? 34.952 -7.757 -36.956 1.00 43.25 338 GLY A N 1
ATOM 2735 C CA . GLY A 1 338 ? 35.653 -6.691 -37.679 1.00 43.25 338 GLY A CA 1
ATOM 2736 C C . GLY A 1 338 ? 34.866 -5.381 -37.699 1.00 43.25 338 GLY A C 1
ATOM 2737 O O . GLY A 1 338 ? 33.897 -5.250 -38.441 1.00 43.25 338 GLY A O 1
ATOM 2738 N N . GLY A 1 339 ? 35.292 -4.421 -36.880 1.00 51.47 339 GLY A N 1
ATOM 2739 C CA . GLY A 1 339 ? 34.850 -3.031 -36.953 1.00 51.47 339 GLY A CA 1
ATOM 2740 C C . GLY A 1 339 ? 35.507 -2.293 -38.120 1.00 51.47 339 GLY A C 1
ATOM 2741 O O . GLY A 1 339 ? 36.635 -2.609 -38.497 1.00 51.47 339 GLY A O 1
ATOM 2742 N N . SER A 1 340 ? 34.799 -1.328 -38.707 1.00 65.31 340 SER A N 1
ATOM 2743 C CA . SER A 1 340 ? 35.386 -0.361 -39.646 1.00 65.31 340 SER A CA 1
ATOM 2744 C C . SER A 1 340 ? 35.845 0.874 -38.863 1.00 65.31 340 SER A C 1
ATOM 2746 O O . SER A 1 340 ? 35.146 1.228 -37.918 1.00 65.31 340 SER A O 1
ATOM 2748 N N . PRO A 1 341 ? 36.959 1.527 -39.242 1.00 83.25 341 PRO A N 1
ATOM 2749 C CA . PRO A 1 341 ? 37.455 2.718 -38.549 1.00 83.25 341 PRO A CA 1
ATOM 2750 C C . PRO A 1 341 ? 36.435 3.863 -38.588 1.00 83.25 341 PRO A C 1
ATOM 2752 O O . PRO A 1 341 ? 35.593 3.925 -39.497 1.00 83.25 341 PRO A O 1
ATOM 2755 N N . VAL A 1 342 ? 36.545 4.797 -37.638 1.00 89.31 342 VAL A N 1
ATOM 2756 C 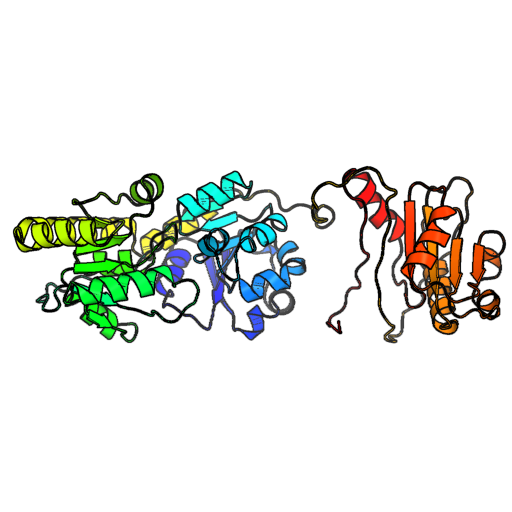CA . VAL A 1 342 ? 35.682 5.984 -37.570 1.00 89.31 342 VAL A CA 1
ATOM 2757 C C . VAL A 1 342 ? 35.725 6.757 -38.881 1.00 89.31 342 VAL A C 1
ATOM 2759 O O . VAL A 1 342 ? 36.779 6.999 -39.472 1.00 89.31 342 VAL A O 1
ATOM 2762 N N . ARG A 1 343 ? 34.543 7.186 -39.329 1.00 91.75 343 ARG A N 1
ATOM 2763 C CA . ARG A 1 343 ? 34.387 8.045 -40.501 1.00 91.75 343 ARG A CA 1
ATOM 2764 C C . ARG A 1 343 ? 34.329 9.501 -40.061 1.00 91.75 343 ARG A C 1
ATOM 2766 O O . ARG A 1 343 ? 33.351 9.914 -39.441 1.00 91.75 343 ARG A O 1
ATOM 2773 N N . PHE A 1 344 ? 35.339 10.285 -40.422 1.00 95.94 344 PHE A N 1
ATOM 2774 C CA . PHE A 1 344 ? 35.293 11.733 -40.244 1.00 95.94 344 PHE A CA 1
ATOM 2775 C C . PHE A 1 344 ? 34.547 12.407 -41.398 1.00 95.94 344 PHE A C 1
ATOM 2777 O O . PHE A 1 344 ? 34.756 12.062 -42.562 1.00 95.94 344 PHE A O 1
ATOM 2784 N N . SER A 1 345 ? 33.663 13.356 -41.087 1.00 94.25 345 SER A N 1
ATOM 2785 C CA . SER A 1 345 ? 32.898 14.106 -42.090 1.00 94.25 345 SER A CA 1
ATOM 2786 C C . SER A 1 345 ? 32.621 15.536 -41.639 1.00 94.25 345 SER A C 1
ATOM 2788 O O . SER A 1 345 ? 32.084 15.759 -40.557 1.00 94.25 345 SER A O 1
ATOM 2790 N N . ASN A 1 346 ? 32.884 16.509 -42.517 1.00 92.12 346 ASN A N 1
ATOM 2791 C CA . ASN A 1 346 ? 32.551 17.921 -42.282 1.00 92.12 346 ASN A CA 1
ATOM 2792 C C . ASN A 1 346 ? 31.035 18.181 -42.189 1.00 92.12 346 ASN A C 1
ATOM 2794 O O . ASN A 1 346 ? 30.625 19.233 -41.697 1.00 92.12 346 ASN A O 1
ATOM 2798 N N . GLU A 1 347 ? 30.217 17.237 -42.660 1.00 92.62 347 GLU A N 1
ATOM 2799 C CA . GLU A 1 347 ? 28.752 17.282 -42.598 1.00 92.62 347 GLU A CA 1
ATOM 2800 C C . GLU A 1 347 ? 28.194 16.631 -41.325 1.00 92.62 347 GLU A C 1
ATOM 2802 O O . GLU A 1 347 ? 26.992 16.702 -41.084 1.00 92.62 347 GLU A O 1
ATOM 2807 N N . SER A 1 348 ? 29.042 16.004 -40.499 1.00 93.50 348 SER A N 1
ATOM 2808 C CA . SER A 1 348 ? 28.600 15.449 -39.222 1.00 93.50 348 SER A CA 1
ATOM 2809 C C . SER A 1 348 ? 28.149 16.552 -38.260 1.00 93.50 348 SER A C 1
ATOM 2811 O O . SER A 1 348 ? 28.741 17.636 -38.173 1.00 93.50 348 SER A O 1
ATOM 2813 N N . ASP A 1 349 ? 27.100 16.232 -37.510 1.00 94.25 349 ASP A N 1
ATOM 2814 C CA . ASP A 1 349 ? 26.516 17.022 -36.436 1.00 94.25 349 ASP A CA 1
ATOM 2815 C C . ASP A 1 349 ? 26.926 16.525 -35.039 1.00 94.25 349 ASP A C 1
ATOM 2817 O O . ASP A 1 349 ? 26.318 16.936 -34.050 1.00 94.25 349 ASP A O 1
ATOM 2821 N N . VAL A 1 350 ? 27.968 15.687 -34.948 1.00 94.44 350 VAL A N 1
ATOM 2822 C CA . VAL A 1 350 ? 28.515 15.147 -33.694 1.00 94.44 350 VAL A CA 1
ATOM 2823 C C . VAL A 1 350 ? 30.005 15.480 -33.560 1.00 94.44 350 VAL A C 1
ATOM 2825 O O . VAL A 1 350 ? 30.804 15.143 -34.434 1.00 94.44 350 VAL A O 1
ATOM 2828 N N . THR A 1 351 ? 30.397 16.072 -32.432 1.00 97.38 351 THR A N 1
ATOM 2829 C CA . THR A 1 351 ? 31.803 16.232 -32.016 1.00 97.38 351 THR A CA 1
ATOM 2830 C C . THR A 1 351 ? 32.103 15.287 -30.859 1.00 97.38 351 THR A C 1
ATOM 2832 O O . THR A 1 351 ? 31.324 15.209 -29.911 1.00 97.38 351 THR A O 1
ATOM 2835 N N . LEU A 1 352 ? 33.234 14.582 -30.916 1.00 97.44 352 LEU A N 1
ATOM 2836 C CA . LEU A 1 352 ? 33.714 13.755 -29.808 1.00 97.44 352 LEU A CA 1
ATOM 2837 C C . LEU A 1 352 ? 34.555 14.610 -28.851 1.00 97.44 352 LEU A C 1
ATOM 2839 O O . LEU A 1 352 ? 35.482 15.288 -29.283 1.00 97.44 352 LEU A O 1
ATOM 2843 N N . VAL A 1 353 ? 34.257 14.560 -27.556 1.00 97.88 353 VAL A N 1
ATOM 2844 C CA . VAL A 1 353 ? 35.037 15.202 -26.493 1.00 97.88 353 VAL A CA 1
ATOM 2845 C C . VAL A 1 353 ? 35.551 14.132 -25.537 1.00 97.88 353 VAL A C 1
ATOM 2847 O O . VAL A 1 353 ? 34.771 13.326 -25.038 1.00 97.88 353 VAL A O 1
ATOM 2850 N N . VAL A 1 354 ? 36.856 14.132 -25.269 1.00 97.06 354 VAL A N 1
ATOM 2851 C CA . VAL A 1 354 ? 37.490 13.199 -24.332 1.00 97.06 354 VAL A CA 1
ATOM 2852 C C . VAL A 1 354 ? 38.267 13.964 -23.270 1.00 97.06 354 VAL A C 1
ATOM 2854 O O . VAL A 1 354 ? 39.116 14.794 -23.596 1.00 97.06 354 VAL A O 1
ATOM 2857 N N . THR A 1 355 ? 38.008 13.684 -21.994 1.00 95.25 355 THR A N 1
ATOM 2858 C CA . THR A 1 355 ? 38.798 14.244 -20.886 1.00 95.25 355 THR A CA 1
ATOM 2859 C C . THR A 1 355 ? 39.806 13.222 -20.373 1.00 95.25 355 THR A C 1
ATOM 2861 O O . THR A 1 355 ? 39.427 12.098 -20.055 1.00 95.25 355 THR A O 1
ATOM 2864 N N . SER A 1 356 ? 41.071 13.624 -20.253 1.00 94.00 356 SER A N 1
ATOM 2865 C CA . SER A 1 356 ? 42.199 12.782 -19.846 1.00 94.00 356 SER A CA 1
ATOM 2866 C C . SER A 1 356 ? 43.057 13.461 -18.776 1.00 94.00 356 SER A C 1
ATOM 2868 O O . SER A 1 356 ? 43.173 14.687 -18.751 1.00 94.00 356 SER A O 1
ATOM 2870 N N . CYS A 1 357 ? 43.698 12.674 -17.907 1.00 94.81 357 CYS A N 1
ATOM 2871 C CA . CYS A 1 357 ? 44.698 13.189 -16.960 1.00 94.81 357 CYS A CA 1
ATOM 2872 C C . CYS A 1 357 ? 45.805 12.160 -16.688 1.00 94.81 357 CYS A C 1
ATOM 2874 O O . CYS A 1 357 ? 45.739 11.389 -15.731 1.00 94.81 357 CYS A O 1
ATOM 2876 N N . GLY A 1 358 ? 46.833 12.141 -17.539 1.00 92.56 358 GLY A N 1
ATOM 2877 C CA . GLY A 1 358 ? 48.040 11.325 -17.361 1.00 92.56 358 GLY A CA 1
ATOM 2878 C C . GLY A 1 358 ? 47.844 9.806 -17.470 1.00 92.56 358 GLY A C 1
ATOM 2879 O O . GLY A 1 358 ? 48.764 9.058 -17.145 1.00 92.56 358 GLY A O 1
ATOM 2880 N N . ARG A 1 359 ? 46.670 9.324 -17.909 1.00 93.62 359 ARG A N 1
ATOM 2881 C CA . ARG A 1 359 ? 46.350 7.892 -18.083 1.00 93.62 359 ARG A CA 1
ATOM 2882 C C . ARG A 1 359 ? 46.388 7.483 -19.562 1.00 93.62 359 ARG A C 1
ATOM 2884 O O . ARG A 1 359 ? 45.410 6.976 -20.100 1.00 93.62 359 ARG A O 1
ATOM 2891 N N . PHE A 1 360 ? 47.515 7.712 -20.240 1.00 95.81 360 PHE A N 1
ATOM 2892 C CA . PHE A 1 360 ? 47.601 7.593 -21.707 1.00 95.81 360 PHE A CA 1
ATOM 2893 C C . PHE A 1 360 ? 47.356 6.188 -22.263 1.00 95.81 360 PHE A C 1
ATOM 2895 O O . PHE A 1 360 ? 46.828 6.073 -23.367 1.00 95.81 360 PHE A O 1
ATOM 2902 N N . ASP A 1 361 ? 47.669 5.136 -21.504 1.00 91.69 361 ASP A N 1
ATOM 2903 C CA . ASP A 1 361 ? 47.347 3.761 -21.905 1.00 91.69 361 ASP A CA 1
ATOM 2904 C C . ASP A 1 361 ? 45.827 3.542 -21.973 1.00 91.69 361 ASP A C 1
ATOM 2906 O O . ASP A 1 361 ? 45.318 3.006 -22.955 1.00 91.69 361 ASP A O 1
ATOM 2910 N N . LEU A 1 362 ? 45.085 4.043 -20.978 1.00 91.81 362 LEU A N 1
ATOM 2911 C CA . LEU A 1 362 ? 43.622 3.957 -20.965 1.00 91.81 362 LEU A CA 1
ATOM 2912 C C . LEU A 1 362 ? 43.006 4.852 -22.046 1.00 91.81 362 LEU A C 1
ATOM 2914 O O . LEU A 1 362 ? 42.059 4.444 -22.721 1.00 91.81 362 LEU A O 1
ATOM 2918 N N . LEU A 1 363 ? 43.571 6.050 -22.253 1.00 96.44 363 LEU A N 1
ATOM 2919 C CA . LEU A 1 363 ? 43.134 6.942 -23.324 1.00 96.44 363 LEU A CA 1
ATOM 2920 C C . LEU A 1 363 ? 43.269 6.237 -24.673 1.00 96.44 363 LEU A C 1
ATOM 2922 O O . LEU A 1 363 ? 42.340 6.255 -25.474 1.00 96.44 363 LEU A O 1
ATOM 2926 N N . LYS A 1 364 ? 44.407 5.583 -24.913 1.00 96.12 364 LYS A N 1
ATOM 2927 C CA . LYS A 1 364 ? 44.642 4.823 -26.136 1.00 96.12 364 LYS A CA 1
ATOM 2928 C C . LYS A 1 364 ? 43.600 3.716 -26.314 1.00 96.12 364 LYS A C 1
ATOM 2930 O O . LYS A 1 364 ? 42.979 3.654 -27.372 1.00 96.12 364 LYS A O 1
ATOM 2935 N N . ASP A 1 365 ? 43.334 2.915 -25.282 1.00 92.25 365 ASP A N 1
ATOM 2936 C CA . ASP A 1 365 ? 42.296 1.872 -25.320 1.00 92.25 365 ASP A CA 1
ATOM 2937 C C . ASP A 1 365 ? 40.892 2.446 -25.588 1.00 92.25 365 ASP A C 1
ATOM 2939 O O . ASP A 1 365 ? 40.088 1.862 -26.328 1.00 92.25 365 ASP A O 1
ATOM 2943 N N . THR A 1 366 ? 40.598 3.618 -25.022 1.00 95.25 366 THR A N 1
ATOM 2944 C CA . THR A 1 366 ? 39.347 4.350 -25.247 1.00 95.25 366 THR A CA 1
ATOM 2945 C C . THR A 1 366 ? 39.204 4.753 -26.709 1.00 95.25 366 THR A C 1
ATOM 2947 O O . THR A 1 366 ? 38.189 4.446 -27.338 1.00 95.25 366 THR A O 1
ATOM 2950 N N . LEU A 1 367 ? 40.228 5.395 -27.275 1.00 96.75 367 LEU A N 1
ATOM 2951 C CA . LEU A 1 367 ? 40.215 5.861 -28.661 1.00 96.75 367 LEU A CA 1
ATOM 2952 C C . LEU A 1 367 ? 40.187 4.689 -29.650 1.00 96.75 367 LEU A C 1
ATOM 2954 O O . LEU A 1 367 ? 39.426 4.730 -30.611 1.00 96.75 367 LEU A O 1
ATOM 2958 N N . GLU A 1 368 ? 40.948 3.621 -29.404 1.00 94.94 368 GLU A N 1
ATOM 2959 C CA . GLU A 1 368 ? 40.977 2.435 -30.270 1.00 94.94 368 GLU A CA 1
ATOM 2960 C C . GLU A 1 368 ? 39.662 1.643 -30.234 1.00 94.94 368 GLU A C 1
ATOM 2962 O O . GLU A 1 368 ? 39.191 1.157 -31.268 1.00 94.94 368 GLU A O 1
ATOM 2967 N N . SER A 1 369 ? 39.040 1.501 -29.060 1.00 93.81 369 SER A N 1
ATOM 2968 C CA . SER A 1 369 ? 37.734 0.844 -28.962 1.00 93.81 369 SER A CA 1
ATOM 2969 C C . SER A 1 369 ? 36.626 1.712 -29.565 1.00 93.81 369 SER A C 1
ATOM 2971 O O . SER A 1 369 ? 35.772 1.183 -30.280 1.00 93.81 369 SER A O 1
ATOM 2973 N N . PHE A 1 370 ? 36.667 3.036 -29.381 1.00 95.44 370 PHE A N 1
ATOM 2974 C CA . PHE A 1 370 ? 35.757 3.947 -30.078 1.00 95.44 370 PHE A CA 1
ATOM 2975 C C . PHE A 1 370 ? 35.938 3.836 -31.595 1.00 95.44 370 PHE A C 1
ATOM 2977 O O . PHE A 1 370 ? 34.952 3.659 -32.306 1.00 95.44 370 PHE A O 1
ATOM 2984 N N . ASP A 1 371 ? 37.182 3.855 -32.088 1.00 94.44 371 ASP A N 1
ATOM 2985 C CA . ASP A 1 371 ? 37.497 3.741 -33.516 1.00 94.44 371 ASP A CA 1
ATOM 2986 C C . ASP A 1 371 ? 36.947 2.456 -34.138 1.00 94.44 371 ASP A C 1
ATOM 2988 O O . ASP A 1 371 ? 36.446 2.461 -35.258 1.00 94.44 371 ASP A O 1
ATOM 2992 N N . ARG A 1 372 ? 36.988 1.356 -33.381 1.00 91.75 372 ARG A N 1
ATOM 2993 C CA . ARG A 1 372 ? 36.500 0.048 -33.822 1.00 91.75 372 ARG A CA 1
ATOM 2994 C C . ARG A 1 372 ? 34.977 -0.064 -33.834 1.00 91.75 372 ARG A C 1
ATOM 2996 O O . ARG A 1 372 ? 34.426 -0.753 -34.694 1.00 91.75 372 ARG A O 1
ATOM 3003 N N . TYR A 1 373 ? 34.300 0.495 -32.836 1.00 90.06 373 TYR A N 1
ATOM 3004 C CA . TYR A 1 373 ? 32.881 0.221 -32.605 1.00 90.06 373 TYR A CA 1
ATOM 3005 C C . TYR A 1 373 ? 31.951 1.371 -32.990 1.00 90.06 373 TYR A C 1
ATOM 3007 O O . TYR A 1 373 ? 30.761 1.131 -33.179 1.00 90.06 373 TYR A O 1
ATOM 3015 N N . ASN A 1 374 ? 32.437 2.602 -33.117 1.00 93.75 374 ASN A N 1
ATOM 3016 C CA . ASN A 1 374 ? 31.593 3.710 -33.539 1.00 93.75 374 ASN A CA 1
ATOM 3017 C C . ASN A 1 374 ? 31.189 3.567 -35.015 1.00 93.75 374 ASN A C 1
ATOM 3019 O O . ASN A 1 374 ? 32.026 3.364 -35.891 1.00 93.75 374 ASN A O 1
ATOM 3023 N N . THR A 1 375 ? 29.899 3.731 -35.293 1.00 92.75 375 THR A N 1
ATOM 3024 C CA . THR A 1 375 ? 29.341 3.699 -36.652 1.00 92.75 375 THR A CA 1
ATOM 3025 C C . THR A 1 375 ? 28.898 5.073 -37.153 1.00 92.75 375 THR A C 1
ATOM 3027 O O . THR A 1 375 ? 28.753 5.253 -38.365 1.00 92.75 375 THR A O 1
ATOM 3030 N N . ALA A 1 376 ? 28.755 6.059 -36.261 1.00 92.12 376 ALA A N 1
ATOM 3031 C CA . ALA A 1 376 ? 28.314 7.400 -36.622 1.00 92.12 376 ALA A CA 1
ATOM 3032 C C . ALA A 1 376 ? 29.451 8.224 -37.251 1.00 92.12 376 ALA A C 1
ATOM 3034 O O . ALA A 1 376 ? 30.600 8.125 -36.813 1.00 92.12 376 ALA A O 1
ATOM 3035 N N . PRO A 1 377 ? 29.171 9.084 -38.245 1.00 94.94 377 PRO A N 1
ATOM 3036 C CA . PRO A 1 377 ? 30.168 10.029 -38.722 1.00 94.94 377 PRO A CA 1
ATOM 3037 C C . PRO A 1 377 ? 30.495 11.047 -37.621 1.00 94.94 377 PRO A C 1
ATOM 3039 O O . PRO A 1 377 ? 29.584 11.578 -36.988 1.00 94.94 377 PRO A O 1
ATOM 3042 N N . ILE A 1 378 ? 31.774 11.363 -37.418 1.00 97.38 378 ILE A N 1
ATOM 3043 C CA . ILE A 1 378 ? 32.240 12.349 -36.426 1.00 97.38 378 ILE A CA 1
ATOM 3044 C C . ILE A 1 378 ? 32.812 13.565 -37.152 1.00 97.38 378 ILE A C 1
ATOM 3046 O O . ILE A 1 378 ? 33.510 13.421 -38.154 1.00 97.38 378 ILE A O 1
ATOM 3050 N N . ARG A 1 379 ? 32.516 14.775 -36.676 1.00 96.88 379 ARG A N 1
ATOM 3051 C CA . ARG A 1 379 ? 33.022 16.007 -37.293 1.00 96.88 379 ARG A CA 1
ATOM 3052 C C . ARG A 1 379 ? 34.477 16.258 -36.932 1.00 96.88 379 ARG A C 1
ATOM 3054 O O . ARG A 1 379 ? 35.328 16.402 -37.802 1.00 96.88 379 ARG A O 1
ATOM 3061 N N . GLU A 1 380 ? 34.732 16.329 -35.635 1.00 97.69 380 GLU A N 1
ATOM 3062 C CA . GLU A 1 380 ? 36.034 16.619 -35.047 1.00 97.69 380 GLU A CA 1
ATOM 3063 C C . GLU A 1 380 ? 36.113 16.017 -33.643 1.00 97.69 380 GLU A C 1
ATOM 3065 O O . GLU A 1 380 ? 35.095 15.623 -33.061 1.00 97.69 380 GLU A O 1
ATOM 3070 N N . VAL A 1 381 ? 37.332 15.928 -33.122 1.00 98.44 381 VAL A N 1
ATOM 3071 C CA . VAL A 1 381 ? 37.635 15.388 -31.798 1.00 98.44 381 VAL A CA 1
ATOM 3072 C C . VAL A 1 381 ? 38.358 16.446 -30.978 1.00 98.44 381 VAL A C 1
ATOM 3074 O O . VAL A 1 381 ? 39.341 17.034 -31.434 1.00 98.44 381 VAL A O 1
ATOM 3077 N N . PHE A 1 382 ? 37.904 16.659 -29.749 1.00 98.31 382 PHE A N 1
ATOM 3078 C CA . PHE A 1 382 ? 38.595 17.471 -28.757 1.00 98.31 382 PHE A CA 1
ATOM 3079 C C . PHE A 1 382 ? 39.037 16.599 -27.595 1.00 98.31 382 PHE A C 1
ATOM 3081 O O . PHE A 1 382 ? 38.210 15.975 -26.939 1.00 98.31 382 PHE A O 1
ATOM 3088 N N . ILE A 1 383 ? 40.337 16.579 -27.324 1.00 98.06 383 ILE A N 1
ATOM 3089 C CA . ILE A 1 383 ? 40.889 15.892 -26.155 1.00 98.06 383 ILE A CA 1
ATOM 3090 C C . ILE A 1 383 ? 41.442 16.952 -25.222 1.00 98.06 383 ILE A C 1
ATOM 3092 O O . ILE A 1 383 ? 42.296 17.734 -25.629 1.00 98.06 383 ILE A O 1
ATOM 3096 N N . THR A 1 384 ? 40.980 16.992 -23.981 1.00 96.94 384 THR A N 1
ATOM 3097 C CA . THR A 1 384 ? 41.584 17.846 -22.954 1.00 96.94 384 THR A CA 1
ATOM 3098 C C . THR A 1 384 ? 42.408 16.992 -22.023 1.00 96.94 384 THR A C 1
ATOM 3100 O O . THR A 1 384 ? 41.884 16.054 -21.425 1.00 96.94 384 THR A O 1
ATOM 3103 N N . GLU A 1 385 ? 43.682 17.326 -21.903 1.00 96.75 385 GLU A N 1
ATOM 3104 C CA . GLU A 1 385 ? 44.662 16.616 -21.102 1.00 96.75 385 GLU A CA 1
ATOM 3105 C C . GLU A 1 385 ? 45.144 17.528 -19.973 1.00 96.75 385 GLU A C 1
ATOM 3107 O O . GLU A 1 385 ? 45.727 18.584 -20.222 1.00 96.75 385 GLU A O 1
ATOM 3112 N N . ASP A 1 386 ? 44.880 17.124 -18.731 1.00 94.31 386 ASP A N 1
ATOM 3113 C CA . ASP A 1 386 ? 45.103 17.968 -17.556 1.00 94.31 386 ASP A CA 1
ATOM 3114 C C . ASP A 1 386 ? 46.359 17.616 -16.741 1.00 94.31 386 ASP A C 1
ATOM 3116 O O . ASP A 1 386 ? 46.615 18.206 -15.692 1.00 94.31 386 ASP A O 1
ATOM 3120 N N . SER A 1 387 ? 47.176 16.655 -17.182 1.00 93.62 387 SER A N 1
ATOM 3121 C CA . SER A 1 387 ? 48.467 16.350 -16.552 1.00 93.62 387 SER A CA 1
ATOM 3122 C C . SER A 1 387 ? 49.564 17.346 -16.933 1.00 93.62 387 SER A C 1
ATOM 3124 O O . SER A 1 387 ? 50.481 17.563 -16.135 1.00 93.62 387 SER A O 1
ATOM 3126 N N . GLY A 1 388 ? 49.433 17.986 -18.100 1.00 92.69 388 GLY A N 1
ATOM 3127 C CA . GLY A 1 388 ? 50.429 18.897 -18.655 1.00 92.69 388 GLY A CA 1
ATOM 3128 C C . GLY A 1 388 ? 51.561 18.171 -19.386 1.00 92.69 388 GLY A C 1
ATOM 3129 O O . GLY A 1 388 ? 52.655 18.726 -19.501 1.00 92.69 388 GLY A O 1
ATOM 3130 N N . ASP A 1 389 ? 51.332 16.935 -19.829 1.00 94.38 389 ASP A N 1
ATOM 3131 C CA . ASP A 1 389 ? 52.314 16.100 -20.521 1.00 94.38 389 ASP A CA 1
ATOM 3132 C C . ASP A 1 389 ? 51.923 15.910 -21.996 1.00 94.38 389 ASP A C 1
ATOM 3134 O O . ASP A 1 389 ? 50.855 15.394 -22.327 1.00 94.38 389 ASP A O 1
ATOM 3138 N N . ASP A 1 390 ? 52.818 16.330 -22.894 1.00 95.88 390 ASP A N 1
ATOM 3139 C CA . ASP A 1 390 ? 52.622 16.269 -24.345 1.00 95.88 390 ASP A CA 1
ATOM 3140 C C . ASP A 1 390 ? 52.667 14.827 -24.892 1.00 95.88 390 ASP A C 1
ATOM 3142 O O . ASP A 1 390 ? 52.321 14.592 -26.053 1.00 95.88 390 ASP A O 1
ATOM 3146 N N . ALA A 1 391 ? 53.028 13.831 -24.072 1.00 95.00 391 ALA A N 1
ATOM 3147 C CA . ALA A 1 391 ? 52.975 12.418 -24.447 1.00 95.00 391 ALA A CA 1
ATOM 3148 C C . ALA A 1 391 ? 51.559 11.943 -24.832 1.00 95.00 391 ALA A C 1
ATOM 3150 O O . ALA A 1 391 ? 51.423 10.964 -25.569 1.00 95.00 391 ALA A O 1
ATOM 3151 N N . VAL A 1 392 ? 50.506 12.673 -24.446 1.00 95.44 392 VAL A N 1
ATOM 3152 C CA . VAL A 1 392 ? 49.124 12.426 -24.895 1.00 95.44 392 VAL A CA 1
ATOM 3153 C C . VAL A 1 392 ? 48.974 12.377 -26.415 1.00 95.44 392 VAL A C 1
ATOM 3155 O O . VAL A 1 392 ? 48.154 11.621 -26.933 1.00 95.44 392 VAL A O 1
ATOM 3158 N N . HIS A 1 393 ? 49.796 13.123 -27.158 1.00 96.00 393 HIS A N 1
ATOM 3159 C CA . HIS A 1 393 ? 49.754 13.119 -28.619 1.00 96.00 393 HIS A CA 1
ATOM 3160 C C . HIS A 1 393 ? 50.086 11.744 -29.217 1.00 96.00 393 HIS A C 1
ATOM 3162 O O . HIS A 1 393 ? 49.652 11.450 -30.331 1.00 96.00 393 HIS A O 1
ATOM 3168 N N . ALA A 1 394 ? 50.815 10.895 -28.484 1.00 95.31 394 ALA A N 1
ATOM 3169 C CA . ALA A 1 394 ? 51.128 9.530 -28.896 1.00 95.31 394 ALA A CA 1
ATOM 3170 C C . ALA A 1 394 ? 49.956 8.550 -28.697 1.00 95.31 394 ALA A C 1
ATOM 3172 O O . ALA A 1 394 ? 49.964 7.478 -29.299 1.00 95.31 394 ALA A O 1
ATOM 3173 N N . ALA A 1 395 ? 48.949 8.900 -27.885 1.00 95.06 395 ALA A N 1
ATOM 3174 C CA . ALA A 1 395 ? 47.747 8.084 -27.695 1.00 95.06 395 ALA A CA 1
ATOM 3175 C C . ALA A 1 395 ? 46.728 8.254 -28.838 1.00 95.06 395 ALA A C 1
ATOM 3177 O O . ALA A 1 395 ? 45.863 7.400 -29.017 1.00 95.06 395 ALA A O 1
ATOM 3178 N N . VAL A 1 396 ? 46.821 9.339 -29.618 1.00 96.81 396 VAL A N 1
ATOM 3179 C CA . VAL A 1 396 ? 45.879 9.648 -30.705 1.00 96.81 396 VAL A CA 1
ATOM 3180 C C . VAL A 1 396 ? 46.199 8.814 -31.957 1.00 96.81 396 VAL A C 1
ATOM 3182 O O . VAL A 1 396 ? 47.317 8.923 -32.471 1.00 96.81 396 VAL A O 1
ATOM 3185 N N . PRO A 1 397 ? 45.241 8.040 -32.510 1.00 95.06 397 PRO A N 1
ATOM 3186 C CA . PRO A 1 397 ? 45.447 7.299 -33.757 1.00 95.06 397 PRO A CA 1
ATOM 3187 C C . PRO A 1 397 ? 45.893 8.201 -34.921 1.00 95.06 397 PRO A C 1
ATOM 3189 O O . PRO A 1 397 ? 45.394 9.316 -35.082 1.00 95.06 397 PRO A O 1
ATOM 3192 N N . GLU A 1 398 ? 46.805 7.723 -35.778 1.00 94.06 398 GLU A N 1
ATOM 3193 C CA . GLU A 1 398 ? 47.376 8.533 -36.873 1.00 94.06 398 GLU A CA 1
ATOM 3194 C C . GLU A 1 398 ? 46.305 9.120 -37.805 1.00 94.06 398 GLU A C 1
ATOM 3196 O O . GLU A 1 398 ? 46.388 10.290 -38.180 1.00 94.06 398 GLU A O 1
ATOM 3201 N N . HIS A 1 399 ? 45.261 8.351 -38.138 1.00 94.75 399 HIS A N 1
ATOM 3202 C CA . HIS A 1 399 ? 44.176 8.823 -39.007 1.00 94.75 399 HIS A CA 1
ATOM 3203 C C . HIS A 1 399 ? 43.238 9.830 -38.330 1.00 94.75 399 HIS A C 1
ATOM 3205 O O . HIS A 1 399 ? 42.480 10.503 -39.024 1.00 94.75 399 HIS A O 1
ATOM 3211 N N . TRP A 1 400 ? 43.298 9.979 -37.003 1.00 96.94 400 TRP A N 1
ATOM 3212 C CA . TRP A 1 400 ? 42.522 10.975 -36.258 1.00 96.94 400 TRP A CA 1
ATOM 3213 C C . TRP A 1 400 ? 43.226 12.326 -36.185 1.00 96.94 400 TRP A C 1
ATOM 3215 O O . TRP A 1 400 ? 42.552 13.343 -36.039 1.00 96.94 400 TRP A O 1
ATOM 3225 N N . LYS A 1 401 ? 44.561 12.376 -36.296 1.00 94.56 401 LYS A N 1
ATOM 3226 C CA . LYS A 1 401 ? 45.346 13.609 -36.098 1.00 94.56 401 LYS A CA 1
ATOM 3227 C C . LYS A 1 401 ? 44.861 14.817 -36.918 1.00 94.56 401 LYS A C 1
ATOM 3229 O O . LYS A 1 401 ? 44.810 15.901 -36.345 1.00 94.56 401 LYS A O 1
ATOM 3234 N N . PRO A 1 402 ? 44.448 14.686 -38.197 1.00 96.69 402 PRO A N 1
ATOM 3235 C CA . PRO A 1 402 ? 43.912 15.821 -38.958 1.00 96.69 402 PRO A CA 1
ATOM 3236 C C . PRO A 1 402 ? 42.574 16.365 -38.430 1.00 96.69 402 PRO A C 1
ATOM 3238 O O . PRO A 1 402 ? 42.205 17.493 -38.744 1.00 96.69 402 PRO A O 1
ATOM 3241 N N . HIS A 1 403 ? 41.848 15.564 -37.648 1.00 97.06 403 HIS A N 1
ATOM 3242 C CA . HIS A 1 403 ? 40.503 15.845 -37.137 1.00 97.06 403 HIS A CA 1
ATOM 3243 C C . HIS A 1 403 ? 40.467 16.035 -35.615 1.00 97.06 403 HIS A C 1
ATOM 3245 O O . HIS A 1 403 ? 39.400 16.274 -35.053 1.00 97.06 403 HIS A O 1
ATOM 3251 N N . CYS A 1 404 ? 41.613 15.914 -34.942 1.00 97.69 404 CYS A N 1
ATOM 3252 C CA . CYS A 1 404 ? 41.720 15.916 -33.492 1.00 97.69 404 CYS A CA 1
ATOM 3253 C C . CYS A 1 404 ? 42.544 17.109 -33.013 1.00 97.69 404 CYS A C 1
ATOM 3255 O O . CYS A 1 404 ? 43.712 17.259 -33.370 1.00 97.69 404 CYS A O 1
ATOM 3257 N N . LYS A 1 405 ? 41.961 17.926 -32.135 1.00 98.06 405 LYS A N 1
ATOM 3258 C CA . LYS A 1 405 ? 42.676 18.979 -31.414 1.00 98.06 405 LYS A CA 1
ATOM 3259 C C . LYS A 1 405 ? 42.830 18.576 -29.952 1.00 98.06 405 LYS A C 1
ATOM 3261 O O . LYS A 1 405 ? 41.849 18.334 -29.253 1.00 98.06 405 LYS A O 1
ATOM 3266 N N . VAL A 1 406 ? 44.080 18.526 -29.500 1.00 97.81 406 VAL A N 1
ATOM 3267 C CA . VAL A 1 406 ? 44.430 18.226 -28.111 1.00 97.81 406 VAL A CA 1
ATOM 3268 C C . VAL A 1 406 ? 44.751 19.527 -27.379 1.00 97.81 406 VAL A C 1
ATOM 3270 O O . VAL A 1 406 ? 45.535 20.340 -27.866 1.00 97.81 406 VAL A O 1
ATOM 3273 N N . PHE A 1 407 ? 44.139 19.725 -26.217 1.00 97.06 407 PHE A N 1
ATOM 3274 C CA . PHE A 1 407 ? 44.419 20.815 -25.293 1.00 97.06 407 PHE A CA 1
ATOM 3275 C C . PHE A 1 407 ? 45.229 20.260 -24.126 1.00 97.06 407 PHE A C 1
ATOM 3277 O O . PHE A 1 407 ? 44.676 19.578 -23.269 1.00 97.06 407 PHE A O 1
ATOM 3284 N N . VAL A 1 408 ? 46.533 20.533 -24.107 1.00 97.25 408 VAL A N 1
ATOM 3285 C CA . VAL A 1 408 ? 47.405 20.186 -22.978 1.00 97.25 408 VAL A CA 1
ATOM 3286 C C . VAL A 1 408 ? 47.414 21.360 -22.005 1.00 97.25 408 VAL A C 1
ATOM 3288 O O . VAL A 1 408 ? 47.967 22.424 -22.297 1.00 97.25 408 VAL A O 1
ATOM 3291 N N . ASN A 1 409 ? 46.767 21.191 -20.858 1.00 93.31 409 ASN A N 1
ATOM 3292 C CA . ASN A 1 409 ? 46.551 22.271 -19.906 1.00 93.31 409 ASN A CA 1
ATOM 3293 C C . ASN A 1 409 ? 47.808 22.552 -19.073 1.00 93.31 409 ASN A C 1
ATOM 3295 O O . ASN A 1 409 ? 48.366 21.672 -18.413 1.00 93.31 409 ASN A O 1
ATOM 3299 N N . ARG A 1 410 ? 48.252 23.813 -19.083 1.00 94.00 410 ARG A N 1
ATOM 3300 C CA . ARG A 1 410 ? 49.391 24.307 -18.296 1.00 94.00 410 ARG A CA 1
ATOM 3301 C C . ARG A 1 410 ? 49.038 25.686 -17.712 1.00 94.00 410 ARG A C 1
ATOM 3303 O O . ARG A 1 410 ? 48.986 26.648 -18.478 1.00 94.00 410 ARG A O 1
ATOM 3310 N N . PRO A 1 411 ? 48.832 25.832 -16.388 1.00 91.00 411 PRO A N 1
ATOM 3311 C CA . PRO A 1 411 ? 48.798 24.789 -15.353 1.00 91.00 411 PRO A CA 1
ATOM 3312 C C . PRO A 1 411 ? 47.556 23.885 -15.474 1.00 91.00 411 PRO A C 1
ATOM 3314 O O . PRO A 1 411 ? 46.681 24.144 -16.296 1.00 91.00 411 PRO A O 1
ATOM 3317 N N . LYS A 1 412 ? 47.470 22.849 -14.628 1.00 91.94 412 LYS A N 1
ATOM 3318 C CA . LYS A 1 412 ? 46.273 22.000 -14.513 1.00 91.94 412 LYS A CA 1
ATOM 3319 C C . LYS A 1 412 ? 45.037 22.853 -14.221 1.00 91.94 412 LYS A C 1
ATOM 3321 O O . LYS A 1 412 ? 45.075 23.691 -13.318 1.00 91.94 412 LYS A O 1
ATOM 3326 N N . LEU A 1 413 ? 43.962 22.631 -14.965 1.00 89.69 413 LEU A N 1
ATOM 3327 C CA . LEU A 1 413 ? 42.701 23.361 -14.862 1.00 89.69 413 LEU A CA 1
ATOM 3328 C C . LEU A 1 413 ? 41.673 22.650 -13.968 1.00 89.69 413 LEU A C 1
ATOM 3330 O O . LEU A 1 413 ? 40.783 23.301 -13.424 1.00 89.69 413 LEU A O 1
ATOM 3334 N N . GLY A 1 414 ? 41.786 21.333 -13.790 1.00 85.56 414 GLY A N 1
ATOM 3335 C CA . GLY A 1 414 ? 40.751 20.497 -13.187 1.00 85.56 414 GLY A CA 1
ATOM 3336 C C . GLY A 1 414 ? 39.652 20.113 -14.185 1.00 85.56 414 GLY A C 1
ATOM 3337 O O . GLY A 1 414 ? 39.592 20.615 -15.309 1.00 85.56 414 GLY A O 1
ATOM 3338 N N . GLN A 1 415 ? 38.763 19.202 -13.779 1.00 83.25 415 GLN A N 1
ATOM 3339 C CA . GLN A 1 415 ? 37.812 18.562 -14.696 1.00 83.25 415 GLN A CA 1
ATOM 3340 C C . GLN A 1 415 ? 36.809 19.548 -15.316 1.00 83.25 415 GLN A C 1
ATOM 3342 O O . GLN A 1 415 ? 36.743 19.649 -16.536 1.00 83.25 415 GLN A O 1
ATOM 3347 N N . LEU A 1 416 ? 36.060 20.307 -14.506 1.00 88.38 416 LEU A N 1
ATOM 3348 C CA . LEU A 1 416 ? 35.020 21.212 -15.023 1.00 88.38 416 LEU A CA 1
ATOM 3349 C C . LEU A 1 416 ? 35.579 22.293 -15.968 1.00 88.38 416 LEU A C 1
ATOM 3351 O O . LEU A 1 416 ? 35.068 22.403 -17.080 1.00 88.38 416 LEU A O 1
ATOM 3355 N N . PRO A 1 417 ? 36.664 23.019 -15.629 1.00 88.62 417 PRO A N 1
ATOM 3356 C CA . PRO A 1 417 ? 37.189 24.035 -16.541 1.00 88.62 417 PRO A CA 1
ATOM 3357 C C . PRO A 1 417 ? 37.834 23.440 -17.804 1.00 88.62 417 PRO A C 1
ATOM 3359 O O . PRO A 1 417 ? 37.854 24.092 -18.846 1.00 88.62 417 PRO A O 1
ATOM 3362 N N . SER A 1 418 ? 38.323 22.193 -17.746 1.00 88.44 418 SER A N 1
ATOM 3363 C CA . SER A 1 418 ? 38.762 21.460 -18.943 1.00 88.44 418 SER A CA 1
ATOM 3364 C C . SER A 1 418 ? 37.586 21.157 -19.872 1.00 88.44 418 SER A C 1
ATOM 3366 O O . SER A 1 418 ? 37.682 21.367 -21.079 1.00 88.44 418 SER A O 1
ATOM 3368 N N . ILE A 1 419 ? 36.447 20.732 -19.319 1.00 90.81 419 ILE A N 1
ATOM 3369 C CA . ILE A 1 419 ? 35.219 20.498 -20.091 1.00 90.81 419 ILE A CA 1
ATOM 3370 C C . ILE A 1 419 ? 34.748 21.799 -20.743 1.00 90.81 419 ILE A C 1
ATOM 3372 O O . ILE A 1 419 ? 34.485 21.808 -21.945 1.00 90.81 419 ILE A O 1
ATOM 3376 N N . ASP A 1 420 ? 34.708 22.901 -19.989 1.00 90.06 420 ASP A N 1
ATOM 3377 C CA . ASP A 1 420 ? 34.324 24.217 -20.510 1.00 90.06 420 ASP A CA 1
ATOM 3378 C C . ASP A 1 420 ? 35.241 24.656 -21.664 1.00 90.06 420 ASP A C 1
ATOM 3380 O O . ASP A 1 420 ? 34.767 25.140 -22.698 1.00 90.06 420 ASP A O 1
ATOM 3384 N N . LEU A 1 421 ? 36.555 24.424 -21.540 1.00 89.44 421 LEU A N 1
ATOM 3385 C CA . LEU A 1 421 ? 37.522 24.691 -22.606 1.00 89.44 421 LEU A CA 1
ATOM 3386 C C . LEU A 1 421 ? 37.213 23.874 -23.868 1.00 89.44 421 LEU A C 1
ATOM 3388 O O . LEU A 1 421 ? 37.162 24.450 -24.959 1.00 89.44 421 LEU A O 1
ATOM 3392 N N . ALA A 1 422 ? 36.971 22.567 -23.743 1.00 91.06 422 ALA A N 1
ATOM 3393 C CA . ALA A 1 422 ? 36.596 21.727 -24.880 1.00 91.06 422 ALA A CA 1
ATOM 3394 C C . ALA A 1 422 ? 35.286 22.204 -25.521 1.00 91.06 422 ALA A C 1
ATOM 3396 O O . ALA A 1 422 ? 35.220 22.414 -26.731 1.00 91.06 422 ALA A O 1
ATOM 3397 N N . TYR A 1 423 ? 34.251 22.418 -24.705 1.00 93.00 423 TYR A N 1
ATOM 3398 C CA . TYR A 1 423 ? 32.905 22.759 -25.165 1.00 93.00 423 TYR A CA 1
ATOM 3399 C C . TYR A 1 423 ? 32.853 24.134 -25.829 1.00 93.00 423 TYR A C 1
ATOM 3401 O O . TYR A 1 423 ? 32.113 24.305 -26.793 1.00 93.00 423 TYR A O 1
ATOM 3409 N N . SER A 1 424 ? 33.698 25.083 -25.411 1.00 93.56 424 SER A N 1
ATOM 3410 C CA . SER A 1 424 ? 33.826 26.390 -26.074 1.00 93.56 424 SER A CA 1
ATOM 3411 C C . SER A 1 424 ? 34.292 26.308 -27.538 1.00 93.56 424 SER A C 1
ATOM 3413 O O . SER A 1 424 ? 34.092 27.253 -28.301 1.00 93.56 424 SER A O 1
ATOM 3415 N N . HIS A 1 425 ? 34.892 25.183 -27.949 1.00 94.38 425 HIS A N 1
ATOM 3416 C CA . HIS A 1 425 ? 35.324 24.939 -29.325 1.00 94.38 425 HIS A CA 1
ATOM 3417 C C . HIS A 1 425 ? 34.322 24.116 -30.142 1.00 94.38 425 HIS A C 1
ATOM 3419 O O . HIS A 1 425 ? 34.449 24.061 -31.367 1.00 94.38 425 HIS A O 1
ATOM 3425 N N . VAL A 1 426 ? 33.329 23.496 -29.496 1.00 92.75 426 VAL A N 1
ATOM 3426 C CA . VAL A 1 426 ? 32.325 22.675 -30.174 1.00 92.75 426 VAL A CA 1
ATOM 3427 C C . VAL A 1 426 ? 31.359 23.555 -30.958 1.00 92.75 426 VAL A C 1
ATOM 3429 O O . VAL A 1 426 ? 30.780 24.504 -30.434 1.00 92.75 426 VAL A O 1
ATOM 3432 N N . LYS A 1 427 ? 31.151 23.199 -32.229 1.00 91.12 427 LYS A N 1
ATOM 3433 C CA . LYS A 1 427 ? 30.207 23.876 -33.135 1.00 91.12 427 LYS A CA 1
ATOM 3434 C C . LYS A 1 427 ? 29.046 22.988 -33.572 1.00 91.12 427 LYS A C 1
ATOM 3436 O O . LYS A 1 427 ? 28.152 23.458 -34.273 1.00 91.12 427 LYS A O 1
ATOM 3441 N N . THR A 1 428 ? 29.081 21.707 -33.225 1.00 90.62 428 THR A N 1
ATOM 3442 C CA . THR A 1 428 ? 28.051 20.744 -33.598 1.00 90.62 428 THR A CA 1
ATOM 3443 C C . THR A 1 428 ? 26.851 20.796 -32.652 1.00 90.62 428 THR A C 1
ATOM 3445 O O . THR A 1 428 ? 27.017 21.101 -31.470 1.00 90.62 428 THR A O 1
ATOM 3448 N N . PRO A 1 429 ? 25.643 20.454 -33.136 1.00 89.00 429 PRO A N 1
ATOM 3449 C CA . PRO A 1 429 ? 24.459 20.305 -32.288 1.00 89.00 429 PRO A CA 1
ATOM 3450 C C . PRO A 1 429 ? 24.591 19.225 -31.205 1.00 89.00 429 PRO A C 1
ATOM 3452 O O . PRO A 1 429 ? 23.982 19.357 -30.144 1.00 89.00 429 PRO A O 1
ATOM 3455 N N . TYR A 1 430 ? 25.375 18.172 -31.464 1.00 90.38 430 TYR A N 1
ATOM 3456 C CA . TYR A 1 430 ? 25.587 17.065 -30.536 1.00 90.38 430 TYR A CA 1
ATOM 3457 C C . TYR A 1 430 ? 27.055 16.941 -30.124 1.00 90.38 430 TYR A C 1
ATOM 3459 O O . TYR A 1 430 ? 27.969 17.068 -30.944 1.00 90.38 430 TYR A O 1
ATOM 3467 N N . ILE A 1 431 ? 27.269 16.635 -28.845 1.00 94.25 431 ILE A N 1
ATOM 3468 C CA . ILE A 1 431 ? 28.567 16.266 -28.278 1.00 94.25 431 ILE A CA 1
ATOM 3469 C C . ILE A 1 431 ? 28.480 14.813 -27.839 1.00 94.25 431 ILE A C 1
ATOM 3471 O O . ILE A 1 431 ? 27.622 14.500 -27.027 1.00 94.25 431 ILE A O 1
ATOM 3475 N N . PHE A 1 432 ? 29.378 13.947 -28.307 1.00 93.81 432 PHE A N 1
ATOM 3476 C CA . PHE A 1 432 ? 29.640 12.671 -27.646 1.00 93.81 432 PHE A CA 1
ATOM 3477 C C . PHE A 1 432 ? 30.796 12.862 -26.669 1.00 93.81 432 PHE A C 1
ATOM 3479 O O . PHE A 1 432 ? 31.900 13.156 -27.105 1.00 93.81 432 PHE A O 1
ATOM 3486 N N . HIS A 1 433 ? 30.565 12.733 -25.366 1.00 94.06 433 HIS A N 1
ATOM 3487 C CA . HIS A 1 433 ? 31.591 12.990 -24.352 1.00 94.06 433 HIS A CA 1
ATOM 3488 C C . HIS A 1 433 ? 31.903 11.722 -23.555 1.00 94.06 433 HIS A C 1
ATOM 3490 O O . HIS A 1 433 ? 30.980 11.070 -23.062 1.00 94.06 433 HIS A O 1
ATOM 3496 N N . CYS A 1 434 ? 33.189 11.418 -23.365 1.00 90.94 434 CYS A N 1
ATOM 3497 C CA . CYS A 1 434 ? 33.655 10.345 -22.482 1.00 90.94 434 CYS A CA 1
ATOM 3498 C C . CYS A 1 434 ? 34.967 10.691 -21.753 1.00 90.94 434 CYS A C 1
ATOM 3500 O O . CYS A 1 434 ? 35.666 11.637 -22.109 1.00 90.94 434 CYS A O 1
ATOM 3502 N N . GLU A 1 435 ? 35.305 9.914 -20.724 1.00 92.19 435 GLU A N 1
ATOM 3503 C CA . GLU A 1 435 ? 36.610 9.993 -20.053 1.00 92.19 435 GLU A CA 1
ATOM 3504 C C . GLU A 1 435 ? 37.629 9.053 -20.718 1.00 92.19 435 GLU A C 1
ATOM 3506 O O . GLU A 1 435 ? 37.277 8.235 -21.568 1.00 92.19 435 GLU A O 1
ATOM 3511 N N . ASP A 1 436 ? 38.897 9.177 -20.334 1.00 90.62 436 ASP A N 1
ATOM 3512 C CA . ASP A 1 436 ? 40.030 8.389 -20.828 1.00 90.62 436 ASP A CA 1
ATOM 3513 C C . ASP A 1 436 ? 40.042 6.920 -20.367 1.00 90.62 436 ASP A C 1
ATOM 3515 O O . ASP A 1 436 ? 41.011 6.234 -20.649 1.00 90.62 436 ASP A O 1
ATOM 3519 N N . ASP A 1 437 ? 39.021 6.406 -19.675 1.00 87.94 437 ASP A N 1
ATOM 3520 C CA . ASP A 1 437 ? 38.946 5.012 -19.203 1.00 87.94 437 ASP A CA 1
ATOM 3521 C C . ASP A 1 437 ? 37.745 4.211 -19.734 1.00 87.94 437 ASP A C 1
ATOM 3523 O O . ASP A 1 437 ? 37.389 3.161 -19.189 1.00 87.94 437 ASP A O 1
ATOM 3527 N N . TRP A 1 438 ? 37.153 4.663 -20.840 1.00 87.44 438 TRP A N 1
ATOM 3528 C CA . TRP A 1 438 ? 36.023 3.997 -21.483 1.00 87.44 438 TRP A CA 1
ATOM 3529 C C . TRP A 1 438 ? 36.456 2.835 -22.389 1.00 87.44 438 TRP A C 1
ATOM 3531 O O . TRP A 1 438 ? 37.464 2.888 -23.083 1.00 87.44 438 TRP A O 1
ATOM 3541 N N . HIS A 1 439 ? 35.634 1.783 -22.461 1.00 87.62 439 HIS A N 1
ATOM 3542 C CA . HIS A 1 439 ? 35.795 0.717 -23.456 1.00 87.62 439 HIS A CA 1
ATOM 3543 C C . HIS A 1 439 ? 34.476 0.431 -24.174 1.00 87.62 439 HIS A C 1
ATOM 3545 O O . HIS A 1 439 ? 33.496 -0.016 -23.567 1.00 87.62 439 HIS A O 1
ATOM 3551 N N . PHE A 1 440 ? 34.449 0.658 -25.486 1.00 86.88 440 PHE A N 1
ATOM 3552 C CA . PHE A 1 440 ? 33.270 0.415 -26.318 1.00 86.88 440 PHE A CA 1
ATOM 3553 C C . PHE A 1 440 ? 33.213 -1.057 -26.746 1.00 86.88 440 PHE A C 1
ATOM 3555 O O . PHE A 1 440 ? 34.234 -1.651 -27.074 1.00 86.88 440 PHE A O 1
ATOM 3562 N N . TYR A 1 441 ? 32.022 -1.664 -26.720 1.00 85.62 441 TYR A N 1
ATOM 3563 C CA . TYR A 1 441 ? 31.832 -3.107 -26.976 1.00 85.62 441 TYR A CA 1
ATOM 3564 C C . TYR A 1 441 ? 30.680 -3.430 -27.939 1.00 85.62 441 TYR A C 1
ATOM 3566 O O . TYR A 1 441 ? 30.403 -4.599 -28.211 1.00 85.62 441 TYR A O 1
ATOM 3574 N N . ARG A 1 442 ? 29.972 -2.412 -28.439 1.00 86.31 442 ARG A N 1
ATOM 3575 C CA . ARG A 1 442 ? 28.843 -2.557 -29.368 1.00 86.31 442 ARG A CA 1
ATOM 3576 C C . ARG A 1 442 ? 28.843 -1.418 -30.375 1.00 86.31 442 ARG A C 1
ATOM 3578 O O . ARG A 1 442 ? 29.332 -0.348 -30.050 1.00 86.31 442 ARG A O 1
ATOM 3585 N N . GLN A 1 443 ? 28.244 -1.636 -31.540 1.00 88.50 443 GLN A N 1
ATOM 3586 C CA . GLN A 1 443 ? 27.993 -0.594 -32.542 1.00 88.50 443 GLN A CA 1
ATOM 3587 C C . GLN A 1 443 ? 26.684 0.170 -32.265 1.00 88.50 443 GLN A C 1
ATOM 3589 O O . GLN A 1 443 ? 25.904 -0.232 -31.391 1.00 88.50 443 GLN A O 1
ATOM 3594 N N . GLY A 1 444 ? 26.450 1.269 -32.995 1.00 85.44 444 GLY A N 1
ATOM 3595 C CA . GLY A 1 444 ? 25.191 2.029 -32.989 1.00 85.44 444 GLY A CA 1
ATOM 3596 C C . GLY A 1 444 ? 24.945 2.909 -31.761 1.00 85.44 444 GLY A C 1
ATOM 3597 O O . GLY A 1 444 ? 23.860 3.459 -31.601 1.00 85.44 444 GLY A O 1
ATOM 3598 N N . PHE A 1 445 ? 25.907 3.023 -30.842 1.00 89.00 445 PHE A N 1
ATOM 3599 C CA . PHE A 1 445 ? 25.676 3.694 -29.560 1.00 89.00 445 PHE A CA 1
ATOM 3600 C C . PHE A 1 445 ? 25.495 5.212 -29.691 1.00 89.00 445 PHE A C 1
ATOM 3602 O O . PHE A 1 445 ? 24.763 5.794 -28.890 1.00 89.00 445 PHE A O 1
ATOM 3609 N N . VAL A 1 446 ? 26.116 5.857 -30.683 1.00 88.56 446 VAL A N 1
ATOM 3610 C CA . VAL A 1 446 ? 25.946 7.298 -30.927 1.00 88.56 446 VAL A CA 1
ATOM 3611 C C . VAL A 1 446 ? 24.571 7.561 -31.535 1.00 88.56 446 VAL A C 1
ATOM 3613 O O . VAL A 1 446 ? 23.853 8.447 -31.082 1.00 88.56 446 VAL A O 1
ATOM 3616 N N . GLU A 1 447 ? 24.173 6.748 -32.508 1.00 90.50 447 GLU A N 1
ATOM 3617 C CA . GLU A 1 447 ? 22.888 6.817 -33.197 1.00 90.50 447 GLU A CA 1
ATOM 3618 C C . GLU A 1 447 ? 21.722 6.547 -32.242 1.00 90.50 447 GLU A C 1
ATOM 3620 O O . GLU A 1 447 ? 20.754 7.305 -32.235 1.00 90.50 447 GLU A O 1
ATOM 3625 N N . ASP A 1 448 ? 21.843 5.537 -31.377 1.00 83.88 448 ASP A N 1
ATOM 3626 C CA . ASP A 1 448 ? 20.857 5.254 -30.330 1.00 83.88 448 ASP A CA 1
ATOM 3627 C C . ASP A 1 448 ? 20.701 6.444 -29.371 1.00 83.88 448 ASP A C 1
ATOM 3629 O O . ASP A 1 448 ? 19.585 6.833 -29.018 1.00 83.88 448 ASP A O 1
ATO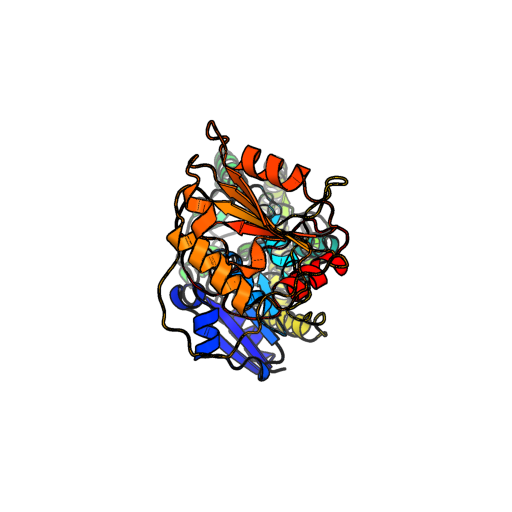M 3633 N N . SER A 1 449 ? 21.824 7.039 -28.953 1.00 85.25 449 SER A N 1
ATOM 3634 C CA . SER A 1 449 ? 21.833 8.187 -28.035 1.00 85.25 449 SER A CA 1
ATOM 3635 C C . SER A 1 449 ? 21.191 9.412 -28.686 1.00 85.25 449 SER A C 1
ATOM 3637 O O . SER A 1 449 ? 20.379 10.101 -28.067 1.00 85.25 449 SER A O 1
ATOM 3639 N N . ARG A 1 450 ? 21.501 9.642 -29.964 1.00 81.50 450 ARG A N 1
ATOM 3640 C CA . ARG A 1 450 ? 20.917 10.704 -30.779 1.00 81.50 450 ARG A CA 1
ATOM 3641 C C . ARG A 1 450 ? 19.414 10.516 -30.964 1.00 81.50 450 ARG A C 1
ATOM 3643 O O . ARG A 1 450 ? 18.671 11.464 -30.740 1.00 81.50 450 ARG A O 1
ATOM 3650 N N . ALA A 1 451 ? 18.955 9.314 -31.309 1.00 82.69 451 ALA A N 1
ATOM 3651 C CA . ALA A 1 451 ? 17.533 9.040 -31.511 1.00 82.69 451 ALA A CA 1
ATOM 3652 C C . ALA A 1 451 ? 16.703 9.406 -30.267 1.00 82.69 451 ALA A C 1
ATOM 3654 O O . ALA A 1 451 ? 15.618 9.971 -30.384 1.00 82.69 451 ALA A O 1
ATOM 3655 N N . ILE A 1 452 ? 17.233 9.156 -29.065 1.00 77.56 452 ILE A N 1
ATOM 3656 C CA . ILE A 1 452 ? 16.587 9.548 -27.804 1.00 77.56 452 ILE A CA 1
ATOM 3657 C C . ILE A 1 452 ? 16.512 11.079 -27.661 1.00 77.56 452 ILE A C 1
ATOM 3659 O O . ILE A 1 452 ? 15.463 11.604 -27.277 1.00 77.56 452 ILE A O 1
ATOM 3663 N N . LEU A 1 453 ? 17.596 11.796 -27.979 1.00 80.06 453 LEU A N 1
ATOM 3664 C CA . LEU A 1 453 ? 17.637 13.263 -27.917 1.00 80.06 453 LEU A CA 1
ATOM 3665 C C . LEU A 1 453 ? 16.749 13.944 -28.967 1.00 80.06 453 LEU A C 1
ATOM 3667 O O . LEU A 1 453 ? 16.191 15.005 -28.672 1.00 80.06 453 LEU A O 1
ATOM 3671 N N . ASP A 1 454 ? 16.620 13.351 -30.156 1.00 77.81 454 ASP A N 1
ATOM 3672 C CA . ASP A 1 454 ? 15.769 13.836 -31.249 1.00 77.81 454 ASP A CA 1
ATOM 3673 C C . ASP A 1 454 ? 14.279 13.637 -30.915 1.00 77.81 454 ASP A C 1
ATOM 3675 O O . ASP A 1 454 ? 13.460 14.527 -31.143 1.00 77.81 454 ASP A O 1
ATOM 3679 N N . MET A 1 455 ? 13.915 12.497 -30.314 1.00 74.31 455 MET A N 1
ATOM 3680 C CA . MET A 1 455 ? 12.527 12.202 -29.923 1.00 74.31 455 MET A CA 1
ATOM 3681 C C . MET A 1 455 ? 12.024 13.057 -28.753 1.00 74.31 455 MET A C 1
ATOM 3683 O O . MET A 1 455 ? 10.815 13.199 -28.574 1.00 74.31 455 MET A O 1
ATOM 3687 N N . SER A 1 456 ? 12.927 13.597 -27.932 1.00 73.19 456 SER A N 1
ATOM 3688 C CA . SER A 1 456 ? 12.575 14.377 -26.743 1.00 73.19 456 SER A CA 1
ATOM 3689 C C . SER A 1 456 ? 13.319 15.715 -26.734 1.00 73.19 456 SER A C 1
ATOM 3691 O O . SER A 1 456 ? 14.413 15.806 -26.165 1.00 73.19 456 SER A O 1
ATOM 3693 N N . PRO A 1 457 ? 12.741 16.788 -27.306 1.00 71.81 457 PRO A N 1
ATOM 3694 C CA . PRO A 1 457 ? 13.414 18.084 -27.394 1.00 71.81 457 PRO A CA 1
ATOM 3695 C C . PRO A 1 457 ? 13.831 18.643 -26.023 1.00 71.81 457 PRO A C 1
ATOM 3697 O O . PRO A 1 457 ? 14.860 19.308 -25.944 1.00 71.81 457 PRO A O 1
ATOM 3700 N N . ASN A 1 458 ? 13.121 18.274 -24.949 1.00 73.94 458 ASN A N 1
ATOM 3701 C CA . ASN A 1 458 ? 13.389 18.696 -23.568 1.00 73.94 458 ASN A CA 1
ATOM 3702 C C . ASN A 1 458 ? 14.545 17.941 -22.878 1.00 73.94 458 ASN A C 1
ATOM 3704 O O . ASN A 1 458 ? 14.913 18.289 -21.758 1.00 73.94 458 ASN A O 1
ATOM 3708 N N . LEU A 1 459 ? 15.110 16.893 -23.494 1.00 69.88 459 LEU A N 1
ATOM 3709 C CA . LEU A 1 459 ? 16.270 16.189 -22.941 1.00 69.88 459 LEU A CA 1
ATOM 3710 C C . LEU A 1 459 ? 17.565 16.895 -23.337 1.00 69.88 459 LEU A C 1
ATOM 3712 O O . LEU A 1 459 ? 17.839 17.066 -24.526 1.00 69.88 459 LEU A O 1
ATOM 3716 N N . LEU A 1 460 ? 18.374 17.244 -22.333 1.00 73.19 460 LEU A N 1
ATOM 3717 C CA . LEU A 1 460 ? 19.712 17.808 -22.516 1.00 73.19 460 LEU A CA 1
ATOM 3718 C C . LEU A 1 460 ? 20.784 16.723 -22.696 1.00 73.19 460 LEU A C 1
ATOM 3720 O O . LEU A 1 460 ? 21.766 16.955 -23.385 1.00 73.19 460 LEU A O 1
ATOM 3724 N N . GLN A 1 461 ? 20.605 15.552 -22.078 1.00 79.44 461 GLN A N 1
ATOM 3725 C CA . GLN A 1 461 ? 21.627 14.505 -22.037 1.00 79.44 461 GLN A CA 1
ATOM 3726 C C . GLN A 1 461 ? 21.048 13.088 -21.932 1.00 79.44 461 GLN A C 1
ATOM 3728 O O . GLN A 1 461 ? 19.975 12.877 -21.367 1.00 79.44 461 GLN A O 1
ATOM 3733 N N . VAL A 1 462 ? 21.802 12.112 -22.436 1.00 73.88 462 VAL A N 1
ATOM 3734 C CA . VAL A 1 462 ? 21.600 10.657 -22.361 1.00 73.88 462 VAL A CA 1
ATOM 3735 C C . VAL A 1 462 ? 22.896 10.013 -21.867 1.00 73.88 462 VAL A C 1
ATOM 3737 O O . VAL A 1 462 ? 23.961 10.226 -22.429 1.00 73.88 462 VAL A O 1
ATOM 3740 N N . VAL A 1 463 ? 22.826 9.198 -20.818 1.00 73.56 463 VAL A N 1
ATOM 3741 C CA . VAL A 1 463 ? 24.014 8.524 -20.274 1.00 73.56 463 VAL A CA 1
ATOM 3742 C C . VAL A 1 463 ? 24.068 7.087 -20.787 1.00 73.56 463 VAL A C 1
ATOM 3744 O O . VAL A 1 463 ? 23.127 6.316 -20.580 1.00 73.56 463 VAL A O 1
ATOM 3747 N N . ALA A 1 464 ? 25.171 6.709 -21.436 1.00 65.00 464 ALA A N 1
ATOM 3748 C CA . ALA A 1 464 ? 25.428 5.326 -21.823 1.00 65.00 464 ALA A CA 1
ATOM 3749 C C . ALA A 1 464 ? 25.855 4.518 -20.584 1.00 65.00 464 ALA A C 1
ATOM 3751 O O . ALA A 1 464 ? 26.935 4.723 -20.043 1.00 65.00 464 ALA A O 1
ATOM 3752 N N . ALA A 1 465 ? 24.999 3.608 -20.111 1.00 51.06 465 ALA A N 1
ATOM 3753 C CA . ALA A 1 465 ? 25.293 2.762 -18.953 1.00 51.06 465 ALA A CA 1
ATOM 3754 C C . ALA A 1 465 ? 25.808 1.376 -19.374 1.00 51.06 465 ALA A C 1
ATOM 3756 O O . ALA A 1 465 ? 25.268 0.747 -20.289 1.00 51.06 465 ALA A O 1
ATOM 3757 N N . GLN A 1 466 ? 26.821 0.865 -18.671 1.00 50.19 466 GLN A N 1
ATOM 3758 C CA . GLN A 1 466 ? 27.335 -0.488 -18.870 1.00 50.19 466 GLN A CA 1
ATOM 3759 C C . GLN A 1 466 ? 26.372 -1.542 -18.304 1.00 50.19 466 GLN A C 1
ATOM 3761 O O . GLN A 1 466 ? 25.758 -1.374 -17.248 1.00 50.19 466 GLN A O 1
ATOM 3766 N N . SER A 1 467 ? 26.282 -2.692 -18.973 1.00 41.12 467 SER A N 1
ATOM 3767 C CA . SER A 1 467 ? 25.625 -3.878 -18.433 1.00 41.12 467 SER A CA 1
ATOM 3768 C C . SER A 1 467 ? 26.549 -4.649 -17.477 1.00 41.12 467 SER A C 1
ATOM 3770 O O . SER A 1 467 ? 26.925 -5.772 -17.796 1.00 41.12 467 SER A O 1
ATOM 3772 N N . CYS A 1 468 ? 26.921 -4.109 -16.309 1.00 35.19 468 CYS A N 1
ATOM 3773 C CA . CYS A 1 468 ? 27.305 -4.972 -15.184 1.00 35.19 468 CYS A CA 1
ATOM 3774 C C . CYS A 1 468 ? 27.276 -4.302 -13.803 1.00 35.19 468 CYS A C 1
ATOM 3776 O O . CYS A 1 468 ? 27.399 -3.101 -13.625 1.00 35.19 468 CYS A O 1
ATOM 3778 N N . SER A 1 469 ? 27.074 -5.171 -12.824 1.00 33.97 469 SER A N 1
ATOM 3779 C CA . SER A 1 469 ? 26.878 -4.986 -11.396 1.00 33.97 469 SER A CA 1
ATOM 3780 C C . SER A 1 469 ? 28.140 -4.600 -10.611 1.00 33.97 469 SER A C 1
ATOM 3782 O O . SER A 1 469 ? 29.013 -5.452 -10.454 1.00 33.97 469 SER A O 1
ATOM 3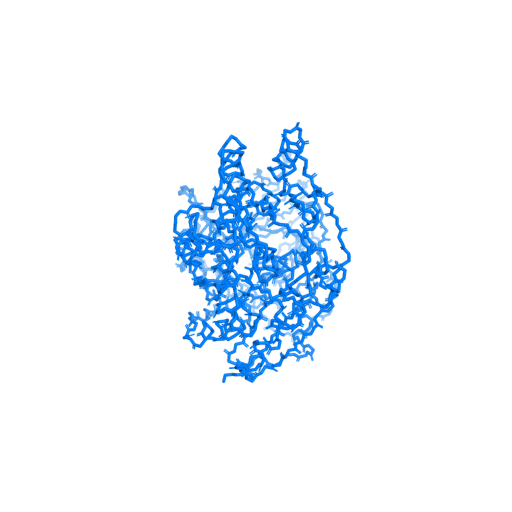784 N N . ARG A 1 470 ? 28.159 -3.413 -9.992 1.00 27.92 470 ARG A N 1
ATOM 3785 C CA . ARG A 1 470 ? 28.494 -3.141 -8.570 1.00 27.92 470 ARG A CA 1
ATOM 3786 C C . ARG A 1 470 ? 28.563 -1.621 -8.324 1.00 27.92 470 ARG A C 1
ATOM 3788 O O . ARG A 1 470 ? 28.964 -0.903 -9.224 1.00 27.92 470 ARG A O 1
ATOM 3795 N N . PRO A 1 471 ? 28.190 -1.138 -7.126 1.00 37.47 471 PRO A N 1
ATOM 3796 C CA . PRO A 1 471 ? 28.444 0.234 -6.705 1.00 37.47 471 PRO A CA 1
ATOM 3797 C C . PRO A 1 471 ? 29.836 0.345 -6.058 1.00 37.47 471 PRO A C 1
ATOM 3799 O O . PRO A 1 471 ? 30.160 -0.441 -5.165 1.00 37.47 471 PRO A O 1
ATOM 3802 N N . GLY A 1 472 ? 30.625 1.336 -6.461 1.00 24.89 472 GLY A N 1
ATOM 3803 C CA . GLY A 1 472 ? 31.781 1.844 -5.714 1.00 24.89 472 GLY A CA 1
ATOM 3804 C C . GLY A 1 472 ? 32.033 3.282 -6.165 1.00 24.89 472 GLY A C 1
ATOM 3805 O O . GLY A 1 472 ? 32.509 3.470 -7.260 1.00 24.89 472 GLY A O 1
ATOM 3806 N N . HIS A 1 473 ? 31.436 4.279 -5.506 1.00 21.09 473 HIS A N 1
ATOM 3807 C CA . HIS A 1 473 ? 31.953 5.058 -4.363 1.00 21.09 473 HIS A CA 1
ATOM 3808 C C . HIS A 1 473 ? 32.798 6.267 -4.806 1.00 21.09 473 HIS A C 1
ATOM 3810 O O . HIS A 1 473 ? 33.814 6.038 -5.456 1.00 21.09 473 HIS A O 1
ATOM 3816 N N . PRO A 1 474 ? 32.540 7.499 -4.317 1.00 28.89 474 PRO A N 1
ATOM 3817 C CA . PRO A 1 474 ? 31.371 8.066 -3.619 1.00 28.89 474 PRO A CA 1
ATOM 3818 C C . PRO A 1 474 ? 30.281 8.606 -4.553 1.00 28.89 474 PRO A C 1
ATOM 3820 O O . PRO A 1 474 ? 30.604 8.963 -5.702 1.00 28.89 474 PRO A O 1
#

Radius of gyration: 30.3 Å; chains: 1; bounding box: 81×46×74 Å

Sequence (474 aa):
MKVLFLVQKEQRAILDRLYDGVAANCECDLRWLSSDDQRNLRRYFKREVQVERYDRIVFFLRFKQEIRQVAFIRTVPNLVILEHDAYQNYIPCKYTGKFSAHYRQLPWARVISSGYMVSERLRQEGFDAVFVPKGYDEQLLADQGRERDIELAFVGSVNSVAYSGRKALLDELGQVENLLVTRTKSGEDYCNTLNRIRFFVSADVGMGEYMIKNFEAMACGCVLLAYDQGEEENRALGLRDMHNVVFYDNIPTLQEKLRRLRADPELARQIAENGRHLAVSRFSFAAVGRSIVDHMRPALRPHPPLLCMAAVAPEAGHLNKSFHAQERVVEGRLSQCGGSPVRFSNESDVTLVVTSCGRFDLLKDTLESFDRYNTAPIREVFITEDSGDDAVHAAVPEHWKPHCKVFVNRPKLGQLPSIDLAYSHVKTPYIFHCEDDWHFYRQGFVEDSRAILDMSPNLLQVVAAQSCSRPGHP

Foldseek 3Di:
DEEEAEAEQDDPADLVLLVVLLVVQHNYPYDHDYPVCLLCVVVVCVVPNDLVVGLAYEDPDDPVNCLVCLLPVLVRPRYEYEDAQLLVCPDPDPCPVVVVVSCLLVQLYEYEYAFPVSQVVCVVSPHNYDHFHAAEAPVQAAAPVDAQQAEAEEEDDCPDPSNPQLVVQQVVLVVVDVYHYYYFDPGNRVNVNLNNYAEYEARCAPSLADDHVLLRSLRNLHAYEYEDSDDVRCVVLVHDDLQQHPYDNHNVSVVVVSVVCVVPVPSSNRNSVSVSVSNVVARHSSNSSNVVVVSSPDDTGDSDDSLQRDDDDDDDDDDFFAEEDDDADDDDDDDDDFFAFAAEDCPDLEEEEEEEEPPLVLLLQQNVQCRRAEPGHHHAYEYEYQNQDPCSVVSHDPVRVVRYDYHRDVHGDDDPVSVVVRVVPDPHSYYHYYYSRDHHDHHCPVVSQVVNCVVDVRHRYDYDDDPDDDDDDD

InterPro domains:
  IPR029044 Nucleotide-diphospho-sugar transferases [SSF53448] (348-458)
  IPR055259 Spore protein YkvP/CgeB, glycosyl transferase-like domain [PF13524] (178-288)